Protein AF-0000000076639661 (afdb_homodimer)

Structure (mmCIF, N/CA/C/O backbone):
data_AF-0000000076639661-model_v1
#
loop_
_entity.id
_entity.type
_entity.pdbx_description
1 polymer 'dTTP/UTP pyrophosphatase'
#
loop_
_atom_site.group_PDB
_atom_site.id
_atom_site.type_symbol
_atom_site.label_atom_id
_atom_site.label_alt_id
_atom_site.label_comp_id
_atom_site.label_asym_id
_atom_site.label_entity_id
_atom_site.label_seq_id
_atom_site.pdbx_PDB_ins_code
_atom_site.Cartn_x
_atom_site.Cartn_y
_atom_site.Cartn_z
_atom_site.occupancy
_atom_site.B_iso_or_equiv
_atom_site.auth_seq_id
_atom_site.auth_comp_id
_atom_site.auth_asym_id
_atom_site.auth_atom_id
_atom_site.pdbx_PDB_model_num
ATOM 1 N N . MET A 1 1 ? 6.039 21.578 26.891 1 46.31 1 MET A N 1
ATOM 2 C CA . MET A 1 1 ? 6.676 20.672 25.953 1 46.31 1 MET A CA 1
ATOM 3 C C . MET A 1 1 ? 5.789 20.422 24.734 1 46.31 1 MET A C 1
ATOM 5 O O . MET A 1 1 ? 4.574 20.281 24.875 1 46.31 1 MET A O 1
ATOM 9 N N . GLU A 1 2 ? 6.137 20.953 23.516 1 62.69 2 GLU A N 1
ATOM 10 C CA . GLU A 1 2 ? 5.328 20.922 22.297 1 62.69 2 GLU A CA 1
ATOM 11 C C . GLU A 1 2 ? 4.957 19.484 21.922 1 62.69 2 GLU A C 1
ATOM 13 O O . GLU A 1 2 ? 5.797 18.594 21.984 1 62.69 2 GLU A O 1
ATOM 18 N N . THR A 1 3 ? 3.623 19.266 22.078 1 88.5 3 THR A N 1
ATOM 19 C CA . THR A 1 3 ? 3.105 17.922 21.828 1 88.5 3 THR A CA 1
ATOM 20 C C . THR A 1 3 ? 2.42 17.844 20.469 1 88.5 3 THR A C 1
ATOM 22 O O . THR A 1 3 ? 1.924 18.859 19.953 1 88.5 3 THR A O 1
ATOM 25 N N . VAL A 1 4 ? 2.596 16.828 19.75 1 95.38 4 VAL A N 1
ATOM 26 C CA . VAL A 1 4 ? 1.845 16.516 18.547 1 95.38 4 VAL A CA 1
ATOM 27 C C . VAL A 1 4 ? 0.61 15.688 18.891 1 95.38 4 VAL A C 1
ATOM 29 O O . VAL A 1 4 ? 0.7 14.719 19.641 1 95.38 4 VAL A O 1
ATOM 32 N N . ILE A 1 5 ? -0.568 16.172 18.422 1 96.94 5 ILE A N 1
ATOM 33 C CA . ILE A 1 5 ? -1.817 15.477 18.703 1 96.94 5 ILE A CA 1
ATOM 34 C C . ILE A 1 5 ? -2.494 15.086 17.391 1 96.94 5 ILE A C 1
ATOM 36 O O . ILE A 1 5 ? -2.697 15.93 16.5 1 96.94 5 ILE A O 1
ATOM 40 N N . LEU A 1 6 ? -2.785 13.867 17.219 1 97.69 6 LEU A N 1
ATOM 41 C CA . LEU A 1 6 ? -3.602 13.375 16.109 1 97.69 6 LEU A CA 1
ATOM 42 C C . LEU A 1 6 ? -5.086 13.438 16.453 1 97.69 6 LEU A C 1
ATOM 44 O O . LEU A 1 6 ? -5.562 12.68 17.312 1 97.69 6 LEU A O 1
ATOM 48 N N . ALA A 1 7 ? -5.812 14.32 15.781 1 97.31 7 ALA A N 1
ATOM 49 C CA . ALA A 1 7 ? -7.238 14.531 16.031 1 97.31 7 ALA A CA 1
ATOM 50 C C . ALA A 1 7 ? -8.078 13.508 15.273 1 97.31 7 ALA A C 1
ATOM 52 O O . ALA A 1 7 ? -8.969 13.875 14.508 1 97.31 7 ALA A O 1
ATOM 53 N N . SER A 1 8 ? -7.844 12.281 15.461 1 95.62 8 SER A N 1
ATOM 54 C CA . SER A 1 8 ? -8.508 11.18 14.773 1 95.62 8 SER A CA 1
ATOM 55 C C . SER A 1 8 ? -8.539 9.922 15.633 1 95.62 8 SER A C 1
ATOM 57 O O . SER A 1 8 ? -7.582 9.641 16.359 1 95.62 8 SER A O 1
ATOM 59 N N . GLY A 1 9 ? -9.625 9.219 15.586 1 92.38 9 GLY A N 1
ATOM 60 C CA . GLY A 1 9 ? -9.719 7.91 16.219 1 92.38 9 GLY A CA 1
ATOM 61 C C . GLY A 1 9 ? -9.391 6.766 15.281 1 92.38 9 GLY A C 1
ATOM 62 O O . GLY A 1 9 ? -9.539 5.598 15.648 1 92.38 9 GLY A O 1
ATOM 63 N N . SER A 1 10 ? -9.023 7.031 14.078 1 93.75 10 SER A N 1
ATOM 64 C CA . SER A 1 10 ? -8.758 6.008 13.07 1 93.75 10 SER A CA 1
ATOM 65 C C . SER A 1 10 ? -7.508 5.207 13.422 1 93.75 10 SER A C 1
ATOM 67 O O . SER A 1 10 ? -6.406 5.762 13.492 1 93.75 10 SER A O 1
ATOM 69 N N . PRO A 1 11 ? -7.645 3.902 13.594 1 94.94 11 PRO A N 1
ATOM 70 C CA . PRO A 1 11 ? -6.465 3.078 13.852 1 94.94 11 PRO A CA 1
ATOM 71 C C . PRO A 1 11 ? -5.453 3.115 12.711 1 94.94 11 PRO A C 1
ATOM 73 O O . PRO A 1 11 ? -4.246 3.057 12.945 1 94.94 11 PRO A O 1
ATOM 76 N N . ARG A 1 12 ? -5.914 3.191 11.516 1 95 12 ARG A N 1
ATOM 77 C CA . ARG A 1 12 ? -5.031 3.236 10.359 1 95 12 ARG A CA 1
ATOM 78 C C . ARG A 1 12 ? -4.195 4.512 10.359 1 95 12 ARG A C 1
ATOM 80 O O . ARG A 1 12 ? -2.992 4.469 10.086 1 95 12 ARG A O 1
ATOM 87 N N . ARG A 1 13 ? -4.781 5.633 10.648 1 96.5 13 ARG A N 1
ATOM 88 C CA . ARG A 1 13 ? -4.055 6.895 10.703 1 96.5 13 ARG A CA 1
ATOM 89 C C . ARG A 1 13 ? -3.004 6.875 11.805 1 96.5 13 ARG A C 1
ATOM 91 O O . ARG A 1 13 ? -1.876 7.332 11.602 1 96.5 13 ARG A O 1
ATOM 98 N N . LYS A 1 14 ? -3.387 6.348 12.914 1 96.25 14 LYS A N 1
ATOM 99 C CA . LYS A 1 14 ? -2.451 6.199 14.031 1 96.25 14 LYS A CA 1
ATOM 100 C C . LYS A 1 14 ? -1.234 5.375 13.617 1 96.25 14 LYS A C 1
ATOM 102 O O . LYS A 1 14 ? -0.095 5.789 13.836 1 96.25 14 LYS A O 1
ATOM 107 N N . LYS A 1 15 ? -1.459 4.246 13.023 1 94.75 15 LYS A N 1
ATOM 108 C CA . LYS A 1 15 ? -0.383 3.348 12.617 1 94.75 15 LYS A CA 1
ATOM 109 C C . LYS A 1 15 ? 0.553 4.023 11.617 1 94.75 15 LYS A C 1
ATOM 111 O O . LYS A 1 15 ? 1.774 3.896 11.719 1 94.75 15 LYS A O 1
ATOM 116 N N . LEU A 1 16 ? -0.026 4.703 10.641 1 94.56 16 LEU A N 1
ATOM 117 C CA . LEU A 1 16 ? 0.774 5.371 9.617 1 94.56 16 LEU A CA 1
ATOM 118 C C . LEU A 1 16 ? 1.646 6.461 10.234 1 94.56 16 LEU A C 1
ATOM 120 O O . LEU A 1 16 ? 2.818 6.602 9.883 1 94.56 16 LEU A O 1
ATOM 124 N N . LEU A 1 17 ? 1.09 7.25 11.148 1 93.75 17 LEU A N 1
ATOM 125 C CA . LEU A 1 17 ? 1.868 8.297 11.797 1 93.75 17 LEU A CA 1
ATOM 126 C C . LEU A 1 17 ? 2.963 7.699 12.672 1 93.75 17 LEU A C 1
ATOM 128 O O . LEU A 1 17 ? 4.07 8.242 12.75 1 93.75 17 LEU A O 1
ATOM 132 N N . GLU A 1 18 ? 2.66 6.562 13.336 1 93.12 18 GLU A N 1
ATOM 133 C CA . GLU A 1 18 ? 3.66 5.859 14.133 1 93.12 18 GLU A CA 1
ATOM 134 C C . GLU A 1 18 ? 4.824 5.383 13.266 1 93.12 18 GLU A C 1
ATOM 136 O O . GLU A 1 18 ? 5.973 5.375 13.711 1 93.12 18 GLU A O 1
ATOM 141 N N . GLN A 1 19 ? 4.512 5.031 12.102 1 90.12 19 GLN A N 1
ATOM 142 C CA . GLN A 1 19 ? 5.488 4.477 11.172 1 90.12 19 GLN A CA 1
ATOM 143 C C . GLN A 1 19 ? 6.609 5.473 10.883 1 90.12 19 GLN A C 1
ATOM 145 O O . GLN A 1 19 ? 7.742 5.078 10.602 1 90.12 19 GLN A O 1
ATOM 150 N N . ILE A 1 20 ? 6.363 6.754 10.961 1 87.31 20 ILE A N 1
ATOM 151 C CA . ILE A 1 20 ? 7.383 7.73 10.594 1 87.31 20 ILE A CA 1
ATOM 152 C C . ILE A 1 20 ? 8.023 8.305 11.859 1 87.31 20 ILE A C 1
ATOM 154 O O . ILE A 1 20 ? 8.688 9.344 11.812 1 87.31 20 ILE A O 1
ATOM 158 N N . ASN A 1 21 ? 7.785 7.746 12.984 1 86.25 21 ASN A N 1
ATOM 159 C CA . ASN A 1 21 ? 8.492 7.938 14.25 1 86.25 21 ASN A CA 1
ATOM 160 C C . ASN A 1 21 ? 8.266 9.336 14.812 1 86.25 21 ASN A C 1
ATOM 162 O O . ASN A 1 21 ? 9.195 9.961 15.328 1 86.25 21 ASN A O 1
ATOM 166 N N . ILE A 1 22 ? 7.16 9.883 14.609 1 87.94 22 ILE A N 1
ATOM 167 C CA . ILE A 1 22 ? 6.742 11.109 15.273 1 87.94 22 ILE A CA 1
ATOM 168 C C . ILE A 1 22 ? 5.922 10.766 16.516 1 87.94 22 ILE A C 1
ATOM 170 O O . ILE A 1 22 ? 4.871 10.125 16.422 1 87.94 22 ILE A O 1
ATOM 174 N N . PRO A 1 23 ? 6.48 11.094 17.625 1 92.38 23 PRO A N 1
ATOM 175 C CA . PRO A 1 23 ? 5.664 10.891 18.828 1 92.38 23 PRO A CA 1
ATOM 176 C C . PRO A 1 23 ? 4.406 11.758 18.844 1 92.38 23 PRO A C 1
ATOM 178 O O . PRO A 1 23 ? 4.457 12.93 18.469 1 92.38 23 PRO A O 1
ATOM 181 N N . PHE A 1 24 ? 3.326 11.133 19.188 1 95.75 24 PHE A N 1
ATOM 182 C CA . PHE A 1 24 ? 2.072 11.875 19.219 1 95.75 24 PHE A CA 1
ATOM 183 C C . PHE A 1 24 ? 1.097 11.242 20.203 1 95.75 24 PHE A C 1
ATOM 185 O O . PHE A 1 24 ? 1.304 10.109 20.656 1 95.75 24 PHE A O 1
ATOM 192 N N . GLN A 1 25 ? 0.112 11.992 20.547 1 95.56 25 GLN A N 1
ATOM 193 C CA . GLN A 1 25 ? -1.051 11.516 21.297 1 95.56 25 GLN A CA 1
ATOM 194 C C . GLN A 1 25 ? -2.301 11.516 20.422 1 95.56 25 GLN A C 1
ATOM 196 O O . GLN A 1 25 ? -2.381 12.273 19.438 1 95.56 25 GLN A O 1
ATOM 201 N N . VAL A 1 26 ? -3.201 10.672 20.781 1 96.44 26 VAL A N 1
ATOM 202 C CA . VAL A 1 26 ? -4.453 10.602 20.031 1 96.44 26 VAL A CA 1
ATOM 203 C C . VAL A 1 26 ? -5.57 11.266 20.828 1 96.44 26 VAL A C 1
ATOM 205 O O . VAL A 1 26 ? -5.691 11.055 22.031 1 96.44 26 VAL A O 1
ATOM 208 N N . GLN A 1 27 ? -6.258 12.094 20.203 1 95 27 GLN A N 1
ATOM 209 C CA . GLN A 1 27 ? -7.492 12.664 20.734 1 95 27 GLN A CA 1
ATOM 210 C C . GLN A 1 27 ? -8.594 12.688 19.688 1 95 27 GLN A C 1
ATOM 212 O O . GLN A 1 27 ? -8.531 13.469 18.734 1 95 27 GLN A O 1
ATOM 217 N N . LYS A 1 28 ? -9.578 11.852 19.875 1 92.75 28 LYS A N 1
ATOM 218 C CA . LYS A 1 28 ? -10.688 11.781 18.938 1 92.75 28 LYS A CA 1
ATOM 219 C C . LYS A 1 28 ? -11.445 13.109 18.875 1 92.75 28 LYS A C 1
ATOM 221 O O . LYS A 1 28 ? -11.68 13.734 19.906 1 92.75 28 LYS A O 1
ATOM 226 N N . SER A 1 29 ? -11.719 13.461 17.688 1 87.56 29 SER A N 1
ATOM 227 C CA . SER A 1 29 ? -12.477 14.688 17.469 1 87.56 29 SER A CA 1
ATOM 228 C C . SER A 1 29 ? -13.961 14.391 17.266 1 87.56 29 SER A C 1
ATOM 230 O O . SER A 1 29 ? -14.32 13.391 16.641 1 87.56 29 SER A O 1
ATOM 232 N N . ALA A 1 30 ? -14.805 15.078 17.984 1 81.06 30 ALA A N 1
ATOM 233 C CA . ALA A 1 30 ? -16.25 15.008 17.766 1 81.06 30 ALA A CA 1
ATOM 234 C C . ALA A 1 30 ? -16.75 16.25 17.031 1 81.06 30 ALA A C 1
ATOM 236 O O . ALA A 1 30 ? -16.703 17.359 17.562 1 81.06 30 ALA A O 1
ATOM 237 N N . VAL A 1 31 ? -16.859 16.078 15.773 1 83.62 31 VAL A N 1
ATOM 238 C CA . VAL A 1 31 ? -17.312 17.266 15.062 1 83.62 31 VAL A CA 1
ATOM 239 C C . VAL A 1 31 ? -18.5 16.906 14.164 1 83.62 31 VAL A C 1
ATOM 241 O O . VAL A 1 31 ? -18.719 15.727 13.875 1 83.62 31 VAL A O 1
ATOM 244 N N . ASP A 1 32 ? -19.281 17.953 13.812 1 83.38 32 ASP A N 1
ATOM 245 C CA . ASP A 1 32 ? -20.312 17.828 12.797 1 83.38 32 ASP A CA 1
ATOM 246 C C . ASP A 1 32 ? -19.719 17.547 11.422 1 83.38 32 ASP A C 1
ATOM 248 O O . ASP A 1 32 ? -18.859 18.297 10.945 1 83.38 32 ASP A O 1
ATOM 252 N N . GLU A 1 33 ? -20.016 16.406 10.844 1 82.5 33 GLU A N 1
ATOM 253 C CA . GLU A 1 33 ? -19.422 16.016 9.57 1 82.5 33 GLU A CA 1
ATOM 254 C C . GLU A 1 33 ? -20.266 16.5 8.398 1 82.5 33 GLU A C 1
ATOM 256 O O . GLU A 1 33 ? -20.031 16.094 7.254 1 82.5 33 GLU A O 1
ATOM 261 N N . HIS A 1 34 ? -21.203 17.453 8.68 1 85.5 34 HIS A N 1
ATOM 262 C CA . HIS A 1 34 ? -22 18.016 7.598 1 85.5 34 HIS A CA 1
ATOM 263 C C . HIS A 1 34 ? -21.203 19.031 6.797 1 85.5 34 HIS A C 1
ATOM 265 O O . HIS A 1 34 ? -20.391 19.781 7.359 1 85.5 34 HIS A O 1
ATOM 271 N N . TYR A 1 35 ? -21.359 19.047 5.527 1 84 35 TYR A N 1
ATOM 272 C CA . TYR A 1 35 ? -20.719 20.016 4.652 1 84 35 TYR A CA 1
ATOM 273 C C . TYR A 1 35 ? -21.672 20.469 3.545 1 84 35 TYR A C 1
ATOM 275 O O . TYR A 1 35 ? -22.609 19.75 3.195 1 84 35 TYR A O 1
ATOM 283 N N . PRO A 1 36 ? -21.438 21.766 3.137 1 82.44 36 PRO A N 1
ATOM 284 C CA . PRO A 1 36 ? -22.297 22.266 2.053 1 82.44 36 PRO A CA 1
ATOM 285 C C . PRO A 1 36 ? -22.203 21.406 0.792 1 82.44 36 PRO A C 1
ATOM 287 O O . PRO A 1 36 ? -21.125 20.906 0.464 1 82.44 36 PRO A O 1
ATOM 290 N N . SER A 1 37 ? -23.266 21.25 0.051 1 80.81 37 SER A N 1
ATOM 291 C CA . SER A 1 37 ? -23.375 20.406 -1.132 1 80.81 37 SER A CA 1
ATOM 292 C C . SER A 1 37 ? -22.547 20.969 -2.289 1 80.81 37 SER A C 1
ATOM 294 O O . SER A 1 37 ? -22.203 20.234 -3.215 1 80.81 37 SER A O 1
ATOM 296 N N . ALA A 1 38 ? -22.062 22.125 -2.164 1 89.19 38 ALA A N 1
ATOM 297 C CA . ALA A 1 38 ? -21.438 22.766 -3.312 1 89.19 38 ALA A CA 1
ATOM 298 C C . ALA A 1 38 ? -19.922 22.516 -3.311 1 89.19 38 ALA A C 1
ATOM 300 O O . ALA A 1 38 ? -19.234 22.812 -4.297 1 89.19 38 ALA A O 1
ATOM 301 N N . LEU A 1 39 ? -19.453 21.859 -2.361 1 92.38 39 LEU A N 1
ATOM 302 C CA . LEU A 1 39 ? -18.016 21.672 -2.252 1 92.38 39 LEU A CA 1
ATOM 303 C C . LEU A 1 39 ? -17.562 20.469 -3.061 1 92.38 39 LEU A C 1
ATOM 305 O O . LEU A 1 39 ? -18.266 19.469 -3.141 1 92.38 39 LEU A O 1
ATOM 309 N N . SER A 1 40 ? -16.406 20.594 -3.758 1 94.81 40 SER A N 1
ATOM 310 C CA . SER A 1 40 ? -15.773 19.438 -4.371 1 94.81 40 SER A CA 1
ATOM 311 C C . SER A 1 40 ? -15.352 18.422 -3.316 1 94.81 40 SER A C 1
ATOM 313 O O . SER A 1 40 ? -15.258 18.75 -2.133 1 94.81 40 SER A O 1
ATOM 315 N N . ALA A 1 41 ? -15.117 17.172 -3.703 1 95.06 41 ALA A N 1
ATOM 316 C CA . ALA A 1 41 ? -14.656 16.125 -2.793 1 95.06 41 ALA A CA 1
ATOM 317 C C . ALA A 1 41 ? -13.398 16.562 -2.049 1 95.06 41 ALA A C 1
ATOM 319 O O . ALA A 1 41 ? -13.273 16.359 -0.84 1 95.06 41 ALA A O 1
ATOM 320 N N . ALA A 1 42 ? -12.453 17.172 -2.793 1 97 42 ALA A N 1
ATOM 321 C CA . ALA A 1 42 ? -11.219 17.672 -2.199 1 97 42 ALA A CA 1
ATOM 322 C C . ALA A 1 42 ? -11.5 18.719 -1.125 1 97 42 ALA A C 1
ATOM 324 O O . ALA A 1 42 ? -10.938 18.656 -0.028 1 97 42 ALA A O 1
ATOM 325 N N . GLU A 1 43 ? -12.375 19.641 -1.408 1 97 43 GLU A N 1
ATOM 326 C CA . GLU A 1 43 ? -12.719 20.703 -0.464 1 97 43 GLU A CA 1
ATOM 327 C C . GLU A 1 43 ? -13.422 20.141 0.767 1 97 43 GLU A C 1
ATOM 329 O O . GLU A 1 43 ? -13.219 20.625 1.883 1 97 43 GLU A O 1
ATOM 334 N N . VAL A 1 44 ? -14.266 19.141 0.566 1 96.06 44 VAL A N 1
ATOM 335 C CA . VAL A 1 44 ? -15.008 18.531 1.662 1 96.06 44 VAL A CA 1
ATOM 336 C C . VAL A 1 44 ? -14.039 17.969 2.697 1 96.06 44 VAL A C 1
ATOM 338 O O . VAL A 1 44 ? -14.133 18.281 3.883 1 96.06 44 VAL A O 1
ATOM 341 N N . VAL A 1 45 ? -13.062 17.172 2.229 1 96.94 45 VAL A N 1
ATOM 342 C CA . VAL A 1 45 ? -12.164 16.531 3.178 1 96.94 45 VAL A CA 1
ATOM 343 C C . VAL A 1 45 ? -11.266 17.578 3.838 1 96.94 45 VAL A C 1
ATOM 345 O O . VAL A 1 45 ? -10.883 17.422 5 1 96.94 45 VAL A O 1
ATOM 348 N N . GLU A 1 46 ? -10.883 18.656 3.123 1 97.94 46 GLU A N 1
ATOM 349 C CA . GLU A 1 46 ? -10.07 19.719 3.713 1 97.94 46 GLU A CA 1
ATOM 350 C C . GLU A 1 46 ? -10.828 20.453 4.816 1 97.94 46 GLU A C 1
ATOM 352 O O . GLU A 1 46 ? -10.289 20.672 5.902 1 97.94 46 GLU A O 1
ATOM 357 N N . VAL A 1 47 ? -12.109 20.766 4.523 1 96.75 47 VAL A N 1
ATOM 358 C CA . VAL A 1 47 ? -12.938 21.484 5.492 1 96.75 47 VAL A CA 1
ATOM 359 C C . VAL A 1 47 ? -13.133 20.625 6.738 1 96.75 47 VAL A C 1
ATOM 361 O O . VAL A 1 47 ? -12.984 21.109 7.863 1 96.75 47 VAL A O 1
ATOM 364 N N . LEU A 1 48 ? -13.422 19.375 6.543 1 96.12 48 LEU A N 1
ATOM 365 C CA . LEU A 1 48 ? -13.672 18.484 7.668 1 96.12 48 LEU A CA 1
ATOM 366 C C . LEU A 1 48 ? -12.398 18.234 8.469 1 96.12 48 LEU A C 1
ATOM 368 O O . LEU A 1 48 ? -12.43 18.219 9.703 1 96.12 48 LEU A O 1
ATOM 372 N N . ALA A 1 49 ? -11.281 18.047 7.785 1 97.44 49 ALA A N 1
ATOM 373 C CA . ALA A 1 49 ? -10 17.875 8.477 1 97.44 49 ALA A CA 1
ATOM 374 C C . ALA A 1 49 ? -9.688 19.078 9.352 1 97.44 49 ALA A C 1
ATOM 376 O O . ALA A 1 49 ? -9.273 18.938 10.5 1 97.44 49 ALA A O 1
ATOM 377 N N . ARG A 1 50 ? -9.844 20.266 8.773 1 96.56 50 ARG A N 1
ATOM 378 C CA . ARG A 1 50 ? -9.578 21.5 9.508 1 96.56 50 ARG A CA 1
ATOM 379 C C . ARG A 1 50 ? -10.492 21.625 10.711 1 96.56 50 ARG A C 1
ATOM 381 O O . ARG A 1 50 ? -10.047 21.984 11.805 1 96.56 50 ARG A O 1
ATOM 388 N N . ARG A 1 51 ? -11.758 21.344 10.516 1 96.19 51 ARG A N 1
ATOM 389 C CA . ARG A 1 51 ? -12.734 21.422 11.594 1 96.19 51 ARG A CA 1
ATOM 390 C C . ARG A 1 51 ? -12.352 20.5 12.75 1 96.19 51 ARG A C 1
ATOM 392 O O . ARG A 1 51 ? -12.445 20.891 13.914 1 96.19 51 ARG A O 1
ATOM 399 N N . LYS A 1 52 ? -11.93 19.312 12.414 1 96.75 52 LYS A N 1
ATOM 400 C CA . LYS A 1 52 ? -11.508 18.344 13.43 1 96.75 52 LYS A CA 1
ATOM 401 C C . LYS A 1 52 ? -10.289 18.859 14.195 1 96.75 52 LYS A C 1
ATOM 403 O O . LYS A 1 52 ? -10.227 18.75 15.422 1 96.75 52 LYS A O 1
ATOM 408 N N . ALA A 1 53 ? -9.32 19.391 13.5 1 96.5 53 ALA A N 1
ATOM 409 C CA . ALA A 1 53 ? -8.117 19.922 14.125 1 96.5 53 ALA A CA 1
ATOM 410 C C . ALA A 1 53 ? -8.453 21.078 15.07 1 96.5 53 ALA A C 1
ATOM 412 O O . ALA A 1 53 ? -7.992 21.094 16.219 1 96.5 53 ALA A O 1
ATOM 413 N N . ILE A 1 54 ? -9.258 22 14.617 1 94.31 54 ILE A N 1
ATOM 414 C CA . ILE A 1 54 ? -9.617 23.172 15.391 1 94.31 54 ILE A CA 1
ATOM 415 C C . ILE A 1 54 ? -10.383 22.766 16.641 1 94.31 54 ILE A C 1
ATOM 417 O O . ILE A 1 54 ? -10.164 23.312 17.719 1 94.31 54 ILE A O 1
ATOM 421 N N . ALA A 1 55 ? -11.281 21.797 16.484 1 95 55 ALA A N 1
ATOM 422 C CA . ALA A 1 55 ? -12.078 21.328 17.625 1 95 55 ALA A CA 1
ATOM 423 C C . ALA A 1 55 ? -11.18 20.812 18.734 1 95 55 ALA A C 1
ATOM 425 O O . ALA A 1 55 ? -11.414 21.109 19.922 1 95 55 ALA A O 1
ATOM 426 N N . VAL A 1 56 ? -10.188 20.047 18.422 1 95.12 56 VAL A N 1
ATOM 427 C CA . VAL A 1 56 ? -9.289 19.469 19.406 1 95.12 56 VAL A CA 1
ATOM 428 C C . VAL A 1 56 ? -8.359 20.547 19.953 1 95.12 56 VAL A C 1
ATOM 430 O O . VAL A 1 56 ? -8.023 20.531 21.141 1 95.12 56 VAL A O 1
ATOM 433 N N . ALA A 1 57 ? 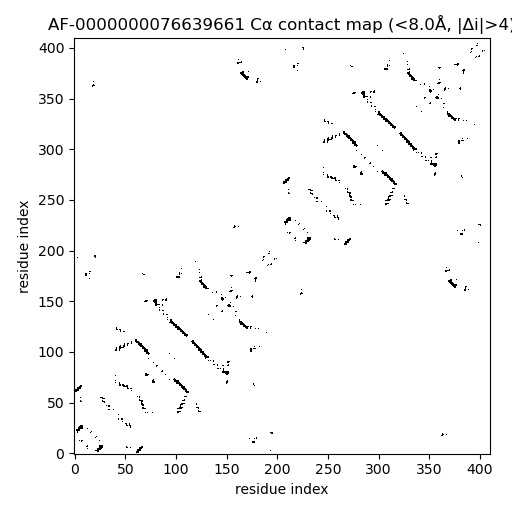-7.961 21.531 19.109 1 92.69 57 ALA A N 1
ATOM 434 C CA . ALA A 1 57 ? -7.043 22.594 19.5 1 92.69 57 ALA A CA 1
ATOM 435 C C . ALA A 1 57 ? -7.617 23.422 20.641 1 92.69 57 ALA A C 1
ATOM 437 O O . ALA A 1 57 ? -6.867 24.031 21.406 1 92.69 57 ALA A O 1
ATOM 438 N N . ARG A 1 58 ? -8.914 23.438 20.812 1 90 58 ARG A N 1
ATOM 439 C CA . ARG A 1 58 ? -9.578 24.188 21.859 1 90 58 ARG A CA 1
ATOM 440 C C . ARG A 1 58 ? -9.164 23.703 23.25 1 90 58 ARG A C 1
ATOM 442 O O . ARG A 1 58 ? -9.242 24.438 24.219 1 90 58 ARG A O 1
ATOM 449 N N . HIS A 1 59 ? -8.695 22.484 23.328 1 90.25 59 HIS A N 1
ATOM 450 C CA . HIS A 1 59 ? -8.383 21.875 24.609 1 90.25 59 HIS A CA 1
ATOM 451 C C . HIS A 1 59 ? -6.883 21.859 24.875 1 90.25 59 HIS A C 1
ATOM 453 O O . HIS A 1 59 ? -6.438 21.422 25.922 1 90.25 59 HIS A O 1
ATOM 459 N N . TYR A 1 60 ? -6.086 22.266 24 1 87.5 60 TYR A N 1
ATOM 460 C CA . TYR A 1 60 ? -4.633 22.203 24.109 1 87.5 60 TYR A CA 1
ATOM 461 C C . TYR A 1 60 ? -3.996 23.531 23.734 1 87.5 60 TYR A C 1
ATOM 463 O O . TYR A 1 60 ? -4.41 24.172 22.766 1 87.5 60 TYR A O 1
ATOM 471 N N . THR A 1 61 ? -3.023 23.953 24.656 1 80.5 61 THR A N 1
ATOM 472 C CA . THR A 1 61 ? -2.252 25.156 24.359 1 80.5 61 THR A CA 1
ATOM 473 C C . THR A 1 61 ? -0.867 24.797 23.828 1 80.5 61 THR A C 1
ATOM 475 O O . THR A 1 61 ? -0.25 23.828 24.312 1 80.5 61 THR A O 1
ATOM 478 N N . GLU A 1 62 ? -0.393 25.391 22.625 1 82.38 62 GLU A N 1
ATOM 479 C CA . GLU A 1 62 ? 0.949 25.25 22.078 1 82.38 62 GLU A CA 1
ATOM 480 C C . GLU A 1 62 ? 1.175 23.844 21.531 1 82.38 62 GLU A C 1
ATOM 482 O O . GLU A 1 62 ? 2.199 23.219 21.812 1 82.38 62 GLU A O 1
ATOM 487 N N . ALA A 1 63 ? 0.223 23.156 21.062 1 91.69 63 ALA A N 1
ATOM 488 C CA . ALA A 1 63 ? 0.339 21.828 20.453 1 91.69 63 ALA A CA 1
ATOM 489 C C . ALA A 1 63 ? 0.144 21.906 18.953 1 91.69 63 ALA A C 1
ATOM 491 O O . ALA A 1 63 ? -0.509 22.828 18.438 1 91.69 63 ALA A O 1
ATOM 492 N N . LEU A 1 64 ? 0.834 21.078 18.297 1 95.38 64 LEU A N 1
ATOM 493 C CA . LEU A 1 64 ? 0.518 20.844 16.891 1 95.38 64 LEU A CA 1
ATOM 494 C C . LEU A 1 64 ? -0.597 19.812 16.75 1 95.38 64 LEU A C 1
ATOM 496 O O . LEU A 1 64 ? -0.439 18.656 17.141 1 95.38 64 LEU A O 1
ATOM 500 N N . ILE A 1 65 ? -1.753 20.266 16.234 1 96.94 65 ILE A N 1
ATOM 501 C CA . ILE A 1 65 ? -2.889 19.375 16.047 1 96.94 65 ILE A CA 1
ATOM 502 C C . ILE A 1 65 ? -2.967 18.922 14.594 1 96.94 65 ILE A C 1
ATOM 504 O O . ILE A 1 65 ? -2.906 19.75 13.68 1 96.94 65 ILE A O 1
ATOM 508 N N . ILE A 1 66 ? -3.072 17.641 14.391 1 97.88 66 ILE A N 1
ATOM 509 C CA . ILE A 1 66 ? -3.221 17.062 13.062 1 97.88 66 ILE A CA 1
ATOM 510 C C . ILE A 1 66 ? -4.633 16.516 12.898 1 97.88 66 ILE A C 1
ATOM 512 O O . ILE A 1 66 ? -5.027 15.578 13.594 1 97.88 66 ILE A O 1
ATOM 516 N N . GLY A 1 67 ? -5.418 17.125 12.094 1 97.94 67 GLY A N 1
ATOM 517 C CA . GLY A 1 67 ? -6.711 16.609 11.68 1 97.94 67 GLY A CA 1
ATOM 518 C C . GLY A 1 67 ? -6.688 15.961 10.312 1 97.94 67 GLY A C 1
ATOM 519 O O . GLY A 1 67 ? -5.898 16.359 9.445 1 97.94 67 GLY A O 1
ATOM 520 N N . ALA A 1 68 ? -7.566 15.016 10.109 1 97.75 68 ALA A N 1
ATOM 521 C CA . ALA A 1 68 ? -7.66 14.352 8.812 1 97.75 68 ALA A CA 1
ATOM 522 C C . ALA A 1 68 ? -9.07 13.82 8.562 1 97.75 68 ALA A C 1
ATOM 524 O O . ALA A 1 68 ? -9.82 13.578 9.508 1 97.75 68 ALA A O 1
ATOM 525 N N . ASP A 1 69 ? -9.422 13.664 7.344 1 96.81 69 ASP A N 1
ATOM 526 C CA . ASP A 1 69 ? -10.688 13.117 6.883 1 96.81 69 ASP A CA 1
ATOM 527 C C . ASP A 1 69 ? -10.531 12.438 5.523 1 96.81 69 ASP A C 1
ATOM 529 O O . ASP A 1 69 ? -9.758 12.898 4.684 1 96.81 69 ASP A O 1
ATOM 533 N N . THR A 1 70 ? -11.18 11.305 5.332 1 97.12 70 THR A N 1
ATOM 534 C CA . THR A 1 70 ? -11.102 10.547 4.094 1 97.12 70 THR A CA 1
ATOM 535 C C . THR A 1 70 ? -12.492 10.258 3.543 1 97.12 70 THR A C 1
ATOM 537 O O . THR A 1 70 ? -13.406 9.914 4.297 1 97.12 70 THR A O 1
ATOM 540 N N . ILE A 1 71 ? -12.625 10.438 2.299 1 96.38 71 ILE A N 1
ATOM 541 C CA . ILE A 1 71 ? -13.875 10.047 1.648 1 96.38 71 ILE A CA 1
ATOM 542 C C . ILE A 1 71 ? -13.57 9.281 0.366 1 96.38 71 ILE A C 1
ATOM 544 O O . ILE A 1 71 ? -12.453 9.336 -0.149 1 96.38 71 ILE A O 1
ATOM 548 N N . VAL A 1 72 ? -14.516 8.477 -0.104 1 97.81 72 VAL A N 1
ATOM 549 C CA . VAL A 1 72 ? -14.5 7.809 -1.401 1 97.81 72 VAL A CA 1
ATOM 550 C C . VAL A 1 72 ? -15.547 8.445 -2.316 1 97.81 72 VAL A C 1
ATOM 552 O O . VAL A 1 72 ? -16.672 8.719 -1.889 1 97.81 72 VAL A O 1
ATOM 555 N N . ALA A 1 73 ? -15.117 8.844 -3.484 1 97.62 73 ALA A N 1
ATOM 556 C CA . ALA A 1 73 ? -16.031 9.445 -4.457 1 97.62 73 ALA A CA 1
ATOM 557 C C . ALA A 1 73 ? -16.109 8.594 -5.723 1 97.62 73 ALA A C 1
ATOM 559 O O . ALA A 1 73 ? -15.086 8.148 -6.25 1 97.62 73 ALA A O 1
ATOM 560 N N . TYR A 1 74 ? -17.281 8.32 -6.168 1 97.38 74 TYR A N 1
ATOM 561 C CA . TYR A 1 74 ? -17.562 7.586 -7.398 1 97.38 74 TYR A CA 1
ATOM 562 C C . TYR A 1 74 ? -18.672 8.266 -8.203 1 97.38 74 TYR A C 1
ATOM 564 O O . TYR A 1 74 ? -19.766 8.492 -7.695 1 97.38 74 TYR A O 1
ATOM 572 N N . ARG A 1 75 ? -18.375 8.625 -9.469 1 93.25 75 ARG A N 1
ATOM 573 C CA . ARG A 1 75 ? -19.328 9.32 -10.344 1 93.25 75 ARG A CA 1
ATOM 574 C C . ARG A 1 75 ? -19.953 10.516 -9.633 1 93.25 75 ARG A C 1
ATOM 576 O O . ARG A 1 75 ? -21.172 10.656 -9.602 1 93.25 75 ARG A O 1
ATOM 583 N N . ASP A 1 76 ? -19.188 11.336 -8.898 1 85.69 76 ASP A N 1
ATOM 584 C CA . ASP A 1 76 ? -19.531 12.609 -8.258 1 85.69 76 ASP A CA 1
ATOM 585 C C . ASP A 1 76 ? -20.391 12.375 -7.016 1 85.69 76 ASP A C 1
ATOM 587 O O . ASP A 1 76 ? -21.125 13.273 -6.582 1 85.69 76 ASP A O 1
ATOM 591 N N . LYS A 1 77 ? -20.453 11.172 -6.641 1 92.56 77 LYS A N 1
ATOM 592 C CA . LYS A 1 77 ? -21.125 10.867 -5.379 1 92.56 77 LYS A CA 1
ATOM 593 C C . LYS A 1 77 ? -20.109 10.445 -4.316 1 92.56 77 LYS A C 1
ATOM 595 O O . LYS A 1 77 ? -19.203 9.656 -4.594 1 92.56 77 LYS A O 1
ATOM 600 N N . ILE A 1 78 ? -20.266 10.953 -3.145 1 94.5 78 ILE A N 1
ATOM 601 C CA . ILE A 1 78 ? -19.406 10.594 -2.016 1 94.5 78 ILE A CA 1
ATOM 602 C C . ILE A 1 78 ? -19.969 9.352 -1.33 1 94.5 78 ILE A C 1
ATOM 604 O O . ILE A 1 78 ? -21.156 9.289 -1.012 1 94.5 78 ILE A O 1
ATOM 608 N N . LEU A 1 79 ? -19.203 8.359 -1.206 1 95.5 79 LEU A N 1
ATOM 609 C CA . LEU A 1 79 ? -19.531 7.133 -0.482 1 95.5 79 LEU A CA 1
ATOM 610 C C . LEU A 1 79 ? -18.984 7.184 0.941 1 95.5 79 LEU A C 1
ATOM 612 O O . LEU A 1 79 ? -17.781 7.031 1.152 1 95.5 79 LEU A O 1
ATOM 616 N N . GLU A 1 80 ? -19.859 7.387 1.843 1 89.69 80 GLU A N 1
ATOM 617 C CA . GLU A 1 80 ? -19.469 7.41 3.25 1 89.69 80 GLU A CA 1
ATOM 618 C C . GLU A 1 80 ? -19.344 5.996 3.811 1 89.69 80 GLU A C 1
ATOM 620 O O . GLU A 1 80 ? -19.172 5.035 3.059 1 89.69 80 GLU A O 1
ATOM 625 N N . LYS A 1 81 ? -19.234 5.887 5.094 1 93.69 81 LYS A N 1
ATOM 626 C CA . LYS A 1 81 ? -19.234 4.586 5.762 1 93.69 81 LYS A CA 1
ATOM 627 C C . LYS A 1 81 ? -20.609 3.932 5.688 1 93.69 81 LYS A C 1
ATOM 629 O O . LYS A 1 81 ? -21.625 4.586 5.914 1 93.69 81 LYS A O 1
ATOM 634 N N . PRO A 1 82 ? -20.594 2.664 5.254 1 96.88 82 PRO A N 1
ATOM 635 C CA . PRO A 1 82 ? -21.906 2.012 5.207 1 96.88 82 PRO A CA 1
ATOM 636 C C . PRO A 1 82 ? -22.531 1.856 6.59 1 96.88 82 PRO A C 1
ATOM 638 O O . PRO A 1 82 ? -21.828 1.605 7.57 1 96.88 82 PRO A O 1
ATOM 641 N N . SER A 1 83 ? -23.828 1.992 6.621 1 95.69 83 SER A N 1
ATOM 642 C CA . SER A 1 83 ? -24.562 1.854 7.879 1 95.69 83 SER A CA 1
ATOM 643 C C . SER A 1 83 ? -25.078 0.431 8.062 1 95.69 83 SER A C 1
ATOM 645 O O . SER A 1 83 ? -25.453 0.044 9.172 1 95.69 83 SER A O 1
ATOM 647 N N . THR A 1 84 ? -25.141 -0.309 6.961 1 96.94 84 THR A N 1
ATOM 648 C CA . THR A 1 84 ? -25.609 -1.69 6.992 1 96.94 84 THR A CA 1
ATOM 649 C C . THR A 1 84 ? -24.766 -2.57 6.082 1 96.94 84 THR A C 1
ATOM 651 O O . THR A 1 84 ? -24.047 -2.066 5.211 1 96.94 84 THR A O 1
ATOM 654 N N . LYS A 1 85 ? -24.859 -3.836 6.367 1 96.81 85 LYS A N 1
ATOM 655 C CA . LYS A 1 85 ? -24.156 -4.789 5.516 1 96.81 85 LYS A CA 1
ATOM 656 C C . LYS A 1 85 ? -24.656 -4.715 4.078 1 96.81 85 LYS A C 1
ATOM 658 O O . LYS A 1 85 ? -23.875 -4.852 3.135 1 96.81 85 LYS A O 1
ATOM 663 N N . GLU A 1 86 ? -25.922 -4.531 3.902 1 96.88 86 GLU A N 1
ATOM 664 C CA . GLU A 1 86 ? -26.5 -4.406 2.57 1 96.88 86 GLU A CA 1
ATOM 665 C C . GLU A 1 86 ? -25.953 -3.193 1.832 1 96.88 86 GLU A C 1
ATOM 667 O O . GLU A 1 86 ? -25.672 -3.262 0.631 1 96.88 86 GLU A O 1
ATOM 672 N N . GLN A 1 87 ? -25.844 -2.148 2.553 1 97.19 87 GLN A N 1
ATOM 673 C CA . GLN A 1 87 ? -25.281 -0.949 1.943 1 97.19 87 GLN A CA 1
ATOM 674 C C . GLN A 1 87 ? -23.828 -1.171 1.536 1 97.19 87 GLN A C 1
ATOM 676 O O . GLN A 1 87 ? -23.391 -0.708 0.478 1 97.19 87 GLN A O 1
ATOM 681 N N . ALA A 1 88 ? -23.109 -1.864 2.406 1 97.06 88 ALA A N 1
ATOM 682 C CA . ALA A 1 88 ? -21.719 -2.191 2.086 1 97.06 88 ALA A CA 1
ATOM 683 C C . ALA A 1 88 ? -21.641 -3.006 0.799 1 97.06 88 ALA A C 1
ATOM 685 O O . ALA A 1 88 ? -20.812 -2.711 -0.074 1 97.06 88 ALA A O 1
ATOM 686 N N . GLN A 1 89 ? -22.469 -3.996 0.681 1 97.12 89 GLN A N 1
ATOM 687 C CA . GLN A 1 89 ? -22.484 -4.832 -0.514 1 97.12 89 GLN A CA 1
ATOM 688 C C . GLN A 1 89 ? -22.797 -4.008 -1.759 1 97.12 89 GLN A C 1
ATOM 690 O O . GLN A 1 89 ? -22.156 -4.168 -2.795 1 97.12 89 GLN A O 1
ATOM 695 N N . ARG A 1 90 ? -23.781 -3.184 -1.638 1 96.38 90 ARG A N 1
ATOM 696 C CA . ARG A 1 90 ? -24.156 -2.34 -2.764 1 96.38 90 ARG A CA 1
ATOM 697 C C . ARG A 1 90 ? -23.016 -1.435 -3.191 1 96.38 90 ARG A C 1
ATOM 699 O O . ARG A 1 90 ? -22.766 -1.255 -4.387 1 96.38 90 ARG A O 1
ATOM 706 N N . MET A 1 91 ? -22.359 -0.853 -2.242 1 96.81 91 MET A N 1
ATOM 707 C CA . MET A 1 91 ? -21.219 0.011 -2.539 1 96.81 91 MET A CA 1
ATOM 708 C C . MET A 1 91 ? -20.141 -0.753 -3.299 1 96.81 91 MET A C 1
ATOM 710 O O . MET A 1 91 ? -19.656 -0.283 -4.324 1 96.81 91 MET A O 1
ATOM 714 N N . LEU A 1 92 ? -19.781 -1.919 -2.793 1 97 92 LEU A N 1
ATOM 715 C CA . LEU A 1 92 ? -18.734 -2.725 -3.406 1 97 92 LEU A CA 1
ATOM 716 C C . LEU A 1 92 ? -19.125 -3.152 -4.816 1 97 92 LEU A C 1
ATOM 718 O O . LEU A 1 92 ? -18.297 -3.15 -5.727 1 97 92 LEU A O 1
ATOM 722 N N . MET A 1 93 ? -20.359 -3.492 -4.973 1 96.88 93 MET A N 1
ATOM 723 C CA . MET A 1 93 ? -20.859 -3.863 -6.297 1 96.88 93 MET A CA 1
ATOM 724 C C . MET A 1 93 ? -20.781 -2.682 -7.258 1 96.88 93 MET A C 1
ATOM 726 O O . MET A 1 93 ? -20.453 -2.85 -8.43 1 96.88 93 MET A O 1
ATOM 730 N N . GLN A 1 94 ? -21.141 -1.567 -6.738 1 96.5 94 GLN A N 1
ATOM 731 C CA . GLN A 1 94 ? -21.094 -0.352 -7.543 1 96.5 94 GLN A CA 1
ATOM 732 C C . GLN A 1 94 ? -19.656 -0.052 -7.984 1 96.5 94 GLN A C 1
ATOM 734 O O . GLN A 1 94 ? -19.438 0.447 -9.094 1 96.5 94 GLN A O 1
ATOM 739 N N . LEU A 1 95 ? -18.703 -0.294 -7.168 1 97.38 95 LEU A N 1
ATOM 740 C CA . LEU A 1 95 ? -17.312 0.005 -7.438 1 97.38 95 LEU A CA 1
ATOM 741 C C . LEU A 1 95 ? -16.672 -1.091 -8.281 1 97.38 95 LEU A C 1
ATOM 743 O O . LEU A 1 95 ? -15.602 -0.887 -8.875 1 97.38 95 LEU A O 1
ATOM 747 N N . SER A 1 96 ? -17.297 -2.256 -8.398 1 97.5 96 SER A N 1
ATOM 748 C CA . SER A 1 96 ? -16.797 -3.414 -9.125 1 97.5 96 SER A CA 1
ATOM 749 C C . SER A 1 96 ? -16.562 -3.082 -10.594 1 97.5 96 SER A C 1
ATOM 751 O O . SER A 1 96 ? -17.453 -2.594 -11.281 1 97.5 96 SER A O 1
ATOM 753 N N . GLY A 1 97 ? -15.336 -3.355 -11.016 1 97.62 97 GLY A N 1
ATOM 754 C CA . GLY A 1 97 ? -15 -3.15 -12.414 1 97.62 97 GLY A CA 1
ATOM 755 C C . GLY A 1 97 ? -14.836 -1.688 -12.781 1 97.62 97 GLY A C 1
ATOM 756 O O . GLY A 1 97 ? -14.734 -1.347 -13.961 1 97.62 97 GLY A O 1
ATOM 757 N N . ASN A 1 98 ? -14.789 -0.805 -11.82 1 98.12 98 ASN A N 1
ATOM 758 C CA . ASN A 1 98 ? -14.758 0.629 -12.094 1 98.12 98 ASN A CA 1
ATOM 759 C C . ASN A 1 98 ? -13.633 1.316 -11.32 1 98.12 98 ASN A C 1
ATOM 761 O O . ASN A 1 98 ? -12.992 0.701 -10.461 1 98.12 98 ASN A O 1
ATOM 765 N N . THR A 1 99 ? -13.32 2.512 -11.703 1 98.56 99 THR A N 1
ATOM 766 C CA . THR A 1 99 ? -12.359 3.367 -11.008 1 98.56 99 THR A CA 1
ATOM 767 C C . THR A 1 99 ? -13.078 4.41 -10.156 1 98.56 99 THR A C 1
ATOM 769 O O . THR A 1 99 ? -14.078 4.988 -10.586 1 98.56 99 THR A O 1
ATOM 772 N N . HIS A 1 100 ? -12.656 4.586 -8.961 1 98.62 100 HIS A N 1
ATOM 773 C CA . HIS A 1 100 ? -13.156 5.621 -8.062 1 98.62 100 HIS A CA 1
ATOM 774 C C . HIS A 1 100 ? -12.016 6.391 -7.41 1 98.62 100 HIS A C 1
ATOM 776 O O . HIS A 1 100 ? -10.852 6.02 -7.551 1 98.62 100 HIS A O 1
ATOM 782 N N . SER A 1 101 ? -12.375 7.484 -6.762 1 98.56 101 SER A N 1
ATOM 783 C CA . SER A 1 101 ? -11.367 8.344 -6.152 1 98.56 101 SER A CA 1
ATOM 784 C C . SER A 1 101 ? -11.438 8.289 -4.629 1 98.56 101 SER A C 1
ATOM 786 O O . SER A 1 101 ? -12.531 8.273 -4.055 1 98.56 101 SER A O 1
ATOM 788 N N . VAL A 1 102 ? -10.336 8.164 -4.008 1 98.44 102 VAL A N 1
ATOM 789 C CA . VAL A 1 102 ? -10.227 8.336 -2.561 1 98.44 102 VAL A CA 1
ATOM 790 C C . VAL A 1 102 ? -9.516 9.648 -2.246 1 98.44 102 VAL A C 1
ATOM 792 O O . VAL A 1 102 ? -8.414 9.906 -2.748 1 98.44 102 VAL A O 1
ATOM 795 N N . TYR A 1 103 ? -10.156 10.5 -1.491 1 98.12 103 TYR A N 1
ATOM 796 C CA . TYR A 1 103 ? -9.594 11.773 -1.048 1 98.12 103 TYR A CA 1
ATOM 797 C C . TYR A 1 103 ? -9.312 11.758 0.451 1 98.12 103 TYR A C 1
ATOM 799 O O . TYR A 1 103 ? -10.156 11.312 1.238 1 98.12 103 TYR A O 1
ATOM 807 N N . THR A 1 104 ? -8.164 12.156 0.8 1 98.38 104 THR A N 1
ATOM 808 C CA . THR A 1 104 ? -7.883 12.422 2.205 1 98.38 104 THR A CA 1
ATOM 809 C C . THR A 1 104 ? -7.406 13.859 2.396 1 98.38 104 THR A C 1
ATOM 811 O O . THR A 1 104 ? -6.508 14.32 1.69 1 98.38 104 THR A O 1
ATOM 814 N N . GLY A 1 105 ? -8.086 14.602 3.232 1 98.38 105 GLY A N 1
ATOM 815 C CA . GLY A 1 105 ? -7.633 15.914 3.68 1 98.38 105 GLY A CA 1
ATOM 816 C C . GLY A 1 105 ? -6.855 15.859 4.98 1 98.38 105 GLY A C 1
ATOM 817 O O . GLY A 1 105 ? -7.145 15.039 5.852 1 98.38 105 GLY A O 1
ATOM 818 N N . VAL A 1 106 ? -5.863 16.703 5.117 1 98.75 106 VAL A N 1
ATOM 819 C CA . VAL A 1 106 ? -5.051 16.828 6.32 1 98.75 106 VAL A CA 1
ATOM 820 C C . VAL A 1 106 ? -4.91 18.297 6.711 1 98.75 106 VAL A C 1
ATOM 822 O O . VAL A 1 106 ? -4.68 19.156 5.855 1 98.75 106 VAL A O 1
ATOM 825 N N . SER A 1 107 ? -5.105 18.547 7.91 1 98.31 107 SER A N 1
ATOM 826 C CA . SER A 1 107 ? -4.914 19.891 8.43 1 98.31 107 SER A CA 1
ATOM 827 C C . SER A 1 107 ? -3.938 19.891 9.602 1 98.31 107 SER A C 1
ATOM 829 O O . SER A 1 107 ? -4.074 19.109 10.531 1 98.31 107 SER A O 1
ATOM 831 N N . LEU A 1 108 ? -2.922 20.641 9.531 1 97.69 108 LEU A N 1
ATOM 832 C CA . LEU A 1 108 ? -2.027 20.969 10.641 1 97.69 108 LEU A CA 1
ATOM 833 C C . LEU A 1 108 ? -2.396 22.312 11.258 1 97.69 108 LEU A C 1
ATOM 835 O O . LEU A 1 108 ? -2.51 23.312 10.547 1 97.69 108 LEU A O 1
ATOM 839 N N . TYR A 1 109 ? -2.631 22.297 12.484 1 95.44 109 TYR A N 1
ATOM 840 C CA . TYR A 1 109 ? -3.09 23.5 13.18 1 95.44 109 TYR A CA 1
ATOM 841 C C . TYR A 1 109 ? -2.279 23.734 14.445 1 95.44 109 TYR A C 1
ATOM 843 O O . TYR A 1 109 ? -2.141 22.844 15.281 1 95.44 109 TYR A O 1
ATOM 851 N N . LYS A 1 110 ? -1.643 24.844 14.539 1 91.94 110 LYS A N 1
ATOM 852 C CA . LYS A 1 110 ? -0.964 25.328 15.742 1 91.94 110 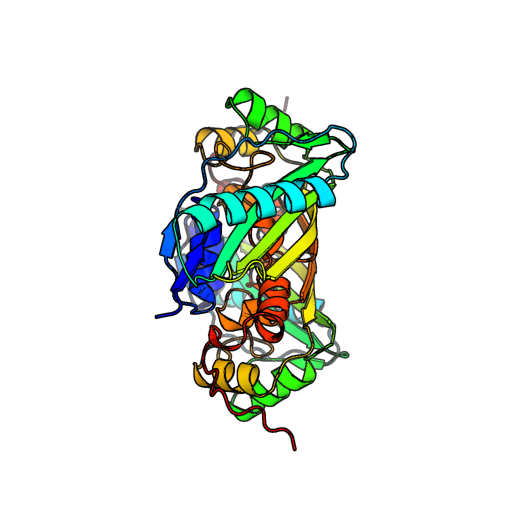LYS A CA 1
ATOM 853 C C . LYS A 1 110 ? -1.676 26.531 16.344 1 91.94 110 LYS A C 1
ATOM 855 O O . LYS A 1 110 ? -1.712 27.594 15.719 1 91.94 110 LYS A O 1
ATOM 860 N N . LYS A 1 111 ? -2.174 26.266 17.531 1 84.19 111 LYS A N 1
ATOM 861 C CA . LYS A 1 111 ? -2.836 27.375 18.203 1 84.19 111 LYS A CA 1
ATOM 862 C C . LYS A 1 111 ? -1.817 28.312 18.844 1 84.19 111 LYS A C 1
ATOM 864 O O . LYS A 1 111 ? -0.841 27.859 19.438 1 84.19 111 LYS A O 1
ATOM 869 N N . ALA A 1 112 ? -1.842 29.516 18.453 1 75.5 112 ALA A N 1
ATOM 870 C CA . ALA A 1 112 ? -1.007 30.484 19.141 1 75.5 112 ALA A CA 1
ATOM 871 C C . ALA A 1 112 ? -1.793 31.203 20.234 1 75.5 112 ALA A C 1
ATOM 873 O O . ALA A 1 112 ? -3.023 31.266 20.188 1 75.5 112 ALA A O 1
ATOM 874 N N . THR A 1 113 ? -1.062 31.359 21.312 1 69.69 113 THR A N 1
ATOM 875 C CA . THR A 1 113 ? -1.665 32.094 22.422 1 69.69 113 THR A CA 1
ATOM 876 C C . THR A 1 113 ? -2.127 33.469 21.969 1 69.69 113 THR A C 1
ATOM 878 O O . THR A 1 113 ? -3.086 34.031 22.516 1 69.69 113 THR A O 1
ATOM 881 N N . ASP A 1 114 ? -1.251 34 21.094 1 65.62 114 ASP A N 1
ATOM 882 C CA . ASP A 1 114 ? -1.607 35.312 20.578 1 65.62 114 ASP A CA 1
ATOM 883 C C . ASP A 1 114 ? -2.34 35.219 19.234 1 65.62 114 ASP A C 1
ATOM 885 O O . ASP A 1 114 ? -2.404 34.125 18.641 1 65.62 114 ASP A O 1
ATOM 889 N N . ASP A 1 115 ? -3.586 35.625 18.953 1 67.12 115 ASP A N 1
ATOM 890 C CA . ASP A 1 115 ? -4.422 35.625 17.766 1 67.12 115 ASP A CA 1
ATOM 891 C C . ASP A 1 115 ? -3.613 35.25 16.516 1 67.12 115 ASP A C 1
ATOM 893 O O . ASP A 1 115 ? -4.012 35.562 15.398 1 67.12 115 ASP A O 1
ATOM 897 N N . ASN A 1 116 ? -2.377 34.531 16.703 1 81.19 116 ASN A N 1
ATOM 898 C CA . ASN A 1 116 ? -1.514 34.219 15.57 1 81.19 116 ASN A CA 1
ATOM 899 C C . ASN A 1 116 ? -1.495 32.719 15.297 1 81.19 116 ASN A C 1
ATOM 901 O O . ASN A 1 116 ? -0.437 32.125 15.039 1 81.19 116 ASN A O 1
ATOM 905 N N . SER A 1 117 ? -2.684 32.094 15.398 1 86.88 117 SER A N 1
ATOM 906 C CA . SER A 1 117 ? -2.764 30.672 15.078 1 86.88 117 SER A CA 1
ATOM 907 C C . SER A 1 117 ? -2.359 30.4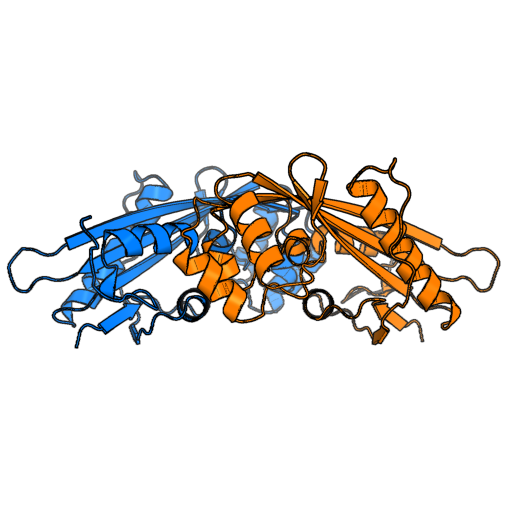06 13.633 1 86.88 117 SER A C 1
ATOM 909 O O . SER A 1 117 ? -2.598 31.234 12.758 1 86.88 117 SER A O 1
ATOM 911 N N . GLN A 1 118 ? -1.554 29.391 13.43 1 91.75 118 GLN A N 1
ATOM 912 C CA . GLN A 1 118 ? -1.126 28.969 12.094 1 91.75 118 GLN A CA 1
ATOM 913 C C . GLN A 1 118 ? -1.811 27.672 11.68 1 91.75 118 GLN A C 1
ATOM 915 O O . GLN A 1 118 ? -2.041 26.797 12.508 1 91.75 118 GLN A O 1
ATOM 920 N N . ALA A 1 119 ? -2.223 27.641 10.43 1 94.81 119 ALA A N 1
ATOM 921 C CA . ALA A 1 119 ? -2.832 26.422 9.898 1 94.81 119 ALA A CA 1
ATOM 922 C C . ALA A 1 119 ? -2.359 26.156 8.469 1 94.81 119 ALA A C 1
ATOM 924 O O . ALA A 1 119 ? -2.088 27.078 7.711 1 94.81 119 ALA A O 1
ATOM 925 N N . HIS A 1 120 ? -2.152 24.938 8.117 1 97.88 120 HIS A N 1
ATOM 926 C CA . HIS A 1 120 ? -1.942 24.453 6.754 1 97.88 120 HIS A CA 1
ATOM 927 C C . HIS A 1 120 ? -2.814 23.25 6.457 1 97.88 120 HIS A C 1
ATOM 929 O O . HIS A 1 120 ? -2.797 22.266 7.199 1 97.88 120 HIS A O 1
ATOM 935 N N . THR A 1 121 ? -3.627 23.406 5.449 1 98.5 121 THR A N 1
ATOM 936 C CA . THR A 1 121 ? -4.535 22.328 5.066 1 98.5 121 THR A CA 1
ATOM 937 C C . THR A 1 121 ? -4.324 21.938 3.604 1 98.5 121 THR A C 1
ATOM 939 O O . THR A 1 121 ? -4.148 22.797 2.744 1 98.5 121 THR A O 1
ATOM 942 N N . PHE A 1 122 ? -4.27 20.656 3.33 1 98.69 122 PHE A N 1
ATOM 943 C CA . PHE A 1 122 ? -4.121 20.141 1.975 1 98.69 122 PHE A CA 1
ATOM 944 C C . PHE A 1 122 ? -4.887 18.828 1.808 1 98.69 122 PHE A C 1
ATOM 946 O O . PHE A 1 122 ? -5.387 18.281 2.783 1 98.69 122 PHE A O 1
ATOM 953 N N . SER A 1 123 ? -5.074 18.375 0.604 1 98.62 123 SER A N 1
ATOM 954 C CA . SER A 1 123 ? -5.695 17.094 0.326 1 98.62 123 SER A CA 1
ATOM 955 C C . SER A 1 123 ? -4.961 16.359 -0.792 1 98.62 123 SER A C 1
ATOM 957 O O . SER A 1 123 ? -4.188 16.953 -1.535 1 98.62 123 SER A O 1
ATOM 959 N N . GLU A 1 124 ? -5.07 15.062 -0.823 1 98.56 124 GLU A N 1
ATOM 960 C CA . GLU A 1 124 ? -4.547 14.188 -1.863 1 98.56 124 GLU A CA 1
ATOM 961 C C . GLU A 1 124 ? -5.648 13.312 -2.453 1 98.56 124 GLU A C 1
ATOM 963 O O . GLU A 1 124 ? -6.574 12.906 -1.747 1 98.56 124 GLU A O 1
ATOM 968 N N . GLU A 1 125 ? -5.566 13.109 -3.711 1 98.75 125 GLU A N 1
ATOM 969 C CA . GLU A 1 125 ? -6.445 12.172 -4.41 1 98.75 125 GLU A CA 1
ATOM 970 C C . GLU A 1 125 ? -5.672 10.961 -4.922 1 98.75 125 GLU A C 1
ATOM 972 O O . GLU A 1 125 ? -4.57 11.109 -5.461 1 98.75 125 GLU A O 1
ATOM 977 N N . THR A 1 126 ? -6.156 9.789 -4.711 1 98.75 126 THR A N 1
ATOM 978 C CA . THR A 1 126 ? -5.688 8.562 -5.348 1 98.75 126 THR A CA 1
ATOM 979 C C . THR A 1 126 ? -6.828 7.871 -6.094 1 98.75 126 THR A C 1
ATOM 981 O O . THR A 1 126 ? -7.918 7.699 -5.547 1 98.75 126 THR A O 1
ATOM 984 N N . LYS A 1 127 ? -6.609 7.551 -7.324 1 98.81 127 LYS A N 1
ATOM 985 C CA . LYS A 1 127 ? -7.57 6.773 -8.102 1 98.81 127 LYS A CA 1
ATOM 986 C C . LYS A 1 127 ? -7.359 5.273 -7.898 1 98.81 127 LYS A C 1
ATOM 988 O O . LYS A 1 127 ? -6.234 4.781 -8.016 1 98.81 127 LYS A O 1
ATOM 993 N N . VAL A 1 128 ? -8.422 4.586 -7.578 1 98.56 128 VAL A N 1
ATOM 994 C CA . VAL A 1 128 ? -8.391 3.15 -7.316 1 98.56 128 VAL A CA 1
ATOM 995 C C . VAL A 1 128 ? -9.258 2.42 -8.336 1 98.56 128 VAL A C 1
ATOM 997 O O . VAL A 1 128 ? -10.414 2.791 -8.547 1 98.56 128 VAL A O 1
ATOM 1000 N N . THR A 1 129 ? -8.734 1.439 -8.961 1 98.62 129 THR A N 1
ATOM 1001 C CA . THR A 1 129 ? -9.484 0.622 -9.906 1 98.62 129 THR A CA 1
ATOM 1002 C C . THR A 1 129 ? -9.711 -0.782 -9.352 1 98.62 129 THR A C 1
ATOM 1004 O O . THR A 1 129 ? -8.75 -1.499 -9.062 1 98.62 129 THR A O 1
ATOM 1007 N N . PHE A 1 130 ? -10.977 -1.087 -9.172 1 97.94 130 PHE A N 1
ATOM 1008 C CA . PHE A 1 130 ? -11.344 -2.447 -8.797 1 97.94 130 PHE A CA 1
ATOM 1009 C C . PHE A 1 130 ? -11.406 -3.352 -10.023 1 97.94 130 PHE A C 1
ATOM 1011 O O . PHE A 1 130 ? -11.797 -2.91 -11.102 1 97.94 130 PHE A O 1
ATOM 1018 N N . GLY A 1 131 ? -11.039 -4.609 -9.844 1 96.88 131 GLY A N 1
ATOM 1019 C CA . GLY A 1 131 ? -11.414 -5.609 -10.828 1 96.88 131 GLY A CA 1
ATOM 1020 C C . GLY A 1 131 ? -12.891 -5.945 -10.805 1 96.88 131 GLY A C 1
ATOM 1021 O O . GLY A 1 131 ? -13.656 -5.332 -10.062 1 96.88 131 GLY A O 1
ATOM 1022 N N . ASN A 1 132 ? -13.258 -6.867 -11.742 1 95.25 132 ASN A N 1
ATOM 1023 C CA . ASN A 1 132 ? -14.602 -7.414 -11.648 1 95.25 132 ASN A CA 1
ATOM 1024 C C . ASN A 1 132 ? -14.75 -8.344 -10.445 1 95.25 132 ASN A C 1
ATOM 1026 O O . ASN A 1 132 ? -14.203 -9.453 -10.453 1 95.25 132 ASN A O 1
ATOM 1030 N N . LEU A 1 133 ? -15.484 -7.863 -9.453 1 93.19 133 LEU A N 1
ATOM 1031 C CA . LEU A 1 133 ? -15.594 -8.594 -8.195 1 93.19 133 LEU A CA 1
ATOM 1032 C C . LEU A 1 133 ? -16.672 -9.672 -8.289 1 93.19 133 LEU A C 1
ATOM 1034 O O . LEU A 1 133 ? -17.719 -9.453 -8.898 1 93.19 133 LEU A O 1
ATOM 1038 N N . ASN A 1 134 ? -16.391 -10.766 -7.719 1 88.88 134 ASN A N 1
ATOM 1039 C CA . ASN A 1 134 ? -17.422 -11.805 -7.625 1 88.88 134 ASN A CA 1
ATOM 1040 C C . ASN A 1 134 ? -18.281 -11.633 -6.379 1 88.88 134 ASN A C 1
ATOM 1042 O O . ASN A 1 134 ? -17.797 -11.195 -5.336 1 88.88 134 ASN A O 1
ATOM 1046 N N . ILE A 1 135 ? -19.516 -11.969 -6.488 1 91 135 ILE A N 1
ATOM 1047 C CA . ILE A 1 135 ? -20.5 -11.781 -5.426 1 91 135 ILE A CA 1
ATOM 1048 C C . ILE A 1 135 ? -20.078 -12.57 -4.188 1 91 135 ILE A C 1
ATOM 1050 O O . ILE A 1 135 ? -20.297 -12.133 -3.059 1 91 135 ILE A O 1
ATOM 1054 N N . ARG A 1 136 ? -19.5 -13.672 -4.387 1 88.81 136 ARG A N 1
ATOM 1055 C CA . ARG A 1 136 ? -19.062 -14.5 -3.273 1 88.81 136 ARG A CA 1
ATOM 1056 C C . ARG A 1 136 ? -18 -13.781 -2.441 1 88.81 136 ARG A C 1
ATOM 1058 O O . ARG A 1 136 ? -18.078 -13.758 -1.212 1 88.81 136 ARG A O 1
ATOM 1065 N N . ASP A 1 137 ? -17 -13.219 -3.1 1 90.06 137 ASP A N 1
ATOM 1066 C CA . ASP A 1 137 ? -15.93 -12.508 -2.406 1 90.06 137 ASP A CA 1
ATOM 1067 C C . ASP A 1 137 ? -16.469 -11.281 -1.678 1 90.06 137 ASP A C 1
ATOM 1069 O O . ASP A 1 137 ? -16.062 -10.984 -0.552 1 90.06 137 ASP A O 1
ATOM 1073 N N . ILE A 1 138 ? -17.406 -10.578 -2.312 1 93.81 138 ILE A N 1
ATOM 1074 C CA . ILE A 1 138 ? -18.031 -9.406 -1.698 1 93.81 138 ILE A CA 1
ATOM 1075 C C . ILE A 1 138 ? -18.75 -9.82 -0.417 1 93.81 138 ILE A C 1
ATOM 1077 O O . ILE A 1 138 ? -18.578 -9.188 0.628 1 93.81 138 ILE A O 1
ATOM 1081 N N . LYS A 1 139 ? -19.531 -10.867 -0.523 1 92.62 139 LYS A N 1
ATOM 1082 C CA . LYS A 1 139 ? -20.297 -11.328 0.628 1 92.62 139 LYS A CA 1
ATOM 1083 C C . LYS A 1 139 ? -19.375 -11.734 1.778 1 92.62 139 LYS A C 1
ATOM 1085 O O . LYS A 1 139 ? -19.625 -11.375 2.932 1 92.62 139 LYS A O 1
ATOM 1090 N N . GLN A 1 140 ? -18.344 -12.453 1.45 1 89.5 140 GLN A N 1
ATOM 1091 C CA . GLN A 1 140 ? -17.391 -12.875 2.473 1 89.5 140 GLN A CA 1
ATOM 1092 C C . GLN A 1 140 ? -16.75 -11.672 3.15 1 89.5 140 GLN A C 1
ATOM 1094 O O . GLN A 1 140 ? -16.594 -11.648 4.375 1 89.5 140 GLN A O 1
ATOM 1099 N N . TYR A 1 141 ? -16.344 -10.742 2.371 1 92.94 141 TYR A N 1
ATOM 1100 C CA . TYR A 1 141 ? -15.703 -9.539 2.9 1 92.94 141 TYR A CA 1
ATOM 1101 C C . TYR A 1 141 ? -16.656 -8.773 3.807 1 92.94 141 TYR A C 1
ATOM 1103 O O . TYR A 1 141 ? -16.281 -8.359 4.906 1 92.94 141 TYR A O 1
ATOM 1111 N N . VAL A 1 142 ? -17.891 -8.609 3.418 1 95.25 142 VAL A N 1
ATOM 1112 C CA . VAL A 1 142 ? -18.906 -7.859 4.172 1 95.25 142 VAL A CA 1
ATOM 1113 C C . VAL A 1 142 ? -19.219 -8.594 5.473 1 95.25 142 VAL A C 1
ATOM 1115 O O . VAL A 1 142 ? -19.391 -7.965 6.52 1 95.25 142 VAL A O 1
ATOM 1118 N N . GLU A 1 143 ? -19.219 -9.891 5.406 1 93.06 143 GLU A N 1
ATOM 1119 C CA . GLU A 1 143 ? -19.516 -10.711 6.578 1 93.06 143 GLU A CA 1
ATOM 1120 C C . GLU A 1 143 ? -18.438 -10.562 7.645 1 93.06 143 GLU A C 1
ATOM 1122 O O . GLU A 1 143 ? -18.703 -10.695 8.836 1 93.06 143 GLU A O 1
ATOM 1127 N N . SER A 1 144 ? -17.25 -10.328 7.238 1 91.31 144 SER A N 1
ATOM 1128 C CA . SER A 1 144 ? -16.156 -10.148 8.188 1 91.31 144 SER A CA 1
ATOM 1129 C C . SER A 1 144 ? -16.375 -8.922 9.062 1 91.31 144 SER A C 1
ATOM 1131 O O . SER A 1 144 ? -15.734 -8.773 10.109 1 91.31 144 SER A O 1
ATOM 1133 N N . GLY A 1 145 ? -17.219 -7.934 8.602 1 93.81 145 GLY A N 1
ATOM 1134 C CA . GLY A 1 145 ? -17.438 -6.688 9.32 1 93.81 145 GLY A CA 1
ATOM 1135 C C . GLY A 1 145 ? -16.438 -5.605 8.961 1 93.81 145 GLY A C 1
ATOM 1136 O O . GLY A 1 145 ? -16.641 -4.438 9.297 1 93.81 145 GLY A O 1
ATOM 1137 N N . SER A 1 146 ? -15.43 -5.895 8.172 1 92.56 146 SER A N 1
ATOM 1138 C CA . SER A 1 146 ? -14.305 -5.016 7.883 1 92.56 146 SER A CA 1
ATOM 1139 C C . SER A 1 146 ? -14.766 -3.746 7.172 1 92.56 146 SER A C 1
ATOM 1141 O O . SER A 1 146 ? -14.211 -2.666 7.398 1 92.56 146 SER A O 1
ATOM 1143 N N . PRO A 1 147 ? -15.789 -3.783 6.402 1 94.5 147 PRO A N 1
ATOM 1144 C CA . PRO A 1 147 ? -16.188 -2.621 5.605 1 94.5 147 PRO A CA 1
ATOM 1145 C C . PRO A 1 147 ? -16.828 -1.523 6.441 1 94.5 147 PRO A C 1
ATOM 1147 O O . PRO A 1 147 ? -16.906 -0.372 6.008 1 94.5 147 PRO A O 1
ATOM 1150 N N . MET A 1 148 ? -17.297 -1.796 7.645 1 94.56 148 MET A N 1
ATOM 1151 C CA . MET A 1 148 ? -18.328 -1.001 8.305 1 94.56 148 MET A CA 1
ATOM 1152 C C . MET A 1 148 ? -17.75 0.32 8.812 1 94.56 148 MET A C 1
ATOM 1154 O O . MET A 1 148 ? -18.469 1.311 8.93 1 94.56 148 MET A O 1
ATOM 1158 N N . ASP A 1 149 ? -16.562 0.433 9.148 1 93.19 149 ASP A N 1
ATOM 1159 C CA . ASP A 1 149 ? -15.984 1.669 9.664 1 93.19 149 ASP A CA 1
ATOM 1160 C C . ASP A 1 149 ? -15.125 2.363 8.609 1 93.19 149 ASP A C 1
ATOM 1162 O O . ASP A 1 149 ? -14.297 3.217 8.93 1 93.19 149 ASP A O 1
ATOM 1166 N N . LYS A 1 150 ? -15.391 2.045 7.27 1 94.44 150 LYS A N 1
ATOM 1167 C CA . LYS A 1 150 ? -14.539 2.547 6.195 1 94.44 150 LYS A CA 1
ATOM 1168 C C . LYS A 1 150 ? -15.367 3.221 5.105 1 94.44 150 LYS A C 1
ATOM 1170 O O . LYS A 1 150 ? -16.375 2.674 4.66 1 94.44 150 LYS A O 1
ATOM 1175 N N . ALA A 1 151 ? -14.852 4.391 4.719 1 93.31 151 ALA A N 1
ATOM 1176 C CA . ALA A 1 151 ? -15.477 5.051 3.58 1 93.31 151 ALA A CA 1
ATOM 1177 C C . ALA A 1 151 ? -15.445 4.156 2.344 1 93.31 151 ALA A C 1
ATOM 1179 O O . ALA A 1 151 ? -14.445 3.494 2.07 1 93.31 151 ALA A O 1
ATOM 1180 N N . GLY A 1 152 ? -16.594 4.117 1.584 1 94.62 152 GLY A N 1
ATOM 1181 C CA . GLY A 1 152 ? -16.688 3.301 0.383 1 94.62 152 GLY A CA 1
ATOM 1182 C C . GLY A 1 152 ? -16.859 1.822 0.677 1 94.62 152 GLY A C 1
ATOM 1183 O O . GLY A 1 152 ? -17.062 1.021 -0.237 1 94.62 152 GLY A O 1
ATOM 1184 N N . GLY A 1 153 ? -16.703 1.436 1.962 1 95.31 153 GLY A N 1
ATOM 1185 C CA . GLY A 1 153 ? -16.969 0.067 2.383 1 95.31 153 GLY A CA 1
ATOM 1186 C C . GLY A 1 153 ? -15.789 -0.862 2.143 1 95.31 153 GLY A C 1
ATOM 1187 O O . GLY A 1 153 ? -15.977 -2.057 1.904 1 95.31 153 GLY A O 1
ATOM 1188 N N . TYR A 1 154 ? -14.641 -0.365 2.131 1 96.38 154 TYR A N 1
ATOM 1189 C CA . TYR A 1 154 ? -13.508 -1.271 1.977 1 96.38 154 TYR A CA 1
ATOM 1190 C C . TYR A 1 154 ? -12.234 -0.652 2.539 1 96.38 154 TYR A C 1
ATOM 1192 O O . TYR A 1 154 ? -12.125 0.572 2.643 1 96.38 154 TYR A O 1
ATOM 1200 N N . GLY A 1 155 ? -11.328 -1.415 2.982 1 95.06 155 GLY A N 1
ATOM 1201 C CA . GLY A 1 155 ? -9.953 -1.067 3.283 1 95.06 155 GLY A CA 1
ATOM 1202 C C . GLY A 1 155 ? -8.953 -1.698 2.332 1 95.06 155 GLY A C 1
ATOM 1203 O O . GLY A 1 155 ? -8.906 -2.922 2.191 1 95.06 155 GLY A O 1
ATOM 1204 N N . ILE A 1 156 ? -8.148 -0.88 1.708 1 94.31 156 ILE A N 1
ATOM 1205 C CA . ILE A 1 156 ? -7.223 -1.373 0.692 1 94.31 156 ILE A CA 1
ATOM 1206 C C . ILE A 1 156 ? -6.207 -2.318 1.332 1 94.31 156 ILE A C 1
ATOM 1208 O O . ILE A 1 156 ? -5.633 -3.174 0.655 1 94.31 156 ILE A O 1
ATOM 1212 N N . GLN A 1 157 ? -5.934 -2.174 2.6 1 89.06 157 GLN A N 1
ATOM 1213 C CA . GLN A 1 157 ? -4.953 -2.98 3.318 1 89.06 157 GLN A CA 1
ATOM 1214 C C . GLN A 1 157 ? -5.578 -4.273 3.836 1 89.06 157 GLN A C 1
ATOM 1216 O O . GLN A 1 157 ? -4.883 -5.125 4.391 1 89.06 157 GLN A O 1
ATOM 1221 N N . ASP A 1 158 ? -6.934 -4.379 3.742 1 88.25 158 ASP A N 1
ATOM 1222 C CA . ASP A 1 158 ? -7.625 -5.535 4.305 1 88.25 158 ASP A CA 1
ATOM 1223 C C . ASP A 1 158 ? -7.301 -6.805 3.521 1 88.25 158 ASP A C 1
ATOM 1225 O O . ASP A 1 158 ? -6.789 -6.734 2.402 1 88.25 158 ASP A O 1
ATOM 1229 N N . ASP A 1 159 ? -7.617 -7.934 4.086 1 79.38 159 ASP A N 1
ATOM 1230 C CA . ASP A 1 159 ? -7.445 -9.234 3.443 1 79.38 159 ASP A CA 1
ATOM 1231 C C . ASP A 1 159 ? -8.141 -9.266 2.084 1 79.38 159 ASP A C 1
ATOM 1233 O O . ASP A 1 159 ? -7.477 -9.25 1.043 1 79.38 159 ASP A O 1
ATOM 1237 N N . TYR A 1 160 ? -9.391 -9.062 2.168 1 77.44 160 TYR A N 1
ATOM 1238 C CA . TYR A 1 160 ? -10.133 -9.148 0.914 1 77.44 160 TYR A CA 1
ATOM 1239 C C . TYR A 1 160 ? -10.164 -7.801 0.2 1 77.44 160 TYR A C 1
ATOM 1241 O O . TYR A 1 160 ? -10.367 -7.738 -1.014 1 77.44 160 TYR A O 1
ATOM 1249 N N . GLY A 1 161 ? -9.906 -6.77 0.896 1 78.38 161 GLY A N 1
ATOM 1250 C CA . GLY A 1 161 ? -9.773 -5.484 0.232 1 78.38 161 GLY A CA 1
ATOM 1251 C C . GLY A 1 161 ? -8.617 -5.434 -0.751 1 78.38 161 GLY A C 1
ATOM 1252 O O . GLY A 1 161 ? -8.734 -4.848 -1.828 1 78.38 161 GLY A O 1
ATOM 1253 N N . ALA A 1 162 ? -7.652 -6.199 -0.406 1 85.31 162 ALA A N 1
ATOM 1254 C CA . ALA A 1 162 ? -6.434 -6.207 -1.215 1 85.31 162 ALA A CA 1
ATOM 1255 C C . ALA A 1 162 ? -6.66 -6.934 -2.539 1 85.31 162 ALA A C 1
ATOM 1257 O O . ALA A 1 162 ? -6.09 -6.555 -3.564 1 85.31 162 ALA A O 1
ATOM 1258 N N . ILE A 1 163 ? -7.547 -7.93 -2.559 1 90.06 163 ILE A N 1
ATOM 1259 C CA . ILE A 1 163 ? -7.723 -8.719 -3.771 1 90.06 163 ILE A CA 1
ATOM 1260 C C . ILE A 1 163 ? -8.719 -8.031 -4.699 1 90.06 163 ILE A C 1
ATOM 1262 O O . ILE A 1 163 ? -8.852 -8.406 -5.867 1 90.06 163 ILE A O 1
ATOM 1266 N N . PHE A 1 164 ? -9.414 -7 -4.223 1 94.69 164 PHE A N 1
ATOM 1267 C CA . PHE A 1 164 ? -10.375 -6.266 -5.043 1 94.69 164 PHE A CA 1
ATOM 1268 C C . PHE A 1 164 ? -9.664 -5.246 -5.922 1 94.69 164 PHE A C 1
ATOM 1270 O O . PHE A 1 164 ? -10.18 -4.852 -6.969 1 94.69 164 PHE A O 1
ATOM 1277 N N . VAL A 1 165 ? -8.492 -4.789 -5.488 1 96.81 165 VAL A N 1
ATOM 1278 C CA . VAL A 1 165 ? -7.836 -3.637 -6.102 1 96.81 165 VAL A CA 1
ATOM 1279 C C . VAL A 1 165 ? -6.887 -4.105 -7.199 1 96.81 165 VAL A C 1
ATOM 1281 O O . VAL A 1 165 ? -5.848 -4.707 -6.918 1 96.81 165 VAL A O 1
ATOM 1284 N N . LYS A 1 166 ? -7.188 -3.787 -8.391 1 97 166 LYS A N 1
ATOM 1285 C CA . LYS A 1 166 ? -6.371 -4.109 -9.562 1 97 166 LYS A CA 1
ATOM 1286 C C . LYS A 1 166 ? -5.168 -3.176 -9.664 1 97 166 LYS A C 1
ATOM 1288 O O . LYS A 1 166 ? -4.047 -3.625 -9.906 1 97 166 LYS A O 1
ATOM 1293 N N . HIS A 1 167 ? -5.387 -1.934 -9.531 1 97.25 167 HIS A N 1
ATOM 1294 C CA . HIS A 1 167 ? -4.297 -0.967 -9.531 1 97.25 167 HIS A CA 1
ATOM 1295 C C . HIS A 1 167 ? -4.746 0.373 -8.953 1 97.25 167 HIS A C 1
ATOM 1297 O O . HIS A 1 167 ? -5.945 0.616 -8.805 1 97.25 167 HIS A O 1
ATOM 1303 N N . ILE A 1 168 ? -3.764 1.179 -8.57 1 98.38 168 ILE A N 1
ATOM 1304 C CA . ILE A 1 168 ? -4.043 2.539 -8.125 1 98.38 168 ILE A CA 1
ATOM 1305 C C . ILE A 1 168 ? -3.158 3.523 -8.891 1 98.38 168 ILE A C 1
ATOM 1307 O O . ILE A 1 168 ? -2.162 3.129 -9.492 1 98.38 168 ILE A O 1
ATOM 1311 N N . GLN A 1 169 ? -3.578 4.711 -8.984 1 98.75 169 GLN A N 1
ATOM 1312 C CA . GLN A 1 169 ? -2.809 5.863 -9.438 1 98.75 169 GLN A CA 1
ATOM 1313 C C . GLN A 1 169 ? -2.799 6.969 -8.383 1 98.75 169 GLN A C 1
ATOM 1315 O O . GLN A 1 169 ? -3.785 7.691 -8.227 1 98.75 169 GLN A O 1
ATOM 1320 N N . GLY A 1 170 ? -1.7 7.141 -7.723 1 98.5 170 GLY A N 1
ATOM 1321 C CA . GLY A 1 170 ? -1.569 8.078 -6.621 1 98.5 170 GLY A CA 1
ATOM 1322 C C . GLY A 1 170 ? -0.851 7.496 -5.418 1 98.5 170 GLY A C 1
ATOM 1323 O O . GLY A 1 170 ? 0.032 6.648 -5.57 1 98.5 170 GLY A O 1
ATOM 1324 N N . ASP A 1 171 ? -1.145 8.039 -4.293 1 98 171 ASP A N 1
ATOM 1325 C CA . ASP A 1 171 ? -0.499 7.66 -3.039 1 98 171 ASP A CA 1
ATOM 1326 C C . ASP A 1 171 ? -1.296 6.578 -2.316 1 98 171 ASP A C 1
ATOM 1328 O O . ASP A 1 171 ? -2.432 6.809 -1.897 1 98 171 ASP A O 1
ATOM 1332 N N . TYR A 1 172 ? -0.714 5.402 -2.145 1 97.19 172 TYR A N 1
ATOM 1333 C CA . TYR A 1 172 ? -1.344 4.285 -1.445 1 97.19 172 TYR A CA 1
ATOM 1334 C C . TYR A 1 172 ? -1.751 4.688 -0.033 1 97.19 172 TYR A C 1
ATOM 1336 O O . TYR A 1 172 ? -2.846 4.348 0.425 1 97.19 172 TYR A O 1
ATOM 1344 N N . ASN A 1 173 ? -0.901 5.371 0.723 1 97.06 173 ASN A N 1
ATOM 1345 C CA . ASN A 1 173 ? -1.173 5.758 2.104 1 97.06 173 ASN A CA 1
ATOM 1346 C C . ASN A 1 173 ? -2.34 6.738 2.193 1 97.06 173 ASN A C 1
ATOM 1348 O O . ASN A 1 173 ? -3.031 6.793 3.211 1 97.06 173 ASN A O 1
ATOM 1352 N N . ASN A 1 174 ? -2.516 7.512 1.118 1 97.94 174 ASN A N 1
ATOM 1353 C CA . ASN A 1 174 ? -3.717 8.336 1.036 1 97.94 174 ASN A CA 1
ATOM 1354 C C . ASN A 1 174 ? -4.984 7.488 1.106 1 97.94 174 ASN A C 1
ATOM 1356 O O . ASN A 1 174 ? -5.953 7.863 1.771 1 97.94 174 ASN A O 1
ATOM 1360 N N . VAL A 1 175 ? -4.973 6.34 0.396 1 97.81 175 VAL A N 1
ATOM 1361 C CA . VAL A 1 175 ? -6.125 5.449 0.371 1 97.81 175 VAL A CA 1
ATOM 1362 C C . VAL A 1 175 ? -6.312 4.809 1.746 1 97.81 175 VAL A C 1
ATOM 1364 O O . VAL A 1 175 ? -7.445 4.645 2.209 1 97.81 175 VAL A O 1
ATOM 1367 N N . VAL A 1 176 ? -5.18 4.477 2.371 1 96.44 176 VAL A N 1
ATOM 1368 C CA . VAL A 1 176 ? -5.242 3.893 3.705 1 96.44 176 VAL A CA 1
ATOM 1369 C C . VAL A 1 176 ? -5.863 4.895 4.68 1 96.44 176 VAL A C 1
ATOM 1371 O O . VAL A 1 176 ? -6.598 4.508 5.59 1 96.44 176 VAL A O 1
ATOM 1374 N N . GLY A 1 177 ? -5.508 6.184 4.477 1 96.94 177 GLY A N 1
ATOM 1375 C CA . GLY A 1 177 ? -6.18 7.164 5.316 1 96.94 177 GLY A CA 1
ATOM 1376 C C . GLY A 1 177 ? -5.297 8.344 5.676 1 96.94 177 GLY A C 1
ATOM 1377 O O . GLY A 1 177 ? -5.727 9.258 6.383 1 96.94 177 GLY A O 1
ATOM 1378 N N . PHE A 1 178 ? -4.094 8.32 5.254 1 97.5 178 PHE A N 1
ATOM 1379 C CA . PHE A 1 178 ? -3.184 9.398 5.621 1 97.5 178 PHE A CA 1
ATOM 1380 C C . PHE A 1 178 ? -2.051 9.516 4.605 1 97.5 178 PHE A C 1
ATOM 1382 O O . PHE A 1 178 ? -1.185 8.641 4.531 1 97.5 178 PHE A O 1
ATOM 1389 N N . PRO A 1 179 ? -2.002 10.594 3.809 1 97.38 179 PRO A N 1
ATOM 1390 C CA . PRO A 1 179 ? -0.963 10.75 2.789 1 97.38 179 PRO A CA 1
ATOM 1391 C C . PRO A 1 179 ? 0.396 11.117 3.383 1 97.38 179 PRO A C 1
ATOM 1393 O O . PRO A 1 179 ? 0.779 12.289 3.389 1 97.38 179 PRO A O 1
ATOM 1396 N N . LEU A 1 180 ? 1.186 10.156 3.682 1 95.56 180 LEU A N 1
ATOM 1397 C CA . LEU A 1 180 ? 2.42 10.281 4.449 1 95.56 180 LEU A CA 1
ATOM 1398 C C . LEU A 1 180 ? 3.424 11.172 3.721 1 95.56 180 LEU A C 1
ATOM 1400 O O . LEU A 1 180 ? 4.062 12.031 4.336 1 95.56 180 LEU A O 1
ATOM 1404 N N . TYR A 1 181 ? 3.598 10.961 2.463 1 95.62 181 TYR A N 1
ATOM 1405 C CA . TYR A 1 181 ? 4.586 11.734 1.724 1 95.62 181 TYR A CA 1
ATOM 1406 C C . TYR A 1 181 ? 4.273 13.227 1.791 1 95.62 181 TYR A C 1
ATOM 1408 O O . TYR A 1 181 ? 5.117 14.023 2.203 1 95.62 181 TYR A O 1
ATOM 1416 N N . SER A 1 182 ? 3.041 13.594 1.376 1 97.06 182 SER A N 1
ATOM 1417 C CA . SER A 1 182 ? 2.639 14.992 1.379 1 97.06 182 SER A CA 1
ATOM 1418 C C . SER A 1 182 ? 2.703 15.586 2.783 1 97.06 182 SER A C 1
ATOM 1420 O O . SER A 1 182 ? 3.152 16.719 2.967 1 97.06 182 SER A O 1
ATOM 1422 N N . PHE A 1 183 ? 2.285 14.797 3.684 1 96.88 183 PHE A N 1
ATOM 1423 C CA . PHE A 1 183 ? 2.328 15.242 5.07 1 96.88 183 PHE A CA 1
ATOM 1424 C C . PHE A 1 183 ? 3.758 15.555 5.492 1 96.88 183 PHE A C 1
ATOM 1426 O O . PHE A 1 183 ? 4.02 16.609 6.082 1 96.88 183 PHE A O 1
ATOM 1433 N N . TYR A 1 184 ? 4.652 14.633 5.23 1 94.19 184 TYR A N 1
ATOM 1434 C CA . TYR A 1 184 ? 6.051 14.812 5.602 1 94.19 184 TYR A CA 1
ATOM 1435 C C . TYR A 1 184 ? 6.633 16.062 4.949 1 94.19 184 TYR A C 1
ATOM 1437 O O . TYR A 1 184 ? 7.375 16.812 5.586 1 94.19 184 TYR A O 1
ATOM 1445 N N . GLN A 1 185 ? 6.293 16.312 3.701 1 94.69 185 GLN A N 1
ATOM 1446 C CA . GLN A 1 185 ? 6.738 17.516 3.014 1 94.69 185 GLN A CA 1
ATOM 1447 C C . GLN A 1 185 ? 6.23 18.766 3.721 1 94.69 185 GLN A C 1
ATOM 1449 O O . GLN A 1 185 ? 6.98 19.734 3.9 1 94.69 185 GLN A O 1
ATOM 1454 N N . VAL A 1 186 ? 4.98 18.75 4.117 1 96.31 186 VAL A N 1
ATOM 1455 C CA . VAL A 1 186 ? 4.379 19.891 4.793 1 96.31 186 VAL A CA 1
ATOM 1456 C C . VAL A 1 186 ? 5.027 20.094 6.16 1 96.31 186 VAL A C 1
ATOM 1458 O O . VAL A 1 186 ? 5.332 21.219 6.559 1 96.31 186 VAL A O 1
ATOM 1461 N N . MET A 1 187 ? 5.246 19 6.871 1 94.38 187 MET A N 1
ATOM 1462 C CA . MET A 1 187 ? 5.871 19.062 8.188 1 94.38 187 MET A CA 1
ATOM 1463 C C . MET A 1 187 ? 7.25 19.719 8.102 1 94.38 187 MET A C 1
ATOM 1465 O O . MET A 1 187 ? 7.613 20.516 8.969 1 94.38 187 MET A O 1
ATOM 1469 N N . GLN A 1 188 ? 8.016 19.359 7.09 1 91.81 188 GLN A N 1
ATOM 1470 C CA . GLN A 1 188 ? 9.352 19.922 6.906 1 91.81 188 GLN A CA 1
ATOM 1471 C C . GLN A 1 188 ? 9.32 21.438 6.809 1 91.81 188 GLN A C 1
ATOM 1473 O O . GLN A 1 188 ? 10.258 22.109 7.23 1 91.81 188 GLN A O 1
ATOM 1478 N N . LYS A 1 189 ? 8.25 22.031 6.312 1 93.19 189 LYS A N 1
ATOM 1479 C CA . LYS A 1 189 ? 8.109 23.469 6.117 1 93.19 189 LYS A CA 1
ATOM 1480 C C . LYS A 1 189 ? 7.363 24.109 7.285 1 93.19 189 LYS A C 1
ATOM 1482 O O . LYS A 1 189 ? 7.73 25.188 7.738 1 93.19 189 LYS A O 1
ATOM 1487 N N . PHE A 1 190 ? 6.402 23.406 7.824 1 93.81 190 PHE A N 1
ATOM 1488 C CA . PHE A 1 190 ? 5.453 23.984 8.773 1 93.81 190 PHE A CA 1
ATOM 1489 C C . PHE A 1 190 ? 5.926 23.781 10.203 1 93.81 190 PHE A C 1
ATOM 1491 O O . PHE A 1 190 ? 5.762 24.656 11.055 1 93.81 190 PHE A O 1
ATOM 1498 N N . ALA A 1 191 ? 6.508 22.609 10.469 1 92.56 191 ALA A N 1
ATOM 1499 C CA . ALA A 1 191 ? 6.875 22.266 11.836 1 92.56 191 ALA A CA 1
ATOM 1500 C C . ALA A 1 191 ? 8.031 21.266 11.852 1 92.56 191 ALA A C 1
ATOM 1502 O O . ALA A 1 191 ? 7.906 20.172 12.422 1 92.56 191 ALA A O 1
ATOM 1503 N N . PRO A 1 192 ? 9.188 21.672 11.305 1 90.62 192 PRO A N 1
ATOM 1504 C CA . PRO A 1 192 ? 10.328 20.75 11.195 1 90.62 192 PRO A CA 1
ATOM 1505 C C . PRO A 1 192 ? 10.852 20.297 12.555 1 90.62 192 PRO A C 1
ATOM 1507 O O . PRO A 1 192 ? 11.484 19.234 12.648 1 90.62 192 PRO A O 1
ATOM 1510 N N . GLU A 1 193 ? 10.516 21.016 13.594 1 88.94 193 GLU A N 1
ATOM 1511 C CA . GLU A 1 193 ? 11.016 20.719 14.93 1 88.94 193 GLU A CA 1
ATOM 1512 C C . GLU A 1 193 ? 10.453 19.406 15.453 1 88.94 193 GLU A C 1
ATOM 1514 O O . GLU A 1 193 ? 10.992 18.812 16.391 1 88.94 193 GLU A O 1
ATOM 1519 N N . TYR A 1 194 ? 9.375 18.922 14.844 1 89.75 194 TYR A N 1
ATOM 1520 C CA . TYR A 1 194 ? 8.75 17.703 15.336 1 89.75 194 TYR A CA 1
ATOM 1521 C C . TYR A 1 194 ? 9.234 16.484 14.555 1 89.75 194 TYR A C 1
ATOM 1523 O O . TYR A 1 194 ? 8.883 15.352 14.891 1 89.75 194 TYR A O 1
ATOM 1531 N N . LEU A 1 195 ? 10.016 16.625 13.477 1 86.75 195 LEU A N 1
ATOM 1532 C CA . LEU A 1 195 ? 10.508 15.516 12.672 1 86.75 195 LEU A CA 1
ATOM 1533 C C . LEU A 1 195 ? 11.711 14.852 13.336 1 86.75 195 LEU A C 1
ATOM 1535 O O . LEU A 1 195 ? 12.508 15.516 14 1 86.75 195 LEU A O 1
ATOM 1539 N N . PRO A 1 196 ? 11.773 13.555 13.117 1 78 196 PRO A N 1
ATOM 1540 C CA . PRO A 1 196 ? 12.938 12.867 13.68 1 78 196 PRO A CA 1
ATOM 1541 C C . PRO A 1 196 ? 14.258 13.414 13.156 1 78 196 PRO A C 1
ATOM 1543 O O . PRO A 1 196 ? 14.375 13.734 11.969 1 78 196 PRO A O 1
ATOM 1546 N N . GLY A 1 197 ? 15.234 13.516 14.094 1 73.44 197 GLY A N 1
ATOM 1547 C CA . GLY A 1 197 ? 16.578 13.945 13.727 1 73.44 197 GLY A CA 1
ATOM 1548 C C . GLY A 1 197 ? 16.688 15.445 13.547 1 73.44 197 GLY A C 1
ATOM 1549 O O . GLY A 1 197 ? 17.703 15.945 13.07 1 73.44 197 GLY A O 1
ATOM 1550 N N . TYR A 1 198 ? 15.602 16.109 13.719 1 73.19 198 TYR A N 1
ATOM 1551 C CA . TYR A 1 198 ? 15.664 17.562 13.578 1 73.19 198 TYR A CA 1
ATOM 1552 C C . TYR A 1 198 ? 16.688 18.156 14.539 1 73.19 198 TYR A C 1
ATOM 1554 O O . TYR A 1 198 ? 16.641 17.906 15.75 1 73.19 198 TYR A O 1
ATOM 1562 N N . SER A 1 199 ? 17.844 18.469 14.094 1 65.75 199 SER A N 1
ATOM 1563 C CA . SER A 1 199 ? 18.859 19.094 14.938 1 65.75 199 SER A CA 1
ATOM 1564 C C . SER A 1 199 ? 18.766 20.625 14.859 1 65.75 199 SER A C 1
ATOM 1566 O O . SER A 1 199 ? 19.516 21.328 15.547 1 65.75 199 SER A O 1
ATOM 1568 N N . GLY A 1 200 ? 17.656 21.312 14.836 1 58.47 200 GLY A N 1
ATOM 1569 C CA . GLY A 1 200 ? 17.484 22.75 14.898 1 58.47 200 GLY A CA 1
ATOM 1570 C C . GLY A 1 200 ? 18.375 23.5 13.945 1 58.47 200 GLY A C 1
ATOM 1571 O O . GLY A 1 200 ? 18.297 24.734 13.844 1 58.47 200 GLY A O 1
ATOM 1572 N N . THR A 1 201 ? 19.75 23.203 13.531 1 44.47 201 THR A N 1
ATOM 1573 C CA . THR A 1 201 ? 20.703 24.141 12.93 1 44.47 201 THR A CA 1
ATOM 1574 C C . THR A 1 201 ? 20.328 24.453 11.492 1 44.47 201 THR A C 1
ATOM 1576 O O . THR A 1 201 ? 20.219 23.562 10.656 1 44.47 201 THR A O 1
ATOM 1579 N N . ASN A 1 202 ? 19.453 25.359 11.18 1 40.19 202 ASN A N 1
ATOM 1580 C CA . ASN A 1 202 ? 19.328 26.141 9.945 1 40.19 202 ASN A CA 1
ATOM 1581 C C . ASN A 1 202 ? 20.688 26.391 9.305 1 40.19 202 ASN A C 1
ATOM 1583 O O . ASN A 1 202 ? 21.516 27.109 9.852 1 40.19 202 ASN A O 1
ATOM 1587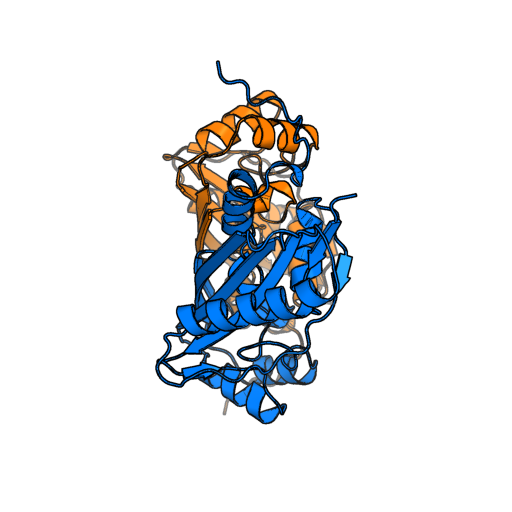 N N . HIS A 1 203 ? 21.484 25.453 8.891 1 32.19 203 HIS A N 1
ATOM 1588 C CA . HIS A 1 203 ? 22.688 26.0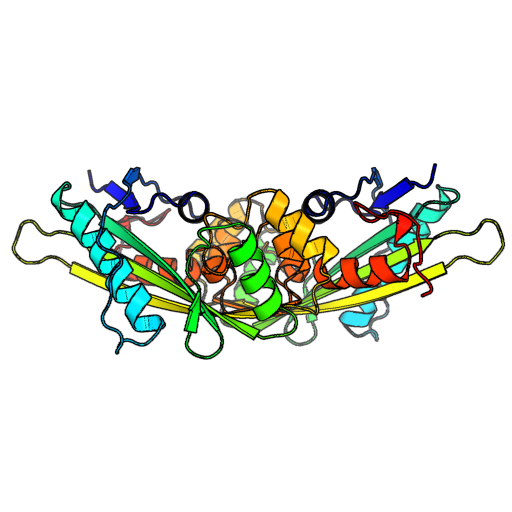16 8.281 1 32.19 203 HIS A CA 1
ATOM 1589 C C . HIS A 1 203 ? 22.344 26.984 7.16 1 32.19 203 HIS A C 1
ATOM 1591 O O . HIS A 1 203 ? 21.781 26.578 6.137 1 32.19 203 HIS A O 1
ATOM 1597 N N . SER A 1 204 ? 21.891 28.188 7.477 1 28.42 204 SER A N 1
ATOM 1598 C CA . SER A 1 204 ? 22.094 29.344 6.613 1 28.42 204 SER A CA 1
ATOM 1599 C C . SER A 1 204 ? 23.484 29.344 5.992 1 28.42 204 SER A C 1
ATOM 1601 O O . SER A 1 204 ? 23.844 30.297 5.285 1 28.42 204 SER A O 1
ATOM 1603 N N . SER A 1 205 ? 24.219 28.25 5.676 1 24.75 205 SER A N 1
ATOM 1604 C CA . SER A 1 205 ? 25.234 28.859 4.836 1 24.75 205 SER A CA 1
ATOM 1605 C C . SER A 1 205 ? 24.672 29.266 3.477 1 24.75 205 SER A C 1
ATOM 1607 O O . SER A 1 205 ? 23.781 28.594 2.945 1 24.75 205 SER A O 1
ATOM 1609 N N . MET B 1 1 ? -2.752 -35.031 0.422 1 46.16 1 MET B N 1
ATOM 1610 C CA . MET B 1 1 ? -3.412 -33.75 0.749 1 46.16 1 MET B CA 1
ATOM 1611 C C . MET B 1 1 ? -2.74 -32.594 0.038 1 46.16 1 MET B C 1
ATOM 1613 O O . MET B 1 1 ? -1.511 -32.5 -0.013 1 46.16 1 MET B O 1
ATOM 1617 N N . GLU B 1 2 ? -3.363 -31.984 -1.051 1 62.69 2 GLU B N 1
ATOM 1618 C CA . GLU B 1 2 ? -2.781 -30.969 -1.915 1 62.69 2 GLU B CA 1
ATOM 1619 C C . GLU B 1 2 ? -2.342 -29.75 -1.11 1 62.69 2 GLU B C 1
ATOM 1621 O O . GLU B 1 2 ? -3.064 -29.297 -0.221 1 62.69 2 GLU B O 1
ATOM 1626 N N . THR B 1 3 ? -0.973 -29.625 -1.06 1 88.38 3 THR B N 1
ATOM 1627 C CA . THR B 1 3 ? -0.376 -28.562 -0.267 1 88.38 3 THR B CA 1
ATOM 1628 C C . THR B 1 3 ? 0.06 -27.391 -1.161 1 88.38 3 THR B C 1
ATOM 1630 O O . THR B 1 3 ? 0.364 -27.594 -2.34 1 88.38 3 THR B O 1
ATOM 1633 N N . VAL B 1 4 ? -0.149 -26.234 -0.761 1 95.38 4 VAL B N 1
ATOM 1634 C CA . VAL B 1 4 ? 0.398 -25.031 -1.396 1 95.38 4 VAL B CA 1
ATOM 1635 C C . VAL B 1 4 ? 1.742 -24.688 -0.765 1 95.38 4 VAL B C 1
ATOM 1637 O O . VAL B 1 4 ? 1.875 -24.672 0.461 1 95.38 4 VAL B O 1
ATOM 1640 N N . ILE B 1 5 ? 2.771 -24.516 -1.644 1 96.94 5 ILE B N 1
ATOM 1641 C CA . ILE B 1 5 ? 4.105 -24.188 -1.156 1 96.94 5 ILE B CA 1
ATOM 1642 C C . ILE B 1 5 ? 4.57 -22.859 -1.769 1 96.94 5 ILE B C 1
ATOM 1644 O O . ILE B 1 5 ? 4.535 -22.703 -2.988 1 96.94 5 ILE B O 1
ATOM 1648 N N . LEU B 1 6 ? 4.938 -21.953 -0.974 1 97.69 6 LEU B N 1
ATOM 1649 C CA . LEU B 1 6 ? 5.582 -20.719 -1.405 1 97.69 6 LEU B CA 1
ATOM 1650 C C . LEU B 1 6 ? 7.094 -20.906 -1.515 1 97.69 6 LEU B C 1
ATOM 1652 O O . LEU B 1 6 ? 7.781 -21.047 -0.5 1 97.69 6 LEU B O 1
ATOM 1656 N N . ALA B 1 7 ? 7.609 -20.859 -2.74 1 97.31 7 ALA B N 1
ATOM 1657 C CA . ALA B 1 7 ? 9.031 -21.062 -3.006 1 97.31 7 ALA B CA 1
ATOM 1658 C C . ALA B 1 7 ? 9.812 -19.766 -2.826 1 97.31 7 ALA B C 1
ATOM 1660 O O . ALA B 1 7 ? 10.516 -19.328 -3.738 1 97.31 7 ALA B O 1
ATOM 1661 N N . SER B 1 8 ? 9.719 -19.156 -1.727 1 95.56 8 SER B N 1
ATOM 1662 C CA . SER B 1 8 ? 10.344 -17.875 -1.415 1 95.56 8 SER B CA 1
ATOM 1663 C C . SER B 1 8 ? 10.648 -17.766 0.075 1 95.56 8 SER B C 1
ATOM 1665 O O . SER B 1 8 ? 9.867 -18.234 0.91 1 95.56 8 SER B O 1
ATOM 1667 N N . GLY B 1 9 ? 11.766 -17.188 0.386 1 92.19 9 GLY B N 1
ATOM 1668 C CA . GLY B 1 9 ? 12.094 -16.844 1.765 1 92.19 9 GLY B CA 1
ATOM 1669 C C . GLY B 1 9 ? 11.703 -15.438 2.146 1 92.19 9 GLY B C 1
ATOM 1670 O O . GLY B 1 9 ? 12.016 -14.977 3.244 1 92.19 9 GLY B O 1
ATOM 1671 N N . SER B 1 10 ? 11.094 -14.695 1.282 1 93.69 10 SER B N 1
ATOM 1672 C CA . SER B 1 10 ? 10.734 -13.305 1.52 1 93.69 10 SER B CA 1
ATOM 1673 C C . SER B 1 10 ? 9.641 -13.18 2.578 1 93.69 10 SER B C 1
ATOM 1675 O O . SER B 1 10 ? 8.531 -13.68 2.389 1 93.69 10 SER B O 1
ATOM 1677 N N . PRO B 1 11 ? 9.922 -12.492 3.672 1 94.88 11 PRO B N 1
ATOM 1678 C CA . PRO B 1 11 ? 8.891 -12.289 4.684 1 94.88 11 PRO B CA 1
ATOM 1679 C C . PRO B 1 11 ? 7.688 -11.508 4.148 1 94.88 11 PRO B C 1
ATOM 1681 O O . PRO B 1 11 ? 6.551 -11.758 4.562 1 94.88 11 PRO B O 1
ATOM 1684 N N . ARG B 1 12 ? 7.914 -10.594 3.289 1 95 12 ARG B N 1
ATOM 1685 C CA . ARG B 1 12 ? 6.836 -9.797 2.715 1 95 12 ARG B CA 1
ATOM 1686 C C . ARG B 1 12 ? 5.902 -10.664 1.876 1 95 12 ARG B C 1
ATOM 1688 O O . ARG B 1 12 ? 4.68 -10.531 1.964 1 95 12 ARG B O 1
ATOM 1695 N N . ARG B 1 13 ? 6.434 -11.531 1.073 1 96.5 13 ARG B N 1
ATOM 1696 C CA . ARG B 1 13 ? 5.617 -12.43 0.257 1 96.5 13 ARG B CA 1
ATOM 1697 C C . ARG B 1 13 ? 4.789 -13.359 1.131 1 96.5 13 ARG B C 1
ATOM 1699 O O . ARG B 1 13 ? 3.605 -13.586 0.862 1 96.5 13 ARG B O 1
ATOM 1706 N N . LYS B 1 14 ? 5.418 -13.867 2.143 1 96.19 14 LYS B N 1
ATOM 1707 C CA . LYS B 1 14 ? 4.719 -14.719 3.1 1 96.19 14 LYS B CA 1
ATOM 1708 C C . LYS B 1 14 ? 3.527 -13.992 3.713 1 96.19 14 LYS B C 1
ATOM 1710 O O . LYS B 1 14 ? 2.412 -14.516 3.73 1 96.19 14 LYS B O 1
ATOM 1715 N N . LYS B 1 15 ? 3.73 -12.797 4.188 1 94.69 15 LYS B N 1
ATOM 1716 C CA . LYS B 1 15 ? 2.686 -12.016 4.84 1 94.69 15 LYS B CA 1
ATOM 1717 C C . LYS B 1 15 ? 1.526 -11.742 3.883 1 94.69 15 LYS B C 1
ATOM 1719 O O . LYS B 1 15 ? 0.36 -11.852 4.27 1 94.69 15 LYS B O 1
ATOM 1724 N N . LEU B 1 16 ? 1.849 -11.367 2.662 1 94.56 16 LEU B N 1
ATOM 1725 C CA . LEU B 1 16 ? 0.817 -11.062 1.676 1 94.56 16 LEU B CA 1
ATOM 1726 C C . LEU B 1 16 ? -0.021 -12.297 1.364 1 94.56 16 LEU B C 1
ATOM 1728 O O . LEU B 1 16 ? -1.245 -12.211 1.254 1 94.56 16 LEU B O 1
ATOM 1732 N N . LEU B 1 17 ? 0.621 -13.445 1.201 1 93.69 17 LEU B N 1
ATOM 1733 C CA . LEU B 1 17 ? -0.116 -14.672 0.926 1 93.69 17 LEU B CA 1
ATOM 1734 C C . LEU B 1 17 ? -0.976 -15.07 2.121 1 93.69 17 LEU B C 1
ATOM 1736 O O . LEU B 1 17 ? -2.096 -15.562 1.951 1 93.69 17 LEU B O 1
ATOM 1740 N N . GLU B 1 18 ? -0.447 -14.859 3.352 1 93.12 18 GLU B N 1
ATOM 1741 C CA . GLU B 1 18 ? -1.219 -15.125 4.562 1 93.12 18 GLU B CA 1
ATOM 1742 C C . GLU B 1 18 ? -2.473 -14.258 4.617 1 93.12 18 GLU B C 1
ATOM 1744 O O . GLU B 1 18 ? -3.52 -14.695 5.094 1 93.12 18 GLU B O 1
ATOM 1749 N N . GLN B 1 19 ? -2.344 -13.094 4.137 1 90.38 19 GLN B N 1
ATOM 1750 C CA . GLN B 1 19 ? -3.42 -12.109 4.184 1 90.38 19 GLN B CA 1
ATOM 1751 C C . GLN B 1 19 ? -4.656 -12.609 3.443 1 90.38 19 GLN B C 1
ATOM 1753 O O . GLN B 1 19 ? -5.785 -12.258 3.799 1 90.38 19 GLN B O 1
ATOM 1758 N N . ILE B 1 20 ? -4.52 -13.438 2.43 1 87.31 20 ILE B N 1
ATOM 1759 C CA . ILE B 1 20 ? -5.668 -13.852 1.637 1 87.31 20 ILE B CA 1
ATOM 1760 C C . ILE B 1 20 ? -6.121 -15.25 2.074 1 87.31 20 ILE B C 1
ATOM 1762 O O . ILE B 1 20 ? -6.891 -15.906 1.368 1 87.31 20 ILE B O 1
ATOM 1766 N N . ASN B 1 21 ? -5.637 -15.742 3.137 1 86.25 21 ASN B N 1
ATOM 1767 C CA . ASN B 1 21 ? -6.117 -16.906 3.883 1 86.25 21 ASN B CA 1
ATOM 1768 C C . ASN B 1 21 ? -5.934 -18.188 3.092 1 86.25 21 ASN B C 1
ATOM 1770 O O . ASN B 1 21 ? -6.809 -19.062 3.104 1 86.25 21 ASN B O 1
ATOM 1774 N N . ILE B 1 22 ? -4.934 -18.297 2.348 1 87.81 22 ILE B N 1
ATOM 1775 C CA . ILE B 1 22 ? -4.52 -19.547 1.724 1 87.81 22 ILE B CA 1
ATOM 1776 C C . ILE B 1 22 ? -3.469 -20.234 2.592 1 87.81 22 ILE B C 1
ATOM 1778 O O . ILE B 1 22 ? -2.398 -19.672 2.84 1 87.81 22 ILE B O 1
ATOM 1782 N N . PRO B 1 23 ? -3.844 -21.344 3.104 1 92.25 23 PRO B N 1
ATOM 1783 C CA . PRO B 1 23 ? -2.812 -22.078 3.842 1 92.25 23 PRO B CA 1
ATOM 1784 C C . PRO B 1 23 ? -1.652 -22.516 2.953 1 92.25 23 PRO B C 1
ATOM 1786 O O . PRO B 1 23 ? -1.871 -22.969 1.827 1 92.25 23 PRO B O 1
ATOM 1789 N N . PHE B 1 24 ? -0.471 -22.312 3.451 1 95.62 24 PHE B N 1
ATOM 1790 C CA . PHE B 1 24 ? 0.699 -22.703 2.672 1 95.62 24 PHE B CA 1
ATOM 1791 C C . PHE B 1 24 ? 1.889 -22.969 3.582 1 95.62 24 PHE B C 1
ATOM 1793 O O . PHE B 1 24 ? 1.866 -22.625 4.766 1 95.62 24 PHE B O 1
ATOM 1800 N N . GLN B 1 25 ? 2.857 -23.625 3.025 1 95.56 25 GLN B N 1
ATOM 1801 C CA . GLN B 1 25 ? 4.172 -23.797 3.633 1 95.56 25 GLN B CA 1
ATOM 1802 C C . GLN B 1 25 ? 5.238 -23.016 2.877 1 95.56 25 GLN B C 1
ATOM 1804 O O . GLN B 1 25 ? 5.074 -22.719 1.691 1 95.56 25 GLN B O 1
ATOM 1809 N N . VAL B 1 26 ? 6.262 -22.703 3.582 1 96.44 26 VAL B N 1
ATOM 1810 C CA . VAL B 1 26 ? 7.359 -21.969 2.959 1 96.44 26 VAL B CA 1
ATOM 1811 C C . VAL B 1 26 ? 8.539 -22.906 2.721 1 96.44 26 VAL B C 1
ATOM 1813 O O . VAL B 1 26 ? 8.898 -23.703 3.594 1 96.44 26 VAL B O 1
ATOM 1816 N N . GLN B 1 27 ? 9.031 -22.859 1.573 1 94.94 27 GLN B N 1
ATOM 1817 C CA . GLN B 1 27 ? 10.289 -23.531 1.236 1 94.94 27 GLN B CA 1
ATOM 1818 C C . GLN B 1 27 ? 11.172 -22.625 0.381 1 94.94 27 GLN B C 1
ATOM 1820 O O . GLN B 1 27 ? 10.875 -22.391 -0.792 1 94.94 27 GLN B O 1
ATOM 1825 N N . LYS B 1 28 ? 12.242 -22.172 0.97 1 92.69 28 LYS B N 1
ATOM 1826 C CA . LYS B 1 28 ? 13.164 -21.312 0.248 1 92.69 28 LYS B CA 1
ATOM 1827 C C . LYS B 1 28 ? 13.773 -22.031 -0.951 1 92.69 28 LYS B C 1
ATOM 1829 O O . LYS B 1 28 ? 14.141 -23.203 -0.857 1 92.69 28 LYS B O 1
ATOM 1834 N N . SER B 1 29 ? 13.805 -21.297 -1.986 1 87.25 29 SER B N 1
ATOM 1835 C CA . SER B 1 29 ? 14.398 -21.828 -3.207 1 87.25 29 SER B CA 1
ATOM 1836 C C . SER B 1 29 ? 15.844 -21.359 -3.365 1 87.25 29 SER B C 1
ATOM 1838 O O . SER B 1 29 ? 16.172 -20.219 -3.037 1 87.25 29 SER B O 1
ATOM 1840 N N . ALA B 1 30 ? 16.75 -22.266 -3.615 1 80.5 30 ALA B N 1
ATOM 1841 C CA . ALA B 1 30 ? 18.125 -21.922 -3.949 1 80.5 30 ALA B CA 1
ATOM 1842 C C . ALA B 1 30 ? 18.375 -22.078 -5.445 1 80.5 30 ALA B C 1
ATOM 1844 O O . ALA B 1 30 ? 18.344 -23.203 -5.973 1 80.5 30 ALA B O 1
ATOM 1845 N N . VAL B 1 31 ? 18.266 -21 -6.082 1 83.44 31 VAL B N 1
ATOM 1846 C CA . VAL B 1 31 ? 18.484 -21.141 -7.516 1 83.44 31 VAL B CA 1
ATOM 1847 C C . VAL B 1 31 ? 19.516 -20.109 -7.98 1 83.44 31 VAL B C 1
ATOM 1849 O O . VAL B 1 31 ? 19.766 -19.125 -7.285 1 83.44 31 VAL B O 1
ATOM 1852 N N . ASP B 1 32 ? 20.125 -20.406 -9.141 1 83.06 32 ASP B N 1
ATOM 1853 C CA . ASP B 1 32 ? 20.969 -19.438 -9.844 1 83.06 32 ASP B CA 1
ATOM 1854 C C . ASP B 1 32 ? 20.156 -18.25 -10.344 1 83.06 32 ASP B C 1
ATOM 1856 O O . ASP B 1 32 ? 19.172 -18.438 -11.078 1 83.06 32 ASP B O 1
ATOM 1860 N N . GLU B 1 33 ? 20.422 -17.078 -9.867 1 82.06 33 GLU B N 1
ATOM 1861 C CA . GLU B 1 33 ? 19.641 -15.898 -10.227 1 82.06 33 GLU B CA 1
ATOM 1862 C C . GLU B 1 33 ? 20.219 -15.219 -11.461 1 82.06 33 GLU B C 1
ATOM 1864 O O . GLU B 1 33 ? 19.812 -14.102 -11.805 1 82.06 33 GLU B O 1
ATOM 1869 N N . HIS B 1 34 ? 21.109 -15.938 -12.211 1 85.25 34 HIS B N 1
ATOM 1870 C CA . HIS B 1 34 ? 21.656 -15.383 -13.445 1 85.25 34 HIS B CA 1
ATOM 1871 C C . HIS B 1 34 ? 20.641 -15.484 -14.586 1 85.25 34 HIS B C 1
ATOM 1873 O O . HIS B 1 34 ? 19.906 -16.469 -14.672 1 85.25 34 HIS B O 1
ATOM 1879 N N . TYR B 1 35 ? 20.562 -14.5 -15.375 1 83.62 35 TYR B N 1
ATOM 1880 C CA . TYR B 1 35 ? 19.688 -14.492 -16.547 1 83.62 35 TYR B CA 1
ATOM 1881 C C . TYR B 1 35 ? 20.375 -13.836 -17.734 1 83.62 35 TYR B C 1
ATOM 1883 O O . TYR B 1 35 ? 21.297 -13.039 -17.562 1 83.62 35 TYR B O 1
ATOM 1891 N N . PRO B 1 36 ? 19.969 -14.352 -18.953 1 82.06 36 PRO B N 1
ATOM 1892 C CA . PRO B 1 36 ? 20.578 -13.742 -20.141 1 82.06 36 PRO B 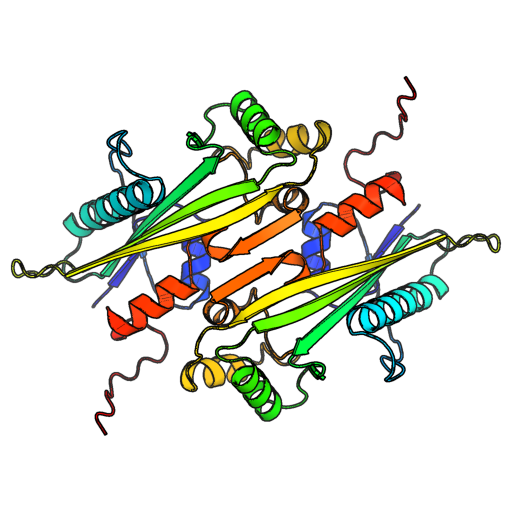CA 1
ATOM 1893 C C . PRO B 1 36 ? 20.328 -12.242 -20.234 1 82.06 36 PRO B C 1
ATOM 1895 O O . PRO B 1 36 ? 19.25 -11.766 -19.844 1 82.06 36 PRO B O 1
ATOM 1898 N N . SER B 1 37 ? 21.25 -11.484 -20.75 1 80.56 37 SER B N 1
ATOM 1899 C CA . SER B 1 37 ? 21.219 -10.031 -20.828 1 80.56 37 SER B CA 1
ATOM 1900 C C . SER B 1 37 ? 20.156 -9.555 -21.828 1 80.56 37 SER B C 1
ATOM 1902 O O . SER B 1 37 ? 19.703 -8.406 -21.75 1 80.56 37 SER B O 1
ATOM 1904 N N . ALA B 1 38 ? 19.609 -10.43 -22.562 1 89 38 ALA B N 1
ATOM 1905 C CA . ALA B 1 38 ? 18.719 -9.984 -23.641 1 89 38 ALA B CA 1
ATOM 1906 C C . ALA B 1 38 ? 17.266 -9.961 -23.172 1 89 38 ALA B C 1
ATOM 1908 O O . ALA B 1 38 ? 16.406 -9.445 -23.875 1 89 38 ALA B O 1
ATOM 1909 N N . LEU B 1 39 ? 17.031 -10.328 -22.016 1 92.31 39 LEU B N 1
ATOM 1910 C CA . LEU B 1 39 ? 15.656 -10.422 -21.547 1 92.31 39 LEU B CA 1
ATOM 1911 C C . LEU B 1 39 ? 15.172 -9.078 -21.016 1 92.31 39 LEU B C 1
ATOM 1913 O O . LEU B 1 39 ? 15.945 -8.328 -20.406 1 92.31 39 LEU B O 1
ATOM 1917 N N . SER B 1 40 ? 13.906 -8.711 -21.328 1 94.81 40 SER B N 1
ATOM 1918 C CA . SER B 1 40 ? 13.281 -7.559 -20.688 1 94.81 40 SER B CA 1
ATOM 1919 C C . SER B 1 40 ? 13.141 -7.777 -19.172 1 94.81 40 SER B C 1
ATOM 1921 O O . SER B 1 40 ? 13.234 -8.906 -18.703 1 94.81 40 SER B O 1
ATOM 1923 N N . ALA B 1 41 ? 12.953 -6.727 -18.406 1 95.06 41 ALA B N 1
ATOM 1924 C CA . ALA B 1 41 ? 12.75 -6.82 -16.969 1 95.06 41 ALA B CA 1
ATOM 1925 C C . ALA B 1 41 ? 11.617 -7.781 -16.625 1 95.06 41 ALA B C 1
ATOM 1927 O O . ALA B 1 41 ? 11.734 -8.594 -15.711 1 95.06 41 ALA B O 1
ATOM 1928 N N . ALA B 1 42 ? 10.508 -7.664 -17.375 1 97 42 ALA B N 1
ATOM 1929 C CA . ALA B 1 42 ? 9.352 -8.539 -17.188 1 97 42 ALA B CA 1
ATOM 1930 C C . ALA B 1 42 ? 9.734 -10.008 -17.391 1 97 42 ALA B C 1
ATOM 1932 O O . ALA B 1 42 ? 9.391 -10.867 -16.594 1 97 42 ALA B O 1
ATOM 1933 N N . GLU B 1 43 ? 10.461 -10.289 -18.438 1 97 43 GLU B N 1
ATOM 1934 C CA . GLU B 1 43 ? 10.875 -11.648 -18.75 1 97 43 GLU B CA 1
ATOM 1935 C C . GLU B 1 43 ? 11.828 -12.188 -17.703 1 97 43 GLU B C 1
ATOM 1937 O O . GLU B 1 43 ? 11.789 -13.375 -17.359 1 97 43 GLU B O 1
ATOM 1942 N N . VAL B 1 44 ? 12.703 -11.336 -17.203 1 96 44 VAL B N 1
ATOM 1943 C CA . VAL B 1 44 ? 13.68 -11.734 -16.203 1 96 44 VAL B CA 1
ATOM 1944 C C . VAL B 1 44 ? 12.961 -12.273 -14.961 1 96 44 VAL B C 1
ATOM 1946 O O . VAL B 1 44 ? 13.242 -13.391 -14.516 1 96 44 VAL B O 1
ATOM 1949 N N . VAL B 1 45 ? 12 -11.508 -14.453 1 96.94 45 VAL B N 1
ATOM 1950 C CA . VAL B 1 45 ? 11.352 -11.922 -13.211 1 96.94 45 VAL B CA 1
ATOM 1951 C C . VAL B 1 45 ? 10.5 -13.164 -13.461 1 96.94 45 VAL B C 1
ATOM 1953 O O . VAL B 1 45 ? 10.336 -14 -12.57 1 96.94 45 VAL B O 1
ATOM 1956 N N . GLU B 1 46 ? 9.898 -13.312 -14.672 1 97.94 46 GLU B N 1
ATOM 1957 C CA . GLU B 1 46 ? 9.117 -14.5 -14.992 1 97.94 46 GLU B CA 1
ATOM 1958 C C . GLU B 1 46 ? 9.992 -15.75 -15.023 1 97.94 46 GLU B C 1
ATOM 1960 O O . GLU B 1 46 ? 9.641 -16.781 -14.453 1 97.94 46 GLU B O 1
ATOM 1965 N N . VAL B 1 47 ? 11.164 -15.609 -15.688 1 96.69 47 VAL B N 1
ATOM 1966 C CA . VAL B 1 47 ? 12.086 -16.734 -15.805 1 96.69 47 VAL B CA 1
ATOM 1967 C C . VAL B 1 47 ? 12.578 -17.141 -14.422 1 96.69 47 VAL B C 1
ATOM 1969 O O . VAL B 1 47 ? 12.594 -18.328 -14.086 1 96.69 47 VAL B O 1
ATOM 1972 N N . LEU B 1 48 ? 12.945 -16.188 -13.617 1 96.06 48 LEU B N 1
ATOM 1973 C CA . LEU B 1 48 ? 13.469 -16.484 -12.281 1 96.06 48 LEU B CA 1
ATOM 1974 C C . LEU B 1 48 ? 12.383 -17.062 -11.383 1 96.06 48 LEU B C 1
ATOM 1976 O O . LEU B 1 48 ? 12.641 -18 -10.625 1 96.06 48 LEU B O 1
ATOM 1980 N N . ALA B 1 49 ? 11.18 -16.516 -11.438 1 97.44 49 ALA B N 1
ATOM 1981 C CA . ALA B 1 49 ? 10.062 -17.062 -10.664 1 97.44 49 ALA B CA 1
ATOM 1982 C C . ALA B 1 49 ? 9.805 -18.516 -11.016 1 97.44 49 ALA B C 1
ATOM 1984 O O . ALA B 1 49 ? 9.633 -19.359 -10.125 1 97.44 49 ALA B O 1
ATOM 1985 N N . ARG B 1 50 ? 9.758 -18.797 -12.305 1 96.56 50 ARG B N 1
ATOM 1986 C CA . ARG B 1 50 ? 9.516 -20.156 -12.781 1 96.56 50 ARG B CA 1
ATOM 1987 C C . ARG B 1 50 ? 10.625 -21.094 -12.32 1 96.56 50 ARG B C 1
ATOM 1989 O O . ARG B 1 50 ? 10.352 -22.203 -11.852 1 96.56 50 ARG B O 1
ATOM 1996 N N . ARG B 1 51 ? 11.852 -20.656 -12.453 1 96.19 51 ARG B N 1
ATOM 1997 C CA . ARG B 1 51 ? 13 -21.453 -12.031 1 96.19 51 ARG B CA 1
ATOM 1998 C C . ARG B 1 51 ? 12.906 -21.797 -10.555 1 96.19 51 ARG B C 1
ATOM 2000 O O . ARG B 1 51 ? 13.18 -22.938 -10.164 1 96.19 51 ARG B O 1
ATOM 2007 N N . LYS B 1 52 ? 12.547 -20.844 -9.742 1 96.75 52 LYS B N 1
ATOM 2008 C CA . LYS B 1 52 ? 12.398 -21.062 -8.305 1 96.75 52 LYS B CA 1
ATOM 2009 C C . LYS B 1 52 ? 11.297 -22.078 -8.016 1 96.75 52 LYS B C 1
ATOM 2011 O O . LYS B 1 52 ? 11.469 -22.969 -7.18 1 96.75 52 LYS B O 1
ATOM 2016 N N . ALA B 1 53 ? 10.172 -21.969 -8.68 1 96.44 53 ALA B N 1
ATOM 2017 C CA . ALA B 1 53 ? 9.055 -22.891 -8.492 1 96.44 53 ALA B CA 1
ATOM 2018 C C . ALA B 1 53 ? 9.453 -24.312 -8.875 1 96.44 53 ALA B C 1
ATOM 2020 O O . ALA B 1 53 ? 9.211 -25.25 -8.125 1 96.44 53 ALA B O 1
ATOM 2021 N N . ILE B 1 54 ? 10.086 -24.453 -10.023 1 94.31 54 ILE B N 1
ATOM 2022 C CA . ILE B 1 54 ? 10.469 -25.766 -10.539 1 94.31 54 ILE B CA 1
ATOM 2023 C C . ILE B 1 54 ? 11.484 -26.422 -9.602 1 94.31 54 ILE B C 1
ATOM 2025 O O . ILE B 1 54 ? 11.414 -27.625 -9.336 1 94.31 54 ILE B O 1
ATOM 2029 N N . ALA B 1 55 ? 12.422 -25.609 -9.102 1 94.94 55 ALA B N 1
ATOM 2030 C CA . ALA B 1 55 ? 13.438 -26.125 -8.195 1 94.94 55 ALA B CA 1
ATOM 2031 C C . ALA B 1 55 ? 12.805 -26.766 -6.957 1 94.94 55 ALA B C 1
ATOM 2033 O O . ALA B 1 55 ? 13.227 -27.828 -6.512 1 94.94 55 ALA B O 1
ATOM 2034 N N . VAL B 1 56 ? 11.844 -26.109 -6.371 1 95.06 56 VAL B N 1
ATOM 2035 C CA . VAL B 1 56 ? 11.188 -26.594 -5.16 1 95.06 56 VAL B CA 1
ATOM 2036 C C . VAL B 1 56 ? 10.289 -27.781 -5.504 1 95.06 56 VAL B C 1
ATOM 2038 O O . VAL B 1 56 ? 10.172 -28.734 -4.719 1 95.06 56 VAL B O 1
ATOM 2041 N N . ALA B 1 57 ? 9.656 -27.766 -6.703 1 92.69 57 ALA B N 1
ATOM 2042 C CA . ALA B 1 57 ? 8.727 -28.812 -7.133 1 92.69 57 ALA B CA 1
ATOM 2043 C C . ALA B 1 57 ? 9.422 -30.172 -7.184 1 92.69 57 ALA B C 1
ATOM 2045 O O . ALA B 1 57 ? 8.773 -31.219 -7.066 1 92.69 57 ALA B O 1
ATOM 2046 N N . ARG B 1 58 ? 10.727 -30.188 -7.324 1 89.94 58 ARG B N 1
ATOM 2047 C CA . ARG B 1 58 ? 11.492 -31.438 -7.402 1 89.94 58 ARG B CA 1
ATOM 2048 C C . ARG B 1 58 ? 11.375 -32.219 -6.113 1 89.94 58 ARG B C 1
ATOM 2050 O O . ARG B 1 58 ? 11.562 -33.438 -6.113 1 89.94 58 ARG B O 1
ATOM 2057 N N . HIS B 1 59 ? 11.039 -31.578 -5.023 1 90.19 59 HIS B N 1
ATOM 2058 C CA . HIS B 1 59 ? 11.016 -32.219 -3.715 1 90.19 59 HIS B CA 1
ATOM 2059 C C . HIS B 1 59 ? 9.594 -32.531 -3.283 1 90.19 59 HIS B C 1
ATOM 2061 O O . HIS B 1 59 ? 9.383 -33.125 -2.219 1 90.19 59 HIS B O 1
ATOM 2067 N N . TYR B 1 60 ? 8.625 -32.188 -3.973 1 87.44 60 TYR B N 1
ATOM 2068 C CA . TYR B 1 60 ? 7.227 -32.344 -3.59 1 87.44 60 TYR B CA 1
ATOM 2069 C C . TYR B 1 60 ? 6.414 -32.938 -4.738 1 87.44 60 TYR B C 1
ATOM 2071 O O . TYR B 1 60 ? 6.566 -32.531 -5.891 1 87.44 60 TYR B O 1
ATOM 2079 N N . THR B 1 61 ? 5.605 -34.031 -4.32 1 80.25 61 THR B N 1
ATOM 2080 C CA . THR B 1 61 ? 4.695 -34.625 -5.297 1 80.25 61 THR B CA 1
ATOM 2081 C C . THR B 1 61 ? 3.273 -34.094 -5.098 1 80.25 61 THR B C 1
ATOM 2083 O O . THR B 1 61 ? 2.83 -33.906 -3.963 1 80.25 61 THR B O 1
ATOM 2086 N N . GLU B 1 62 ? 2.557 -33.562 -6.23 1 82.31 62 GLU B N 1
ATOM 2087 C CA . GLU B 1 62 ? 1.154 -33.156 -6.234 1 82.31 62 GLU B CA 1
ATOM 2088 C C . GLU B 1 62 ? 0.951 -31.859 -5.43 1 82.31 62 GLU B C 1
ATOM 2090 O O . GLU B 1 62 ? 0.03 -31.766 -4.613 1 82.31 62 GLU B O 1
ATOM 2095 N N . ALA B 1 63 ? 1.872 -31.016 -5.301 1 91.69 63 ALA B N 1
ATOM 2096 C CA . ALA B 1 63 ? 1.757 -29.719 -4.621 1 91.69 63 ALA B CA 1
ATOM 2097 C C . ALA B 1 63 ? 1.672 -28.578 -5.629 1 91.69 63 ALA B C 1
ATOM 2099 O O . ALA B 1 63 ? 2.148 -28.703 -6.758 1 91.69 63 ALA B O 1
ATOM 2100 N N . LEU B 1 64 ? 0.939 -27.609 -5.25 1 95.38 64 LEU B N 1
ATOM 2101 C CA . LEU B 1 64 ? 1.015 -26.344 -5.98 1 95.38 64 LEU B CA 1
ATOM 2102 C C . LEU B 1 64 ? 2.17 -25.5 -5.473 1 95.38 64 LEU B C 1
ATOM 2104 O O . LEU B 1 64 ? 2.188 -25.094 -4.305 1 95.38 64 LEU B O 1
ATOM 2108 N N . ILE B 1 65 ? 3.182 -25.281 -6.348 1 96.94 65 ILE B N 1
ATOM 2109 C CA . ILE B 1 65 ? 4.34 -24.484 -5.965 1 96.94 65 ILE B CA 1
ATOM 2110 C C . ILE B 1 65 ? 4.195 -23.062 -6.516 1 96.94 65 ILE B C 1
ATOM 2112 O O . ILE B 1 65 ? 3.896 -22.875 -7.699 1 96.94 65 ILE B O 1
ATOM 2116 N N . ILE B 1 66 ? 4.371 -22.094 -5.664 1 97.88 66 ILE B N 1
ATOM 2117 C CA . ILE B 1 66 ? 4.328 -20.688 -6.043 1 97.88 66 ILE B CA 1
ATOM 2118 C C . ILE B 1 66 ? 5.734 -20.094 -5.977 1 97.88 66 ILE B C 1
ATOM 2120 O O . ILE B 1 66 ? 6.332 -20.016 -4.898 1 97.88 66 ILE B O 1
ATOM 2124 N N . GLY B 1 67 ? 6.297 -19.781 -7.078 1 97.94 67 GLY B N 1
ATOM 2125 C CA . GLY B 1 67 ? 7.539 -19.031 -7.152 1 97.94 67 GLY B CA 1
ATOM 2126 C C . GLY B 1 67 ? 7.324 -17.562 -7.48 1 97.94 67 GLY B C 1
ATOM 2127 O O . GLY B 1 67 ? 6.363 -17.219 -8.164 1 97.94 67 GLY B O 1
ATOM 2128 N N . ALA B 1 68 ? 8.234 -16.734 -7.02 1 97.75 68 ALA B N 1
ATOM 2129 C CA . ALA B 1 68 ? 8.148 -15.312 -7.309 1 97.75 68 ALA B CA 1
ATOM 2130 C C . ALA B 1 68 ? 9.531 -14.664 -7.293 1 97.75 68 ALA B C 1
ATOM 2132 O O . ALA B 1 68 ? 10.453 -15.18 -6.668 1 97.75 68 ALA B O 1
ATOM 2133 N N . ASP B 1 69 ? 9.672 -13.586 -7.977 1 96.81 69 ASP B N 1
ATOM 2134 C CA . ASP B 1 69 ? 10.883 -12.773 -8.055 1 96.81 69 ASP B CA 1
ATOM 2135 C C . ASP B 1 69 ? 10.539 -11.312 -8.328 1 96.81 69 ASP B C 1
ATOM 2137 O O . ASP B 1 69 ? 9.586 -11.016 -9.055 1 96.81 69 ASP B O 1
ATOM 2141 N N . THR B 1 70 ? 11.242 -10.406 -7.68 1 97.12 70 THR B N 1
ATOM 2142 C CA . THR B 1 70 ? 11.008 -8.969 -7.824 1 97.12 70 THR B CA 1
ATOM 2143 C C . THR B 1 70 ? 12.297 -8.242 -8.195 1 97.12 70 THR B C 1
ATOM 2145 O O . THR B 1 70 ? 13.359 -8.539 -7.637 1 97.12 70 THR B O 1
ATOM 2148 N N . ILE B 1 71 ? 12.195 -7.375 -9.109 1 96.44 71 ILE B N 1
ATOM 2149 C CA . ILE B 1 71 ? 13.328 -6.52 -9.43 1 96.44 71 ILE B CA 1
ATOM 2150 C C . ILE B 1 71 ? 12.867 -5.066 -9.547 1 96.44 71 ILE B C 1
ATOM 2152 O O . ILE B 1 71 ? 11.672 -4.801 -9.703 1 96.44 71 ILE B O 1
ATOM 2156 N N . VAL B 1 72 ? 13.773 -4.129 -9.375 1 97.81 72 VAL B N 1
ATOM 2157 C CA . VAL B 1 72 ? 13.586 -2.705 -9.641 1 97.81 72 VAL B CA 1
ATOM 2158 C C . VAL B 1 72 ? 14.391 -2.297 -10.875 1 97.81 72 VAL B C 1
ATOM 2160 O O . VAL B 1 72 ? 15.547 -2.695 -11.023 1 97.81 72 VAL B O 1
ATOM 2163 N N . ALA B 1 73 ? 13.727 -1.669 -11.805 1 97.62 73 ALA B N 1
ATOM 2164 C CA . ALA B 1 73 ? 14.391 -1.208 -13.023 1 97.62 73 ALA B CA 1
ATOM 2165 C C . ALA B 1 73 ? 14.328 0.311 -13.141 1 97.62 73 ALA B C 1
ATOM 2167 O O . ALA B 1 73 ? 13.266 0.911 -12.922 1 97.62 73 ALA B O 1
ATOM 2168 N N . TYR B 1 74 ? 15.414 0.929 -13.406 1 97.38 74 TYR B N 1
ATOM 2169 C CA . TYR B 1 74 ? 15.531 2.365 -13.633 1 97.38 74 TYR B CA 1
ATOM 2170 C C . TYR B 1 74 ? 16.406 2.658 -14.844 1 97.38 74 TYR B C 1
ATOM 2172 O O . TYR B 1 74 ? 17.547 2.217 -14.914 1 97.38 74 TYR B O 1
ATOM 2180 N N . ARG B 1 75 ? 15.875 3.402 -15.836 1 93.12 75 ARG B N 1
ATOM 2181 C CA . ARG B 1 75 ? 16.578 3.73 -17.062 1 93.12 75 ARG B CA 1
ATOM 2182 C C . ARG B 1 75 ? 17.219 2.488 -17.688 1 93.12 75 ARG B C 1
ATOM 2184 O O . ARG B 1 75 ? 18.406 2.484 -18 1 93.12 75 ARG B O 1
ATOM 2191 N N . ASP B 1 76 ? 16.531 1.336 -17.734 1 85.75 76 ASP B N 1
ATOM 2192 C CA . ASP B 1 76 ? 16.875 0.082 -18.406 1 85.75 76 ASP B CA 1
ATOM 2193 C C . ASP B 1 76 ? 17.953 -0.673 -17.625 1 85.75 76 ASP B C 1
ATOM 2195 O O . ASP B 1 76 ? 18.656 -1.512 -18.188 1 85.75 76 ASP B O 1
ATOM 2199 N N . LYS B 1 77 ? 18.188 -0.206 -16.469 1 92.5 77 LYS B N 1
ATOM 2200 C CA . LYS B 1 77 ? 19.094 -0.941 -15.594 1 92.5 77 LYS B CA 1
ATOM 2201 C C . LYS B 1 77 ? 18.328 -1.589 -14.438 1 92.5 77 LYS B C 1
ATOM 2203 O O . LYS B 1 77 ? 17.453 -0.959 -13.828 1 92.5 77 LYS B O 1
ATOM 2208 N N . ILE B 1 78 ? 18.641 -2.82 -14.164 1 94.5 78 ILE B N 1
ATOM 2209 C CA . ILE B 1 78 ? 18.047 -3.541 -13.047 1 94.5 78 ILE B CA 1
ATOM 2210 C C . ILE B 1 78 ? 18.828 -3.248 -11.766 1 94.5 78 ILE B C 1
ATOM 2212 O O . ILE B 1 78 ? 20.062 -3.359 -11.742 1 94.5 78 ILE B O 1
ATOM 2216 N N . LEU B 1 79 ? 18.188 -2.777 -10.781 1 95.56 79 LEU B N 1
ATOM 2217 C CA . LEU B 1 79 ? 18.75 -2.545 -9.453 1 95.56 79 LEU B CA 1
ATOM 2218 C C . LEU B 1 79 ? 18.484 -3.729 -8.531 1 95.56 79 LEU B C 1
ATOM 2220 O O . LEU B 1 79 ? 17.344 -3.916 -8.078 1 95.56 79 LEU B O 1
ATOM 2224 N N . GLU B 1 80 ? 19.484 -4.48 -8.305 1 89.75 80 GLU B N 1
ATOM 2225 C CA . GLU B 1 80 ? 19.359 -5.621 -7.402 1 89.75 80 GLU B CA 1
ATOM 2226 C C . GLU B 1 80 ? 19.469 -5.188 -5.941 1 89.75 80 GLU B C 1
ATOM 2228 O O . GLU B 1 80 ? 19.25 -4.016 -5.621 1 89.75 80 GLU B O 1
ATOM 2233 N N . LYS B 1 81 ? 19.578 -6.137 -5.059 1 93.69 81 LYS B N 1
ATOM 2234 C CA . LYS B 1 81 ? 19.812 -5.844 -3.646 1 93.69 81 LYS B CA 1
ATOM 2235 C C . LYS B 1 81 ? 21.203 -5.254 -3.426 1 93.69 81 LYS B C 1
ATOM 2237 O O . LYS B 1 81 ? 22.188 -5.75 -3.979 1 93.69 81 LYS B O 1
ATOM 2242 N N . PRO B 1 82 ? 21.203 -4.121 -2.707 1 96.88 82 PRO B N 1
ATOM 2243 C CA . PRO B 1 82 ? 22.547 -3.562 -2.461 1 96.88 82 PRO B CA 1
ATOM 2244 C C . PRO B 1 82 ? 23.422 -4.484 -1.621 1 96.88 82 PRO B C 1
ATOM 2246 O O . PRO B 1 82 ? 22.938 -5.152 -0.708 1 96.88 82 PRO B O 1
ATOM 2249 N N . SER B 1 83 ? 24.688 -4.477 -1.938 1 95.69 83 SER B N 1
ATOM 2250 C CA . SER B 1 83 ? 25.641 -5.301 -1.205 1 95.69 83 SER B CA 1
ATOM 2251 C C . SER B 1 83 ? 26.312 -4.516 -0.08 1 95.69 83 SER B C 1
ATOM 2253 O O . SER B 1 83 ? 26.922 -5.098 0.816 1 95.69 83 SER B O 1
ATOM 2255 N N . THR B 1 84 ? 26.25 -3.189 -0.178 1 96.88 84 THR B N 1
ATOM 2256 C CA . THR B 1 84 ? 26.828 -2.311 0.831 1 96.88 84 THR B CA 1
ATOM 2257 C C . THR B 1 84 ? 25.906 -1.133 1.119 1 96.88 84 THR B C 1
ATOM 2259 O O . THR B 1 84 ? 25.016 -0.83 0.326 1 96.88 84 THR B O 1
ATOM 2262 N N . LYS B 1 85 ? 26.141 -0.565 2.254 1 96.81 85 LYS B N 1
ATOM 2263 C CA . LYS B 1 85 ? 25.391 0.627 2.607 1 96.81 85 LYS B CA 1
ATOM 2264 C C . LYS B 1 85 ? 25.609 1.744 1.591 1 96.81 85 LYS B C 1
ATOM 2266 O O . LYS B 1 85 ? 24.672 2.488 1.268 1 96.81 85 LYS B O 1
ATOM 2271 N N . GLU B 1 86 ? 26.797 1.881 1.109 1 96.88 86 GLU B N 1
ATOM 2272 C CA . GLU B 1 86 ? 27.125 2.891 0.106 1 96.88 86 GLU B CA 1
ATOM 2273 C C . GLU B 1 86 ? 26.344 2.658 -1.184 1 96.88 86 GLU B C 1
ATOM 2275 O O . GLU B 1 86 ? 25.859 3.609 -1.806 1 96.88 86 GLU B O 1
ATOM 2280 N N . GLN B 1 87 ? 26.281 1.436 -1.533 1 97.12 87 GLN B N 1
ATOM 2281 C CA . GLN B 1 87 ? 25.516 1.109 -2.732 1 97.12 87 GLN B CA 1
ATOM 2282 C C . GLN B 1 87 ? 24.031 1.435 -2.547 1 97.12 87 GLN B C 1
ATOM 2284 O O . GLN B 1 87 ? 23.375 1.924 -3.471 1 97.12 87 GLN B O 1
ATOM 2289 N N . ALA B 1 88 ? 23.547 1.131 -1.354 1 97.06 88 ALA B N 1
ATOM 2290 C CA . ALA B 1 88 ? 22.156 1.46 -1.047 1 97.06 88 ALA B CA 1
ATOM 2291 C C . ALA B 1 88 ? 21.906 2.959 -1.175 1 97.06 88 ALA B C 1
ATOM 2293 O O . ALA B 1 88 ? 20.922 3.381 -1.785 1 97.06 88 ALA B O 1
ATOM 2294 N N . GLN B 1 89 ? 22.797 3.74 -0.625 1 97.12 89 GLN B N 1
ATOM 2295 C CA . GLN B 1 89 ? 22.672 5.191 -0.698 1 97.12 89 GLN B CA 1
ATOM 2296 C C . GLN B 1 89 ? 22.688 5.672 -2.146 1 97.12 89 GLN B C 1
ATOM 2298 O O . GLN B 1 89 ? 21.875 6.52 -2.531 1 97.12 89 GLN B O 1
ATOM 2303 N N . ARG B 1 90 ? 23.578 5.148 -2.895 1 96.38 90 ARG B N 1
ATOM 2304 C CA . ARG B 1 90 ? 23.688 5.535 -4.297 1 96.38 90 ARG B CA 1
ATOM 2305 C C . ARG B 1 90 ? 22.406 5.199 -5.055 1 96.38 90 ARG B C 1
ATOM 2307 O O . ARG B 1 90 ? 21.938 5.992 -5.875 1 96.38 90 ARG B O 1
ATOM 2314 N N . MET B 1 91 ? 21.891 4.047 -4.816 1 96.88 91 MET B N 1
ATOM 2315 C CA . MET B 1 91 ? 20.641 3.637 -5.465 1 96.88 91 MET B CA 1
ATOM 2316 C C . MET B 1 91 ? 19.516 4.605 -5.137 1 96.88 91 MET B C 1
ATOM 2318 O O . MET B 1 91 ? 18.797 5.062 -6.035 1 96.88 91 MET B O 1
ATOM 2322 N N . LEU B 1 92 ? 19.344 4.902 -3.857 1 97 92 LEU B N 1
ATOM 2323 C CA . LEU B 1 92 ? 18.266 5.789 -3.416 1 97 92 LEU B CA 1
ATOM 2324 C C . LEU B 1 92 ? 18.438 7.184 -4.008 1 97 92 LEU B C 1
ATOM 2326 O O . LEU B 1 92 ? 17.469 7.816 -4.41 1 97 92 LEU B O 1
ATOM 2330 N N . MET B 1 93 ? 19.672 7.633 -4.062 1 96.88 93 MET B N 1
ATOM 2331 C CA . MET B 1 93 ? 19.953 8.938 -4.664 1 96.88 93 MET B CA 1
ATOM 2332 C C . MET B 1 93 ? 19.609 8.938 -6.148 1 96.88 93 MET B C 1
ATOM 2334 O O . MET B 1 93 ? 19.078 9.922 -6.664 1 96.88 93 MET B O 1
ATOM 2338 N N . GLN B 1 94 ? 19.953 7.875 -6.762 1 96.56 94 GLN B N 1
ATOM 2339 C CA . GLN B 1 94 ? 19.641 7.738 -8.18 1 96.56 94 GLN B CA 1
ATOM 2340 C C . GLN B 1 94 ? 18.141 7.77 -8.43 1 96.56 94 GLN B C 1
ATOM 2342 O O . GLN B 1 94 ? 17.672 8.297 -9.438 1 96.56 94 GLN B O 1
ATOM 2347 N N . LEU B 1 95 ? 17.375 7.203 -7.57 1 97.44 95 LEU B N 1
ATOM 2348 C CA . LEU B 1 95 ? 15.922 7.098 -7.715 1 97.44 95 LEU B CA 1
ATOM 2349 C C . LEU B 1 95 ? 15.242 8.383 -7.262 1 97.44 95 LEU B C 1
ATOM 2351 O O . LEU B 1 95 ? 14.07 8.617 -7.582 1 97.44 95 LEU B O 1
ATOM 2355 N N . SER B 1 96 ? 15.953 9.258 -6.547 1 97.5 96 SER B N 1
ATOM 2356 C CA . SER B 1 96 ? 15.422 10.5 -5.996 1 97.5 96 SER B CA 1
ATOM 2357 C C . SER B 1 96 ? 14.898 11.414 -7.098 1 9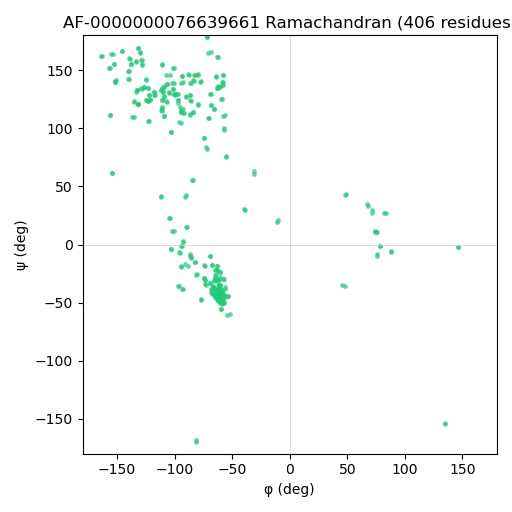7.5 96 SER B C 1
ATOM 2359 O O . SER B 1 96 ? 15.617 11.711 -8.055 1 97.5 96 SER B O 1
ATOM 2361 N N . GLY B 1 97 ? 13.648 11.797 -6.93 1 97.62 97 GLY B N 1
ATOM 2362 C CA . GLY B 1 97 ? 13.047 12.727 -7.871 1 97.62 97 GLY B CA 1
ATOM 2363 C C . GLY B 1 97 ? 12.688 12.078 -9.195 1 97.62 97 GLY B C 1
ATOM 2364 O O . GLY B 1 97 ? 12.352 12.773 -10.156 1 97.62 97 GLY B O 1
ATOM 2365 N N . ASN B 1 98 ? 12.742 10.789 -9.289 1 98.12 98 ASN B N 1
ATOM 2366 C CA . ASN B 1 98 ? 12.539 10.102 -10.562 1 98.12 98 ASN B CA 1
ATOM 2367 C C . ASN B 1 98 ? 11.516 8.969 -10.43 1 98.12 98 ASN B C 1
ATOM 2369 O O . ASN B 1 98 ? 11.094 8.641 -9.32 1 98.12 98 ASN B O 1
ATOM 2373 N N . THR B 1 99 ? 11.039 8.484 -11.531 1 98.56 99 THR B N 1
ATOM 2374 C CA . THR B 1 99 ? 10.148 7.332 -11.609 1 98.56 99 THR B CA 1
ATOM 2375 C C . THR B 1 99 ? 10.914 6.082 -12.031 1 98.56 99 THR B C 1
ATOM 2377 O O . THR B 1 99 ? 11.766 6.145 -12.914 1 98.56 99 THR B O 1
ATOM 2380 N N . HIS B 1 100 ? 10.695 5.008 -11.359 1 98.62 100 HIS B N 1
ATOM 2381 C CA . HIS B 1 100 ? 11.266 3.711 -11.711 1 98.62 100 HIS B CA 1
ATOM 2382 C C . HIS B 1 100 ? 10.195 2.625 -11.711 1 98.62 100 HIS B C 1
ATOM 2384 O O . HIS B 1 100 ? 9.055 2.865 -11.297 1 98.62 100 HIS B O 1
ATOM 2390 N N . SER B 1 101 ? 10.57 1.474 -12.242 1 98.56 101 SER B N 1
ATOM 2391 C CA . SER B 1 101 ? 9.617 0.376 -12.359 1 98.56 101 SER B CA 1
ATOM 2392 C C . SER B 1 101 ? 9.969 -0.767 -11.414 1 98.56 101 SER B C 1
ATOM 2394 O O . SER B 1 101 ? 11.141 -1.109 -11.25 1 98.56 101 SER B O 1
ATOM 2396 N N . VAL B 1 102 ? 9 -1.268 -10.727 1 98.44 102 VAL B N 1
ATOM 2397 C CA . VAL B 1 102 ? 9.133 -2.506 -9.969 1 98.44 102 VAL B CA 1
ATOM 2398 C C . VAL B 1 102 ? 8.383 -3.631 -10.672 1 98.44 102 VAL B C 1
ATOM 2400 O O . VAL B 1 102 ? 7.191 -3.496 -10.977 1 98.44 102 VAL B O 1
ATOM 2403 N N . TYR B 1 103 ? 9.07 -4.691 -10.992 1 98.12 103 TYR B N 1
ATOM 2404 C CA . TYR B 1 103 ? 8.492 -5.879 -11.609 1 98.12 103 TYR B CA 1
ATOM 2405 C C . TYR B 1 103 ? 8.492 -7.055 -10.641 1 98.12 103 TYR B C 1
ATOM 2407 O O . TYR B 1 103 ? 9.5 -7.316 -9.977 1 98.12 103 TYR B O 1
ATOM 2415 N N . THR B 1 104 ? 7.395 -7.68 -10.539 1 98.44 104 THR B N 1
ATOM 2416 C CA . THR B 1 104 ? 7.348 -8.961 -9.844 1 98.44 104 THR B CA 1
ATOM 2417 C C . THR B 1 104 ? 6.785 -10.047 -10.758 1 98.44 104 THR B C 1
ATOM 2419 O O . THR B 1 104 ? 5.734 -9.867 -11.375 1 98.44 104 THR B O 1
ATOM 2422 N N . GLY B 1 105 ? 7.539 -11.102 -10.945 1 98.38 105 GLY B N 1
ATOM 2423 C CA . GLY B 1 105 ? 7.062 -12.305 -11.609 1 98.38 105 GLY B CA 1
ATOM 2424 C C . GLY B 1 105 ? 6.535 -13.352 -10.641 1 98.38 105 GLY B C 1
ATOM 2425 O O . GLY B 1 105 ? 7.047 -13.484 -9.523 1 98.38 105 GLY B O 1
ATOM 2426 N N . VAL B 1 106 ? 5.512 -14.078 -11.039 1 98.75 106 VAL B N 1
ATOM 2427 C CA . VAL B 1 106 ? 4.922 -15.156 -10.258 1 98.75 106 VAL B CA 1
ATOM 2428 C C . VAL B 1 106 ? 4.727 -16.391 -11.133 1 98.75 106 VAL B C 1
ATOM 2430 O O . VAL B 1 106 ? 4.27 -16.281 -12.273 1 98.75 106 VAL B O 1
ATOM 2433 N N . SER B 1 107 ? 5.113 -17.453 -10.641 1 98.25 107 SER B N 1
ATOM 2434 C CA . SER B 1 107 ? 4.898 -18.719 -11.336 1 98.25 107 SER B CA 1
ATOM 2435 C C . SER B 1 107 ? 4.156 -19.719 -10.461 1 98.25 107 SER B C 1
ATOM 2437 O O . SER B 1 107 ? 4.527 -19.922 -9.305 1 98.25 107 SER B O 1
ATOM 2439 N N . LEU B 1 108 ? 3.082 -20.219 -10.898 1 97.69 108 LEU B N 1
ATOM 2440 C CA . LEU B 1 108 ? 2.379 -21.359 -10.32 1 97.69 108 LEU B CA 1
ATOM 2441 C C . LEU B 1 108 ? 2.732 -22.641 -11.055 1 97.69 108 LEU B C 1
ATOM 2443 O O . LEU B 1 108 ? 2.627 -22.719 -12.281 1 97.69 108 LEU B O 1
ATOM 2447 N N . TYR B 1 109 ? 3.186 -23.578 -10.344 1 95.38 109 TYR B N 1
ATOM 2448 C CA . TYR B 1 109 ? 3.658 -24.812 -10.938 1 95.38 109 TYR B CA 1
ATOM 2449 C C . TYR B 1 109 ? 3.074 -26.016 -10.211 1 95.38 109 TYR B C 1
ATOM 2451 O O . TYR B 1 109 ? 3.172 -26.125 -8.984 1 95.38 109 TYR B O 1
ATOM 2459 N N . LYS B 1 110 ? 2.375 -26.844 -10.906 1 91.81 110 LYS B N 1
ATOM 2460 C CA . LYS B 1 110 ? 1.892 -28.141 -10.422 1 91.81 110 LYS B CA 1
ATOM 2461 C C . LYS B 1 110 ? 2.59 -29.297 -11.133 1 91.81 110 LYS B C 1
ATOM 2463 O O . LYS B 1 110 ? 2.426 -29.469 -12.344 1 91.81 110 LYS B O 1
ATOM 2468 N N . LYS B 1 111 ? 3.311 -30 -10.305 1 84.12 111 LYS B N 1
ATOM 2469 C CA . LYS B 1 111 ? 3.986 -31.156 -10.883 1 84.12 111 LYS B CA 1
ATOM 2470 C C . LYS B 1 111 ? 3.027 -32.344 -11.047 1 84.12 111 LYS B C 1
ATOM 2472 O O . LYS B 1 111 ? 2.213 -32.594 -10.164 1 84.12 111 LYS B O 1
ATOM 2477 N N . ALA B 1 112 ? 2.861 -32.781 -12.234 1 76 112 ALA B N 1
ATOM 2478 C CA . ALA B 1 112 ? 2.086 -34 -12.422 1 76 112 ALA B CA 1
ATOM 2479 C C . ALA B 1 112 ? 2.992 -35.219 -12.438 1 76 112 ALA B C 1
ATOM 2481 O O . ALA B 1 112 ? 4.188 -35.125 -12.727 1 76 112 ALA B O 1
ATOM 2482 N N . THR B 1 113 ? 2.453 -36.219 -11.789 1 69.19 113 THR B N 1
ATOM 2483 C CA . THR B 1 113 ? 3.176 -37.5 -11.789 1 69.19 113 THR B CA 1
ATOM 2484 C C . THR B 1 113 ? 3.443 -37.969 -13.219 1 69.19 113 THR B C 1
ATOM 2486 O O . THR B 1 113 ? 4.441 -38.625 -13.484 1 69.19 113 THR B O 1
ATOM 2489 N N . ASP B 1 114 ? 2.393 -37.656 -14.016 1 65.06 114 ASP B N 1
ATOM 2490 C CA . ASP B 1 114 ? 2.551 -38.062 -15.414 1 65.06 114 ASP B CA 1
ATOM 2491 C C . ASP B 1 114 ? 3.043 -36.875 -16.25 1 65.06 114 ASP B C 1
ATOM 2493 O O . ASP B 1 114 ? 3.09 -35.75 -15.781 1 65.06 114 ASP B O 1
ATOM 2497 N N . ASP B 1 115 ? 4.176 -36.812 -17 1 66.56 115 ASP B N 1
ATOM 2498 C CA . ASP B 1 115 ? 4.781 -35.812 -17.875 1 66.56 115 ASP B CA 1
ATOM 2499 C C . ASP B 1 115 ? 3.797 -34.656 -18.172 1 66.56 115 ASP B C 1
ATOM 2501 O O . ASP B 1 115 ? 3.963 -33.938 -19.156 1 66.56 115 ASP B O 1
ATOM 2505 N N . ASN B 1 116 ? 2.676 -34.469 -17.281 1 81.12 116 ASN B N 1
ATOM 2506 C CA . ASN B 1 116 ? 1.653 -33.469 -17.562 1 81.12 116 ASN B CA 1
ATOM 2507 C C . ASN B 1 116 ? 1.7 -32.344 -16.562 1 81.12 116 ASN B C 1
ATOM 2509 O O . ASN B 1 116 ? 0.659 -31.875 -16.078 1 81.12 116 ASN B O 1
ATOM 2513 N N . SER B 1 117 ? 2.934 -31.906 -16.219 1 86.81 117 SER B N 1
ATOM 2514 C CA . SER B 1 117 ? 3.066 -30.766 -15.312 1 86.81 117 SER B CA 1
ATOM 2515 C C . SER B 1 117 ? 2.428 -29.516 -15.906 1 86.81 117 SER B C 1
ATOM 2517 O O . SER B 1 117 ? 2.438 -29.312 -17.125 1 86.81 117 SER B O 1
ATOM 2519 N N . GLN B 1 118 ? 1.689 -28.812 -15.094 1 91.56 118 GLN B N 1
ATOM 2520 C CA . GLN B 1 118 ? 1.06 -27.547 -15.492 1 91.56 118 GLN B CA 1
ATOM 2521 C C . GLN B 1 118 ? 1.765 -26.359 -14.859 1 91.56 118 GLN B C 1
ATOM 2523 O O . GLN B 1 118 ? 2.215 -26.438 -13.711 1 91.56 118 GLN B O 1
ATOM 2528 N N . ALA B 1 119 ? 1.94 -25.328 -15.656 1 94.75 119 ALA B N 1
ATOM 2529 C CA . ALA B 1 119 ? 2.545 -24.109 -15.141 1 94.75 119 ALA B CA 1
ATOM 2530 C C . ALA B 1 119 ? 1.847 -22.875 -15.711 1 94.75 119 ALA B C 1
ATOM 2532 O O . ALA B 1 119 ? 1.357 -22.891 -16.844 1 94.75 119 ALA B O 1
ATOM 2533 N N . HIS B 1 120 ? 1.686 -21.859 -14.945 1 97.88 120 HIS B N 1
ATOM 2534 C CA . HIS B 1 120 ? 1.276 -20.516 -15.359 1 97.88 120 HIS B CA 1
ATOM 2535 C C . HIS B 1 120 ? 2.186 -19.453 -14.758 1 97.88 120 HIS B C 1
ATOM 2537 O O . HIS B 1 120 ? 2.391 -19.422 -13.539 1 97.88 120 HIS B O 1
ATOM 2543 N N . THR B 1 121 ? 2.789 -18.703 -15.633 1 98.5 121 THR B N 1
ATOM 2544 C CA . THR B 1 121 ? 3.703 -17.656 -15.195 1 98.5 121 THR B CA 1
ATOM 2545 C C . THR B 1 121 ? 3.27 -16.297 -15.734 1 98.5 121 THR B C 1
ATOM 2547 O O . THR B 1 121 ? 2.865 -16.188 -16.891 1 98.5 121 THR B O 1
ATOM 2550 N N . PHE B 1 122 ? 3.281 -15.289 -14.898 1 98.69 122 PHE B N 1
ATOM 2551 C CA . PHE B 1 122 ? 2.941 -13.93 -15.297 1 98.69 122 PHE B CA 1
ATOM 2552 C C . PHE B 1 122 ? 3.773 -12.914 -14.516 1 98.69 122 PHE B C 1
ATOM 2554 O O . PHE B 1 122 ? 4.492 -13.281 -13.586 1 98.69 122 PHE B O 1
ATOM 2561 N N . SER B 1 123 ? 3.783 -11.688 -14.93 1 98.62 123 SER B N 1
ATOM 2562 C CA . SER B 1 123 ? 4.453 -10.609 -14.211 1 98.62 123 SER B CA 1
ATOM 2563 C C . SER B 1 123 ? 3.6 -9.344 -14.188 1 98.62 123 SER B C 1
ATOM 2565 O O . SER B 1 123 ? 2.656 -9.211 -14.969 1 98.62 123 SER B O 1
ATOM 2567 N N . GLU B 1 124 ? 3.816 -8.5 -13.219 1 98.56 124 GLU B N 1
ATOM 2568 C CA . GLU B 1 124 ? 3.191 -7.191 -13.07 1 98.56 124 GLU B CA 1
ATOM 2569 C C . GLU B 1 124 ? 4.242 -6.094 -12.945 1 98.56 124 GLU B C 1
ATOM 2571 O O . GLU B 1 124 ? 5.312 -6.309 -12.375 1 98.56 124 GLU B O 1
ATOM 2576 N N . GLU B 1 125 ? 3.953 -5 -13.539 1 98.75 125 GLU B N 1
ATOM 2577 C CA . GLU B 1 125 ? 4.77 -3.797 -13.398 1 98.75 125 GLU B CA 1
ATOM 2578 C C . GLU B 1 125 ? 4.027 -2.711 -12.625 1 98.75 125 GLU B C 1
ATOM 2580 O O . GLU B 1 125 ? 2.838 -2.48 -12.859 1 98.75 125 GLU B O 1
ATOM 2585 N N . THR B 1 126 ? 4.637 -2.1 -11.672 1 98.75 126 THR B N 1
ATOM 2586 C CA . THR B 1 126 ? 4.168 -0.882 -11.023 1 98.75 126 THR B CA 1
ATOM 2587 C C . THR B 1 126 ? 5.211 0.227 -11.133 1 98.75 126 THR B C 1
ATOM 2589 O O . THR B 1 126 ? 6.395 0.004 -10.867 1 98.75 126 THR B O 1
ATOM 2592 N N . LYS B 1 127 ? 4.805 1.368 -11.586 1 98.81 127 LYS B N 1
ATOM 2593 C CA . LYS B 1 127 ? 5.68 2.537 -11.625 1 98.81 127 LYS B CA 1
ATOM 2594 C C . LYS B 1 127 ? 5.637 3.299 -10.305 1 98.81 127 LYS B C 1
ATOM 2596 O O . LYS B 1 127 ? 4.559 3.605 -9.789 1 98.81 127 LYS B O 1
ATOM 2601 N N . VAL B 1 128 ? 6.789 3.562 -9.766 1 98.56 128 VAL B N 1
ATOM 2602 C CA . VAL B 1 128 ? 6.93 4.254 -8.484 1 98.56 128 VAL B CA 1
ATOM 2603 C C . VAL B 1 128 ? 7.664 5.578 -8.695 1 98.56 128 VAL B C 1
ATOM 2605 O O . VAL B 1 128 ? 8.727 5.613 -9.328 1 98.56 128 VAL B O 1
ATOM 2608 N N . THR B 1 129 ? 7.121 6.633 -8.211 1 98.62 129 THR B N 1
ATOM 2609 C CA . THR B 1 129 ? 7.758 7.945 -8.289 1 98.62 129 THR B CA 1
ATOM 2610 C C . THR B 1 129 ? 8.195 8.406 -6.898 1 98.62 129 THR B C 1
ATOM 2612 O O . THR B 1 129 ? 7.375 8.539 -5.992 1 98.62 129 THR B O 1
ATOM 2615 N N . PHE B 1 130 ? 9.508 8.578 -6.789 1 97.94 130 PHE B N 1
ATOM 2616 C CA . PHE B 1 130 ? 10.047 9.164 -5.57 1 97.94 130 PHE B CA 1
ATOM 2617 C C . PHE B 1 130 ? 9.969 10.688 -5.621 1 97.94 130 PHE B C 1
ATOM 2619 O O . PHE B 1 130 ? 10.117 11.281 -6.688 1 97.94 130 PHE B O 1
ATOM 2626 N N . GLY B 1 131 ? 9.75 11.305 -4.469 1 96.88 131 GLY B N 1
ATOM 2627 C CA . GLY B 1 131 ? 10.031 12.727 -4.352 1 96.88 131 GLY B CA 1
ATOM 2628 C C . GLY B 1 131 ? 11.516 13.047 -4.34 1 96.88 131 GLY B C 1
ATOM 2629 O O . GLY B 1 131 ? 12.344 12.156 -4.508 1 96.88 131 GLY B O 1
ATOM 2630 N N . ASN B 1 132 ? 11.789 14.375 -4.258 1 95.19 132 ASN B N 1
ATOM 2631 C CA . ASN B 1 132 ? 13.172 14.766 -4.016 1 95.19 132 ASN B CA 1
ATOM 2632 C C . ASN B 1 132 ? 13.609 14.422 -2.592 1 95.19 132 ASN B C 1
ATOM 2634 O O . ASN B 1 132 ? 13.172 15.062 -1.635 1 95.19 132 ASN B O 1
ATOM 2638 N N . LEU B 1 133 ? 14.469 13.414 -2.502 1 93.25 133 LEU B N 1
ATOM 2639 C CA . LEU B 1 133 ? 14.867 12.906 -1.195 1 93.25 133 LEU B CA 1
ATOM 2640 C C . LEU B 1 133 ? 16 13.742 -0.611 1 93.25 133 LEU B C 1
ATOM 2642 O O . LEU B 1 133 ? 16.906 14.172 -1.339 1 93.25 133 LEU B O 1
ATOM 2646 N N . ASN B 1 134 ? 15.93 13.953 0.645 1 88.81 134 ASN B N 1
ATOM 2647 C CA . ASN B 1 134 ? 17.047 14.617 1.316 1 88.81 134 ASN B CA 1
ATOM 2648 C C . ASN B 1 134 ? 18.094 13.609 1.788 1 88.81 134 ASN B C 1
ATOM 2650 O O . ASN B 1 134 ? 17.75 12.492 2.17 1 88.81 134 ASN B O 1
ATOM 2654 N N . ILE B 1 135 ? 19.312 14.008 1.767 1 90.88 135 ILE B N 1
ATOM 2655 C CA . ILE B 1 135 ? 20.438 13.148 2.09 1 90.88 135 ILE B CA 1
ATOM 2656 C C . ILE B 1 135 ? 20.312 12.641 3.525 1 90.88 135 ILE B C 1
ATOM 2658 O O . ILE B 1 135 ? 20.703 11.508 3.828 1 90.88 135 ILE B O 1
ATOM 2662 N N . ARG B 1 136 ? 19.812 13.438 4.363 1 88.75 136 ARG B N 1
ATOM 2663 C CA . ARG B 1 136 ? 19.641 13.055 5.758 1 88.75 136 ARG B CA 1
ATOM 2664 C C . ARG B 1 136 ? 18.688 11.867 5.891 1 88.75 136 ARG B C 1
ATOM 2666 O O . ARG B 1 136 ? 19 10.906 6.598 1 88.75 136 ARG B O 1
ATOM 2673 N N . ASP B 1 137 ? 17.547 11.938 5.238 1 89.88 137 ASP B N 1
ATOM 2674 C CA . ASP B 1 137 ? 16.562 10.859 5.293 1 89.88 137 ASP B CA 1
ATOM 2675 C C . ASP B 1 137 ? 17.109 9.578 4.68 1 89.88 137 ASP B C 1
ATOM 2677 O O . ASP B 1 137 ? 16.891 8.484 5.203 1 89.88 137 ASP B O 1
ATOM 2681 N N . ILE B 1 138 ? 17.859 9.711 3.584 1 93.75 138 ILE B N 1
ATOM 2682 C CA . ILE B 1 138 ? 18.469 8.555 2.936 1 93.75 138 ILE B CA 1
ATOM 2683 C C . ILE B 1 138 ? 19.438 7.883 3.902 1 93.75 138 ILE B C 1
ATOM 2685 O O . ILE B 1 138 ? 19.406 6.66 4.07 1 93.75 138 ILE B O 1
ATOM 2689 N N . LYS B 1 139 ? 20.281 8.688 4.512 1 92.56 139 LYS B N 1
ATOM 2690 C CA . LYS B 1 139 ? 21.281 8.148 5.43 1 92.56 139 LYS B CA 1
ATOM 2691 C C . LYS B 1 139 ? 20.625 7.426 6.602 1 92.56 139 LYS B C 1
ATOM 2693 O O . LYS B 1 139 ? 21.031 6.328 6.977 1 92.56 139 LYS B O 1
ATOM 2698 N N . GLN B 1 140 ? 19.609 8.039 7.145 1 89.38 140 GLN B N 1
ATOM 2699 C CA . GLN B 1 140 ? 18.891 7.426 8.258 1 89.38 140 GLN B CA 1
ATOM 2700 C C . GLN B 1 140 ? 18.281 6.094 7.848 1 89.38 140 GLN B C 1
ATOM 2702 O O . GLN B 1 140 ? 18.344 5.117 8.594 1 89.38 140 GLN B O 1
ATOM 2707 N N . TYR B 1 141 ? 17.656 6.086 6.727 1 92.81 141 TYR B N 1
ATOM 2708 C CA . TYR B 1 141 ? 17.031 4.871 6.227 1 92.81 141 TYR B CA 1
ATOM 2709 C C . TYR B 1 141 ? 18.062 3.77 6.008 1 92.81 141 TYR B C 1
ATOM 2711 O O . TYR B 1 141 ? 17.844 2.625 6.414 1 92.81 141 TYR B O 1
ATOM 2719 N N . VAL B 1 142 ? 19.188 4.086 5.422 1 95.19 142 VAL B N 1
ATOM 2720 C CA . VAL B 1 142 ? 20.234 3.119 5.117 1 95.19 142 VAL B CA 1
ATOM 2721 C C . VAL B 1 142 ? 20.844 2.592 6.414 1 95.19 142 VAL B C 1
ATOM 2723 O O . VAL B 1 142 ? 21.156 1.403 6.523 1 95.19 142 VAL B O 1
ATOM 2726 N N . GLU B 1 143 ? 20.953 3.455 7.391 1 93 143 GLU B N 1
ATOM 2727 C CA . GLU B 1 143 ? 21.516 3.078 8.68 1 93 143 GLU B CA 1
ATOM 2728 C C . GLU B 1 143 ? 20.641 2.059 9.398 1 93 143 GLU B C 1
ATOM 2730 O O . GLU B 1 143 ? 21.141 1.235 10.172 1 93 143 GLU B O 1
ATOM 2735 N N . SER B 1 144 ? 19.391 2.113 9.172 1 91.19 144 SER B N 1
ATOM 2736 C CA . SER B 1 144 ? 18.469 1.171 9.805 1 91.19 144 SER B CA 1
ATOM 2737 C C . SER B 1 144 ? 18.734 -0.256 9.336 1 91.19 144 SER B C 1
ATOM 2739 O O . SER B 1 144 ? 18.281 -1.215 9.961 1 91.19 144 SER B O 1
ATOM 2741 N N . GLY B 1 145 ? 19.391 -0.429 8.141 1 93.69 145 GLY B N 1
ATOM 2742 C CA . GLY B 1 145 ? 19.641 -1.74 7.559 1 93.69 145 GLY B CA 1
ATOM 2743 C C . GLY B 1 145 ? 18.5 -2.225 6.68 1 93.69 145 GLY B C 1
ATOM 2744 O O . GLY B 1 145 ? 18.641 -3.203 5.945 1 93.69 145 GLY B O 1
ATOM 2745 N N . SER B 1 146 ? 17.391 -1.516 6.609 1 92.38 146 SER B N 1
ATOM 2746 C CA . SER B 1 146 ? 16.156 -1.928 5.945 1 92.38 146 SER B CA 1
ATOM 2747 C C . SER B 1 146 ? 16.375 -2.133 4.449 1 92.38 146 SER B C 1
ATOM 2749 O O . SER B 1 146 ? 15.789 -3.033 3.848 1 92.38 146 SER B O 1
ATOM 2751 N N . PRO B 1 147 ? 17.25 -1.429 3.838 1 94.38 147 PRO B N 1
ATOM 2752 C CA . PRO B 1 147 ? 17.406 -1.502 2.383 1 94.38 147 PRO B CA 1
ATOM 2753 C C . PRO B 1 147 ? 18.094 -2.783 1.924 1 94.38 147 PRO B C 1
ATOM 2755 O O . PRO B 1 147 ? 17.984 -3.16 0.753 1 94.38 147 PRO B O 1
ATOM 2758 N N . MET B 1 148 ? 18.781 -3.5 2.781 1 94.5 148 MET B N 1
ATOM 2759 C CA . MET B 1 148 ? 19.844 -4.422 2.383 1 94.5 148 MET B CA 1
ATOM 2760 C C . MET B 1 148 ? 19.266 -5.688 1.762 1 94.5 148 MET B C 1
ATOM 2762 O O . MET B 1 148 ? 19.906 -6.332 0.936 1 94.5 148 MET B O 1
ATOM 2766 N N . ASP B 1 149 ? 18.141 -6.125 2.08 1 93.12 149 ASP B N 1
ATOM 2767 C CA . ASP B 1 149 ? 17.562 -7.348 1.534 1 93.12 149 ASP B CA 1
ATOM 2768 C C . ASP B 1 149 ? 16.469 -7.031 0.508 1 93.12 149 ASP B C 1
ATOM 2770 O O . ASP B 1 149 ? 15.648 -7.887 0.19 1 93.12 149 ASP B O 1
ATOM 2774 N N . LYS B 1 150 ? 16.531 -5.77 -0.095 1 94.25 150 LYS B N 1
ATOM 2775 C CA . LYS B 1 150 ? 15.453 -5.32 -0.981 1 94.25 150 LYS B CA 1
ATOM 2776 C C . LYS B 1 150 ? 16.016 -4.82 -2.311 1 94.25 150 LYS B C 1
ATOM 2778 O O . LYS B 1 150 ? 16.969 -4.047 -2.332 1 94.25 150 LYS B O 1
ATOM 2783 N N . ALA B 1 151 ? 15.328 -5.293 -3.357 1 93.25 151 ALA B N 1
ATOM 2784 C CA . ALA B 1 151 ? 15.688 -4.766 -4.672 1 93.25 151 ALA B CA 1
ATOM 2785 C C . ALA B 1 151 ? 15.516 -3.25 -4.719 1 93.25 151 ALA B C 1
ATOM 2787 O O . ALA B 1 151 ? 14.539 -2.713 -4.191 1 93.25 151 ALA B O 1
ATOM 2788 N N . GLY B 1 152 ? 16.5 -2.539 -5.34 1 94.62 152 GLY B N 1
ATOM 2789 C CA . GLY B 1 152 ? 16.453 -1.089 -5.445 1 94.62 152 GLY B CA 1
ATOM 2790 C C . GLY B 1 152 ? 16.797 -0.383 -4.148 1 94.62 152 GLY B C 1
ATOM 2791 O O . GLY B 1 152 ? 16.906 0.844 -4.113 1 94.62 152 GLY B O 1
ATOM 2792 N N . GLY B 1 153 ? 16.922 -1.151 -3.043 1 95.31 153 GLY B N 1
ATOM 2793 C CA . GLY B 1 153 ? 17.359 -0.602 -1.773 1 95.31 153 GLY B CA 1
ATOM 2794 C C . GLY B 1 153 ? 16.25 0.065 -0.987 1 95.31 153 GLY B C 1
ATOM 2795 O O . GLY B 1 153 ? 16.5 1.007 -0.231 1 95.31 153 GLY B O 1
ATOM 2796 N N . TYR B 1 154 ? 15.078 -0.331 -1.183 1 96.31 154 TYR B N 1
ATOM 2797 C CA . TYR B 1 154 ? 14.023 0.26 -0.371 1 96.31 154 TYR B CA 1
ATOM 2798 C C . TYR B 1 154 ? 12.82 -0.67 -0.28 1 96.31 154 TYR B C 1
ATOM 2800 O O . TYR B 1 154 ? 12.617 -1.525 -1.146 1 96.31 154 TYR B O 1
ATOM 2808 N N . GLY B 1 155 ? 12.07 -0.617 0.75 1 95.06 155 GLY B N 1
ATOM 2809 C CA . GLY B 1 155 ? 10.742 -1.188 0.916 1 95.06 155 GLY B CA 1
ATOM 2810 C C . GLY B 1 155 ? 9.648 -0.141 1.011 1 95.06 155 GLY B C 1
ATOM 2811 O O . GLY B 1 155 ? 9.695 0.731 1.882 1 95.06 155 GLY B O 1
ATOM 2812 N N . ILE B 1 156 ? 8.672 -0.245 0.15 1 94.38 156 ILE B N 1
ATOM 2813 C CA . ILE B 1 156 ? 7.621 0.767 0.087 1 94.38 156 ILE B CA 1
ATOM 2814 C C . ILE B 1 156 ? 6.828 0.768 1.392 1 94.38 156 ILE B C 1
ATOM 2816 O O . ILE B 1 156 ? 6.219 1.776 1.753 1 94.38 156 ILE B O 1
ATOM 2820 N N . GLN B 1 157 ? 6.781 -0.333 2.094 1 88.94 157 GLN B N 1
ATOM 2821 C CA . GLN B 1 157 ? 6.016 -0.483 3.326 1 88.94 157 GLN B CA 1
ATOM 2822 C C . GLN B 1 157 ? 6.832 -0.036 4.535 1 88.94 157 GLN B C 1
ATOM 2824 O O . GLN B 1 157 ? 6.328 -0.023 5.66 1 88.94 157 GLN B O 1
ATOM 2829 N N . ASP B 1 158 ? 8.148 0.244 4.32 1 88.31 158 ASP B N 1
ATOM 2830 C CA . ASP B 1 158 ? 9.031 0.567 5.434 1 88.31 158 ASP B CA 1
ATOM 2831 C C . ASP B 1 158 ? 8.719 1.946 6.004 1 88.31 158 ASP B C 1
ATOM 2833 O O . ASP B 1 158 ? 8.023 2.744 5.371 1 88.31 158 ASP B O 1
ATOM 2837 N N . ASP B 1 159 ? 9.203 2.254 7.168 1 79.25 159 ASP B N 1
ATOM 2838 C CA . ASP B 1 159 ? 9.055 3.545 7.832 1 79.25 159 ASP B CA 1
ATOM 2839 C C . ASP B 1 159 ? 9.477 4.688 6.91 1 79.25 159 ASP B C 1
ATOM 2841 O O . ASP B 1 159 ? 8.633 5.422 6.395 1 79.25 159 ASP B O 1
ATOM 2845 N N . TYR B 1 160 ? 10.719 4.598 6.527 1 78.75 160 TYR B N 1
ATOM 2846 C CA . TYR B 1 160 ? 11.211 5.695 5.703 1 78.75 160 TYR B CA 1
ATOM 2847 C C . TYR B 1 160 ? 11 5.402 4.223 1 78.75 160 TYR B C 1
ATOM 2849 O O . TYR B 1 160 ? 11.016 6.32 3.396 1 78.75 160 TYR B O 1
ATOM 2857 N N . GLY B 1 161 ? 10.766 4.188 3.91 1 78.81 161 GLY B N 1
ATOM 2858 C CA . GLY B 1 161 ? 10.398 3.887 2.535 1 78.81 161 GLY B CA 1
ATOM 2859 C C . GLY B 1 161 ? 9.094 4.523 2.107 1 78.81 161 GLY B C 1
ATOM 2860 O O . GLY B 1 161 ? 8.969 5.008 0.98 1 78.81 161 GLY B O 1
ATOM 2861 N N . ALA B 1 162 ? 8.266 4.664 3.08 1 85.25 162 ALA B N 1
ATOM 2862 C CA . ALA B 1 162 ? 6.926 5.184 2.811 1 85.25 162 ALA B CA 1
ATOM 2863 C C . ALA B 1 162 ? 6.965 6.684 2.531 1 85.25 162 ALA B C 1
ATOM 2865 O O . ALA B 1 162 ? 6.184 7.191 1.727 1 85.25 162 ALA B O 1
ATOM 2866 N N . ILE B 1 163 ? 7.918 7.41 3.125 1 90 163 ILE B N 1
ATOM 2867 C CA . ILE B 1 163 ? 7.941 8.859 2.979 1 90 163 ILE B CA 1
ATOM 2868 C C . ILE B 1 163 ? 8.68 9.242 1.696 1 90 1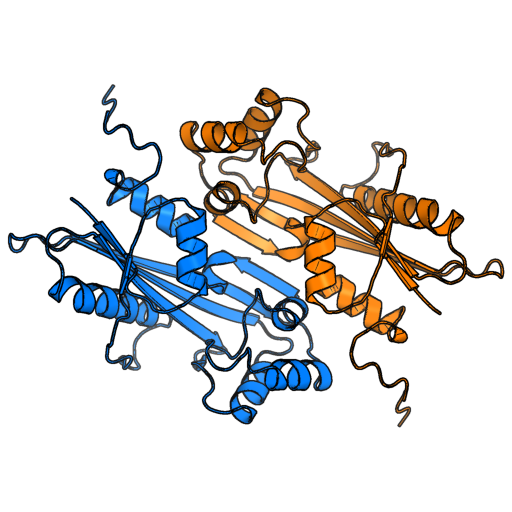63 ILE B C 1
ATOM 2870 O O . ILE B 1 163 ? 8.633 10.391 1.26 1 90 163 ILE B O 1
ATOM 2874 N N . PHE B 1 164 ? 9.375 8.281 1.062 1 94.69 164 PHE B N 1
ATOM 2875 C CA . PHE B 1 164 ? 10.102 8.547 -0.174 1 94.69 164 PHE B CA 1
ATOM 2876 C C . PHE B 1 164 ? 9.156 8.531 -1.37 1 94.69 164 PHE B C 1
ATOM 2878 O O . PHE B 1 164 ? 9.445 9.148 -2.398 1 94.69 164 PHE B O 1
ATOM 2885 N N . VAL B 1 165 ? 8.047 7.82 -1.236 1 96.81 165 VAL B N 1
ATOM 2886 C CA . VAL B 1 165 ? 7.199 7.516 -2.383 1 96.81 165 VAL B CA 1
ATOM 2887 C C . VAL B 1 165 ? 6.109 8.578 -2.518 1 96.81 165 VAL B C 1
ATOM 2889 O O . VAL B 1 165 ? 5.191 8.641 -1.695 1 96.81 165 VAL B O 1
ATOM 2892 N N . LYS B 1 166 ? 6.168 9.336 -3.541 1 97 166 LYS B N 1
ATOM 2893 C CA . LYS B 1 166 ? 5.188 10.367 -3.85 1 97 166 LYS B CA 1
ATOM 2894 C C . LYS B 1 166 ? 3.91 9.758 -4.426 1 97 166 LYS B C 1
ATOM 2896 O O . LYS B 1 166 ? 2.805 10.117 -4.016 1 97 166 LYS B O 1
ATOM 2901 N N . HIS B 1 167 ? 4.043 8.891 -5.34 1 97.31 167 HIS B N 1
ATOM 2902 C CA . HIS B 1 167 ? 2.891 8.188 -5.895 1 97.31 167 HIS B CA 1
ATOM 2903 C C . HIS B 1 167 ? 3.32 6.949 -6.668 1 97.31 167 HIS B C 1
ATOM 2905 O O . HIS B 1 167 ? 4.5 6.781 -6.977 1 97.31 167 HIS B O 1
ATOM 2911 N N . ILE B 1 168 ? 2.354 6.055 -6.883 1 98.38 168 ILE B N 1
ATOM 2912 C CA . ILE B 1 168 ? 2.588 4.887 -7.719 1 98.38 168 ILE B CA 1
ATOM 2913 C C . ILE B 1 168 ? 1.498 4.785 -8.781 1 98.38 168 ILE B C 1
ATOM 2915 O O . ILE B 1 168 ? 0.446 5.418 -8.664 1 98.38 168 ILE B O 1
ATOM 2919 N N . GLN B 1 169 ? 1.797 4.164 -9.844 1 98.75 169 GLN B N 1
ATOM 2920 C CA . GLN B 1 169 ? 0.861 3.732 -10.875 1 98.75 169 GLN B CA 1
ATOM 2921 C C . GLN B 1 169 ? 0.943 2.225 -11.094 1 98.75 169 GLN B C 1
ATOM 2923 O O . GLN B 1 169 ? 1.878 1.733 -11.734 1 98.75 169 GLN B O 1
ATOM 2928 N N . GLY B 1 170 ? -0.027 1.502 -10.633 1 98.5 170 GLY B N 1
ATOM 2929 C CA . GLY B 1 170 ? -0.042 0.048 -10.672 1 98.5 170 GLY B CA 1
ATOM 2930 C C . GLY B 1 170 ? -0.485 -0.578 -9.359 1 98.5 170 GLY B C 1
ATOM 2931 O O . GLY B 1 170 ? -1.32 -0.016 -8.648 1 98.5 170 GLY B O 1
ATOM 2932 N N . ASP B 1 171 ? -0.028 -1.761 -9.141 1 98 171 ASP B N 1
ATOM 2933 C CA . ASP B 1 171 ? -0.409 -2.551 -7.973 1 98 171 ASP B CA 1
ATOM 2934 C C . ASP B 1 171 ? 0.595 -2.369 -6.836 1 98 171 ASP B C 1
ATOM 2936 O O . ASP B 1 171 ? 1.761 -2.75 -6.965 1 98 171 ASP B O 1
ATOM 2940 N N . TYR B 1 172 ? 0.157 -1.806 -5.719 1 97.19 172 TYR B N 1
ATOM 2941 C CA . TYR B 1 172 ? 0.997 -1.601 -4.543 1 97.19 172 TYR B CA 1
ATOM 2942 C C . TYR B 1 172 ? 1.61 -2.916 -4.074 1 97.19 172 TYR B C 1
ATOM 2944 O O . TYR B 1 172 ? 2.795 -2.969 -3.732 1 97.19 172 TYR B O 1
ATOM 2952 N N . ASN B 1 173 ? 0.858 -4.004 -4.004 1 97.06 173 ASN B N 1
ATOM 2953 C CA . ASN B 1 173 ? 1.333 -5.297 -3.521 1 97.06 173 ASN B CA 1
ATOM 2954 C C . ASN B 1 173 ? 2.406 -5.879 -4.438 1 97.06 173 ASN B C 1
ATOM 2956 O O . ASN B 1 173 ? 3.262 -6.645 -3.99 1 97.06 173 ASN B O 1
ATOM 2960 N N . ASN B 1 174 ? 2.32 -5.512 -5.715 1 98 174 ASN B N 1
ATOM 2961 C CA . ASN B 1 174 ? 3.41 -5.859 -6.617 1 98 174 ASN B CA 1
ATOM 2962 C C . ASN B 1 174 ? 4.738 -5.273 -6.148 1 98 174 ASN B C 1
ATOM 2964 O O . ASN B 1 174 ? 5.773 -5.938 -6.215 1 98 174 ASN B O 1
ATOM 2968 N N . VAL B 1 175 ? 4.695 -4.008 -5.695 1 97.81 175 VAL B N 1
ATOM 2969 C CA . VAL B 1 175 ? 5.898 -3.33 -5.227 1 97.81 175 VAL B CA 1
ATOM 2970 C C . VAL B 1 175 ? 6.391 -3.982 -3.936 1 97.81 175 VAL B C 1
ATOM 2972 O O . VAL B 1 175 ? 7.598 -4.145 -3.732 1 97.81 175 VAL B O 1
ATOM 2975 N N . VAL B 1 176 ? 5.418 -4.363 -3.09 1 96.44 176 VAL B N 1
ATOM 2976 C CA . VAL B 1 176 ? 5.773 -5.031 -1.841 1 96.44 176 VAL B CA 1
ATOM 2977 C C . VAL B 1 176 ? 6.469 -6.355 -2.141 1 96.44 176 VAL B C 1
ATOM 2979 O O . VAL B 1 176 ? 7.383 -6.762 -1.422 1 96.44 176 VAL B O 1
ATOM 2982 N N . GLY B 1 177 ? 5.977 -7.031 -3.201 1 96.88 177 GLY B N 1
ATOM 2983 C CA . GLY B 1 177 ? 6.699 -8.234 -3.578 1 96.88 177 GLY B CA 1
ATOM 2984 C C . GLY B 1 177 ? 5.793 -9.328 -4.113 1 96.88 177 GLY B C 1
ATOM 2985 O O . GLY B 1 177 ? 6.262 -10.414 -4.469 1 96.88 177 GLY B O 1
ATOM 2986 N N . PHE B 1 178 ? 4.543 -9.094 -4.137 1 97.5 178 PHE B N 1
ATOM 2987 C CA . PHE B 1 178 ? 3.621 -10.125 -4.59 1 97.5 178 PHE B CA 1
ATOM 2988 C C . PHE B 1 178 ? 2.32 -9.516 -5.086 1 97.5 178 PHE B C 1
ATOM 2990 O O . PHE B 1 178 ? 1.535 -8.984 -4.297 1 97.5 178 PHE B O 1
ATOM 2997 N N . PRO B 1 179 ? 2.029 -9.57 -6.395 1 97.38 179 PRO B N 1
ATOM 2998 C CA . PRO B 1 179 ? 0.814 -8.969 -6.945 1 97.38 179 PRO B CA 1
ATOM 2999 C C . PRO B 1 179 ? -0.444 -9.773 -6.621 1 97.38 179 PRO B C 1
ATOM 3001 O O . PRO B 1 179 ? -0.922 -10.539 -7.457 1 97.38 179 PRO B O 1
ATOM 3004 N N . LEU B 1 180 ? -1.083 -9.469 -5.566 1 95.56 180 LEU B N 1
ATOM 3005 C CA . LEU B 1 180 ? -2.164 -10.258 -4.977 1 95.56 180 LEU B CA 1
ATOM 3006 C C . LEU B 1 180 ? -3.357 -10.328 -5.926 1 95.56 180 LEU B C 1
ATOM 3008 O O . LEU B 1 180 ? -3.945 -11.398 -6.105 1 95.56 180 LEU B O 1
ATOM 3012 N N . TYR B 1 181 ? -3.738 -9.234 -6.488 1 95.62 181 TYR B N 1
ATOM 3013 C CA . TYR B 1 181 ? -4.91 -9.234 -7.359 1 95.62 181 TYR B CA 1
ATOM 3014 C C . TYR B 1 181 ? -4.719 -10.188 -8.531 1 95.62 181 TYR B C 1
ATOM 3016 O O . TYR B 1 181 ? -5.543 -11.078 -8.758 1 95.62 181 TYR B O 1
ATOM 3024 N N . SER B 1 182 ? -3.621 -9.992 -9.297 1 97.06 182 SER B N 1
ATOM 3025 C CA . SER B 1 182 ? -3.35 -10.836 -10.453 1 97.06 182 SER B CA 1
ATOM 3026 C C . SER B 1 182 ? -3.211 -12.305 -10.055 1 97.06 182 SER B C 1
ATOM 3028 O O . SER B 1 182 ? -3.717 -13.188 -10.742 1 97.06 182 SER B O 1
ATOM 3030 N N . PHE B 1 183 ? -2.564 -12.477 -8.961 1 96.88 183 PHE B N 1
ATOM 3031 C CA . PHE B 1 183 ? -2.396 -13.836 -8.469 1 96.88 183 PHE B CA 1
ATOM 3032 C C . PHE B 1 183 ? -3.748 -14.484 -8.195 1 96.88 183 PHE B C 1
ATOM 3034 O O . PHE B 1 183 ? -3.99 -15.617 -8.609 1 96.88 183 PHE B O 1
ATOM 3041 N N . TYR B 1 184 ? -4.586 -13.773 -7.48 1 94.19 184 TYR B N 1
ATOM 3042 C CA . TYR B 1 184 ? -5.906 -14.297 -7.141 1 94.19 184 TYR B CA 1
ATOM 3043 C C . TYR B 1 184 ? -6.703 -14.625 -8.398 1 94.19 184 TYR B C 1
ATOM 3045 O O . TYR B 1 184 ? -7.379 -15.656 -8.469 1 94.19 184 TYR B O 1
ATOM 3053 N N . GLN B 1 185 ? -6.613 -13.773 -9.414 1 94.69 185 GLN B N 1
ATOM 3054 C CA . GLN B 1 185 ? -7.277 -14.031 -10.688 1 94.69 185 GLN B CA 1
ATOM 3055 C C . GLN B 1 185 ? -6.762 -15.32 -11.32 1 94.69 185 GLN B C 1
ATOM 3057 O O . GLN B 1 185 ? -7.543 -16.125 -11.828 1 94.69 185 GLN B O 1
ATOM 3062 N N . VAL B 1 186 ? -5.469 -15.523 -11.289 1 96.31 186 VAL B N 1
ATOM 3063 C CA . VAL B 1 186 ? -4.859 -16.703 -11.875 1 96.31 186 VAL B CA 1
ATOM 3064 C C . VAL B 1 186 ? -5.266 -17.953 -11.086 1 96.31 186 VAL B C 1
ATOM 3066 O O . VAL B 1 186 ? -5.594 -18.984 -11.664 1 96.31 186 VAL B O 1
ATOM 3069 N N . MET B 1 187 ? -5.254 -17.844 -9.773 1 94.31 187 MET B N 1
ATOM 3070 C CA . MET B 1 187 ? -5.637 -18.953 -8.914 1 94.31 187 MET B CA 1
ATOM 3071 C C . MET B 1 187 ? -7.055 -19.422 -9.227 1 94.31 187 MET B C 1
ATOM 3073 O O . MET B 1 187 ? -7.328 -20.625 -9.266 1 94.31 187 MET B O 1
ATOM 3077 N N . GLN B 1 188 ? -7.961 -18.469 -9.43 1 91.81 188 GLN B N 1
ATOM 3078 C CA . GLN B 1 188 ? -9.352 -18.797 -9.727 1 91.81 188 GLN B CA 1
ATOM 3079 C C . GLN B 1 188 ? -9.469 -19.672 -10.969 1 91.81 188 GLN B C 1
ATOM 3081 O O . GLN B 1 188 ? -10.367 -20.5 -11.07 1 91.81 188 GLN B O 1
ATOM 3086 N N . LYS B 1 189 ? -8.555 -19.547 -11.922 1 93.12 189 LYS B N 1
ATOM 3087 C CA . LYS B 1 189 ? -8.57 -20.297 -13.18 1 93.12 189 LYS B CA 1
ATOM 3088 C C . LYS B 1 189 ? -7.691 -21.531 -13.102 1 93.12 189 LYS B C 1
ATOM 3090 O O . LYS B 1 189 ? -8.062 -22.594 -13.602 1 93.12 189 LYS B O 1
ATOM 3095 N N . PHE B 1 190 ? -6.598 -21.438 -12.406 1 93.81 190 PHE B N 1
ATOM 3096 C CA . PHE B 1 190 ? -5.547 -22.453 -12.453 1 93.81 190 PHE B CA 1
ATOM 3097 C C . PHE B 1 190 ? -5.738 -23.469 -11.336 1 93.81 190 PHE B C 1
ATOM 3099 O O . PHE B 1 190 ? -5.496 -24.672 -11.539 1 93.81 190 PHE B O 1
ATOM 3106 N N . ALA B 1 191 ? -6.156 -23 -10.164 1 92.56 191 ALA B N 1
ATOM 3107 C CA . ALA B 1 191 ? -6.242 -23.875 -9 1 92.56 191 ALA B CA 1
ATOM 3108 C C . ALA B 1 191 ? -7.285 -23.359 -8.008 1 92.56 191 ALA B C 1
ATOM 3110 O O . ALA B 1 191 ? -6.969 -23.109 -6.84 1 92.56 191 ALA B O 1
ATOM 3111 N N . PRO B 1 192 ? -8.562 -23.281 -8.445 1 90.5 192 PRO B N 1
ATOM 3112 C CA . PRO B 1 192 ? -9.617 -22.719 -7.605 1 90.5 192 PRO B CA 1
ATOM 3113 C C . PRO B 1 192 ? -9.844 -23.531 -6.332 1 90.5 192 PRO B C 1
ATOM 3115 O O . PRO B 1 192 ? -10.359 -23 -5.344 1 90.5 192 PRO B O 1
ATOM 3118 N N . GLU B 1 193 ? -9.391 -24.75 -6.316 1 88.94 193 GLU B N 1
ATOM 3119 C CA . GLU B 1 193 ? -9.617 -25.641 -5.188 1 88.94 193 GLU B CA 1
ATOM 3120 C C . GLU B 1 193 ? -8.859 -25.172 -3.949 1 88.94 193 GLU B C 1
ATOM 3122 O O . GLU B 1 193 ? -9.172 -25.578 -2.83 1 88.94 193 GLU B O 1
ATOM 3127 N N . TYR B 1 194 ? -7.871 -24.312 -4.137 1 89.62 194 TYR B N 1
ATOM 3128 C CA . TYR B 1 194 ? -7.062 -23.859 -3.008 1 89.62 194 TYR B CA 1
ATOM 3129 C C . TYR B 1 194 ? -7.574 -22.547 -2.453 1 89.62 194 TYR B C 1
ATOM 3131 O O . TYR B 1 194 ? -7.078 -22.047 -1.436 1 89.62 194 TYR B O 1
ATOM 3139 N N . LEU B 1 195 ? -8.562 -21.859 -3.076 1 86.56 195 LEU B N 1
ATOM 3140 C CA . LEU B 1 195 ? -9.086 -20.594 -2.619 1 86.56 195 LEU B CA 1
ATOM 3141 C C . LEU B 1 195 ? -10.086 -20.781 -1.484 1 86.56 195 LEU B C 1
ATOM 3143 O O . LEU B 1 195 ? -10.805 -21.781 -1.452 1 86.56 195 LEU B O 1
ATOM 3147 N N . PRO B 1 196 ? -10.062 -19.812 -0.606 1 77.62 196 PRO B N 1
ATOM 3148 C CA . PRO B 1 196 ? -11.039 -19.906 0.479 1 77.62 196 PRO B CA 1
ATOM 3149 C C . PRO B 1 196 ? -12.477 -19.969 -0.027 1 77.62 196 PRO B C 1
ATOM 3151 O O . PRO B 1 196 ? -12.828 -19.25 -0.972 1 77.62 196 PRO B O 1
ATOM 3154 N N . GLY B 1 197 ? -13.289 -20.844 0.644 1 73.19 197 GLY B N 1
ATOM 3155 C CA . GLY B 1 197 ? -14.703 -20.938 0.327 1 73.19 197 GLY B CA 1
ATOM 3156 C C . GLY B 1 197 ? -14.977 -21.75 -0.928 1 73.19 197 GLY B C 1
ATOM 3157 O O . GLY B 1 197 ? -16.109 -21.781 -1.419 1 73.19 197 GLY B O 1
ATOM 3158 N N . TYR B 1 198 ? -13.938 -22.203 -1.541 1 72.75 198 TYR B N 1
ATOM 3159 C CA . TYR B 1 198 ? -14.148 -23 -2.738 1 72.75 198 TYR B CA 1
ATOM 3160 C C . TYR B 1 198 ? -15.039 -24.203 -2.438 1 72.75 198 TYR B C 1
ATOM 3162 O O . TYR B 1 198 ? -14.75 -24.984 -1.527 1 72.75 198 TYR B O 1
ATOM 3170 N N . SER B 1 199 ? -16.281 -24.125 -2.732 1 65.88 199 SER B N 1
ATOM 3171 C CA . SER B 1 199 ? -17.172 -25.25 -2.535 1 65.88 199 SER B CA 1
ATOM 3172 C C . SER B 1 199 ? -17.234 -26.141 -3.775 1 65.88 199 SER B C 1
ATOM 3174 O O . SER B 1 199 ? -17.906 -27.188 -3.77 1 65.88 199 SER B O 1
ATOM 3176 N N . GLY B 1 200 ? -16.219 -26.5 -4.5 1 57.94 200 GLY B N 1
ATOM 3177 C CA . GLY B 1 200 ? -16.156 -27.438 -5.602 1 57.94 200 GLY B CA 1
ATOM 3178 C C . GLY B 1 200 ? -17.281 -27.266 -6.613 1 57.94 200 GLY B C 1
ATOM 3179 O O . GLY B 1 200 ? -17.328 -27.953 -7.625 1 57.94 200 GLY B O 1
ATOM 3180 N N . THR B 1 201 ? -18.656 -26.875 -6.406 1 44.47 201 THR B N 1
ATOM 3181 C CA . THR B 1 201 ? -19.781 -27.062 -7.324 1 44.47 201 THR B CA 1
ATOM 3182 C C . THR B 1 201 ? -19.672 -26.125 -8.516 1 44.47 201 THR B C 1
ATOM 3184 O O . THR B 1 201 ? -19.656 -24.906 -8.352 1 44.47 201 THR B O 1
ATOM 3187 N N . ASN B 1 202 ? -18.953 -26.359 -9.555 1 40.25 202 ASN B N 1
ATOM 3188 C CA . ASN B 1 202 ? -19.109 -25.875 -10.922 1 40.25 202 ASN B CA 1
ATOM 3189 C C . ASN B 1 202 ? -20.578 -25.656 -11.273 1 40.25 202 ASN B C 1
ATOM 3191 O O . ASN B 1 202 ? -21.359 -26.609 -11.336 1 40.25 202 ASN B O 1
ATOM 3195 N N . HIS B 1 203 ? -21.375 -24.812 -10.711 1 32.12 203 HIS B N 1
ATOM 3196 C CA . HIS B 1 203 ? -22.688 -24.812 -11.32 1 32.12 203 HIS B CA 1
ATOM 3197 C C . HIS B 1 203 ? -22.609 -24.562 -12.82 1 32.12 203 HIS B C 1
ATOM 3199 O O . HIS B 1 203 ? -22.188 -23.484 -13.258 1 32.12 203 HIS B O 1
ATOM 3205 N N . SER B 1 204 ? -22.219 -25.531 -13.617 1 28.22 204 SER B N 1
ATOM 3206 C CA . SER B 1 204 ? -22.656 -25.641 -15.008 1 28.22 204 SER B CA 1
ATOM 3207 C C . SER B 1 204 ? -24.109 -25.266 -15.172 1 28.22 204 SER B C 1
ATOM 3209 O O . SER B 1 204 ? -24.672 -25.375 -16.266 1 28.22 204 SER B O 1
ATOM 3211 N N . SER B 1 205 ? -24.781 -24.375 -14.406 1 24.73 205 SER B N 1
ATOM 3212 C CA . SER B 1 205 ? -25.984 -24.172 -15.234 1 24.73 205 SER B CA 1
ATOM 3213 C C . SER B 1 205 ? -25.672 -23.344 -16.469 1 24.73 205 SER B C 1
ATOM 3215 O O . SER B 1 205 ? -24.828 -22.438 -16.422 1 24.73 205 SER B O 1
#

Foldseek 3Di:
DAAEEEQDPDPLVVVLVVVQPFDHYYDHFDDDLDDDPVDQPFRSFQVQQVRSQVRVVVVDAFYKYKGKDKWKADPRDTFAADPDLVSLLVLLQVLEQHKIKMKMKMKIWGDHPPVPIDMDIGMWIKIWHFYHDDSVLSNVLSVVVQQRNDHSRAACPDPSNVNGTPDMGTANSSSNTDRNVVVVVCCVVPPVVRGPPPPVDPPPD/DAAEEEQDPDPLVVVLVVVQPFDHYYDHFDDDLDDDPPDQPFRSFQVQQARSQVRVVVVDAFYKYKGKDKWKADPRDTFAADPDLVSLLVLLQVLEQHKIKMKMKMKIWGDHPPVPIDMDIGMWIKIWHFYHDDSVLSNVLSVVVQQRNDHSRAACPDPSNVNGTPDMGTANSSSNTDRNVVVVVVCVVPPVVRGPPPPVDPPPD

Radius of gyration: 22.89 Å; Cα contacts (8 Å, |Δi|>4): 914; chains: 2; bounding box: 54×74×50 Å

Secondary structure (DSSP, 8-state):
--EEEE----HHHHHHHHHTT---EE----------TTS-HHHHHHHHHHHHHHHHHTT-SSEEEEEEEEEEEETTEEE---SSHHHHHHHHHHHTTSEEEEEEEEEEEE--SSS--EEEEEEEEEEEEE----HHHHHHHHHTTGGGGSGGG--TTSHHHHHHEEEEEE-HHHHHT--HHHHHHHHHHH-GGGSTT--------/--EEEE----HHHHHHHHHTT---EE----------TTS-HHHHHHHHHHHHHHHHHTT-SSEEEEEEEEEEEETTEEE---SSHHHHHHHHHHHTTSEEEEEEEEEEEE--SSS--EEEEEEEEEEEEE----HHHHHHHHHTTGGGGSGGG--TTSHHHHHHEEEEEE-HHHHHT--HHHHHHHHHHH-GGGSTT--------

Nearest PDB structures (foldseek):
  4heb-assembly1_A  TM=9.579E-01  e=2.803E-23  Bacillus subtilis
  1exc-assembly1_A  TM=9.649E-01  e=1.093E-22  Bacillus subtilis
  4lu1-assembly1_A  TM=9.084E-01  e=9.125E-19  Escherichia coli K-12
  4jhc-assembly1_A  TM=9.049E-01  e=1.497E-18  Escherichia coli K-12
  4lu1-assembly1_B  TM=9.282E-01  e=1.286E-16  Escherichia coli K-12

pLDDT: mean 90.92, std 12.02, range [24.73, 98.81]

InterPro domains:
  IPR003697 Nucleoside triphosphate pyrophosphatase Maf-like protein [MF_00528] (3-192)
  IPR003697 Nucleoside triphosphate pyrophosphatase Maf-like protein [PF02545] (4-190)
  IPR003697 Nucleoside triphosphate pyrophosphatase Maf-like protein [PIRSF006305] (2-192)
  IPR003697 Nucleoside triphosphate pyrophosphatase Maf-like protein [PTHR43213] (3-189)
  IPR003697 Nucleoside triphosphate pyrophosphatase Maf-like protein [TIGR00172] (3-187)
  IPR003697 Nucleoside triphosphate pyrophosphatase Maf-like protein [cd00555] (4-185)
  IPR029001 Inosine triphosphate pyrophosphatase-like [G3DSA:3.90.950.10] (1-191)
  IPR029001 Inosine triphosphate pyrophosphatase-like [SSF52972] (3-189)

Solvent-accessible surface area (backbone atoms only — not comparable to full-atom values): 21417 Å² total; per-residue (Å²): 128,82,42,39,32,37,20,46,74,51,67,58,41,52,52,56,46,51,46,60,58,40,78,64,46,76,43,65,46,89,66,83,85,77,72,73,86,82,53,52,71,58,53,46,20,28,53,49,0,39,51,22,13,53,61,48,42,75,78,44,83,56,27,44,22,35,7,52,30,63,43,21,35,47,96,92,35,77,31,57,53,30,91,43,66,67,50,25,48,50,42,46,58,68,42,37,56,32,70,34,38,27,29,21,9,37,12,43,32,33,51,41,94,56,101,64,56,46,74,52,68,46,60,48,67,21,40,40,28,30,39,80,68,52,70,66,60,49,50,55,42,47,70,70,51,67,20,49,89,19,42,42,26,46,41,65,85,37,48,62,33,34,53,41,41,54,31,35,43,28,32,68,44,24,62,61,45,43,46,49,24,65,48,52,57,46,33,61,74,76,46,40,83,64,42,72,85,54,72,84,74,74,74,77,117,129,81,43,39,33,36,20,45,75,51,67,57,41,51,51,58,48,50,46,60,59,41,78,64,46,75,43,66,44,89,67,84,86,78,70,72,87,83,52,52,72,60,52,46,19,27,53,49,0,38,51,22,13,55,62,48,41,75,77,48,82,57,28,44,21,35,6,52,30,63,44,21,36,46,96,93,36,76,32,56,53,30,89,42,65,68,50,25,49,50,40,46,58,68,42,38,57,34,69,35,37,27,30,21,7,36,13,43,32,34,50,41,95,56,102,63,57,46,74,52,68,47,60,49,68,22,38,39,28,30,38,79,68,52,69,66,60,49,50,55,42,48,69,70,52,67,20,48,89,19,41,42,26,47,41,64,84,37,49,62,31,35,53,41,41,55,29,34,45,29,30,67,43,24,61,63,47,44,46,50,25,64,49,51,57,48,34,61,74,76,46,37,81,63,43,72,84,53,72,82,74,72,76,76,119

Sequence (410 aa):
METVILASGSPRRKKLLEQINIPFQVQKSAVDEHYPSALSAAEVVEVLARRKAIAVARHYTEALIIGADTIVAYRDKILEKPSTKEQAQRMLMQLSGNTHSVYTGVSLYKKATDDNSQAHTFSEETKVTFGNLNIRDIKQYVESGSPMDKAGGYGIQDDYGAIFVKHIQGDYNNVVGFPLYSFYQVMQKFAPEYLPGYSGTNHSSMETVILASGSPRRKKLLEQINIPFQVQKSAVDEHYPSALSAAEVVEVLARRKAIAVARHYTEALIIGADTIVAYRDKILEKPSTKEQAQRMLMQLSGNTHSVYTGVSLYKKATDDNSQAHTFSEETKVTFGNLNIRDIKQYVESGSPMDKAGGYGIQDDYGAIFVKHIQGDYNNVVGFPLYSFYQVMQKFAPEYLPGYSGTNHSS

Organism: NCBI:txid1194090